Protein AF-A0A931WHC3-F1 (afdb_monomer_lite)

Sequence (421 aa):
MQILFLFLLMAAMALAPLGMMIFWALQKGVPLRHCFSWPRFLIFSRRGVVIRRTTPLVGCLLPPESSVDQIDFLKTIYSLERGHPSADNPITRAVLKVGRANRWEPWPAEHLREFPGLGLGAVVNGRAVIAGSARLMHMSSVECPPTLLREAARQEVLGRRVVYAGWEGQVRGLLLFEEQPFDDAVEAAQLLRDQGVNILAVCSGASEEMVVQTAGLIGAQERRFDCGPEEKEAQIKEWSARFTRVVMLEPRVALSLLARAWIARRWALRYLGAALLALALGAASLLFAGCQRINSPRFLQGNVVLGDDGLSAVANQPNSVCFLIAKDQWGVPVIIKRWLNPKFPLAFRLSRADLIIPSRPWKGPFYMEAFLFVSKDKAQELPAPKDAARGMIEHPVFPSLPRSWRGSPSSGRIEIALKRP

Secondary structure (DSSP, 8-state):
-HHHHHHHHHHHHHHHHHHHHHHHHHHTT--HHHHHS--SEEEEESBTTTB-S---EEEEE--TT--S-HHHHHHHHHHHHHT-S-TT-HHHHHHHHHHHHTTPPPPPEEEEEEETTTEEEEEETTEEEEEE-HHHHHHTT-BPPHHHHHHHHHHHHTTEEEEEEEETTEEEEEEEEE-PBPTTHHHHHHHHHHTT-EEEEEE-SS-HHHHHHHHHHHT-SEEE-S--HHHHHHHHHHHHHHSSSEEEEPTTS-HHHHHHHHHHHHHHHHHHHHHHHHHHHHHHHHHHHHHTT------EEEEEEESSHHHHHHHTSTTEEEEEEEEETT--EEEEEEEESPPSSEEEEE-GGGSSSTTSPP-S-EEEEEEEEE-SSSS-PPPPTTSSEEEE--S-S-SS--SSS-SPP-S--EEEEEB--

Radius of gyration: 49.67 Å; chains: 1; bounding box: 85×31×139 Å

pLDDT: mean 77.29, std 16.04, range [32.5, 98.06]

Foldseek 3Di:
DVVVVVLVVLLCVLCVLVVVLVVVCVVLVNPVVLLPDDFLEEEEACELAFWDLAWAFPAKDFDPPFPDDRVNVLLQVLLLLVPDPDPSRNVSVNSVVVCVVVVDDHFDWADWDDDFLFFIWTQGNNWTKTKGDPVVLVVVQADEPPVQVVVCVVLVLVLWFWMFMDTPSYTGMITTIHIHTDPCQLVLLVLSVVVNHAHAEYAYQTDQSNQVVSCVSNVYDYGHYNDGPVNVVVVCVVVVVVDPRYDYDDNRHYSNVVSVSSVSNVVSVVSVVVSVVVVVVVVVVVVVVVVVPPDDPLKAKAWEAAQDPVCVVFLQDAQKKKWKFKAFVVRHTFAIDMDGSADPRHMDIDDLVRTPDSPDQDDGFIKIKMWIGHDPDPDDDDDDPQHIFMWIDPDGQDPDDPPHSPDDRPPDRDYTHTGHD

Structure (mmCIF, N/CA/C/O backbone):
data_AF-A0A931WHC3-F1
#
_entry.id   AF-A0A931WHC3-F1
#
loop_
_atom_site.group_PDB
_atom_site.id
_atom_site.type_symbol
_atom_site.label_atom_id
_atom_site.label_alt_id
_atom_site.label_comp_id
_atom_site.label_asym_id
_atom_site.label_entity_id
_atom_site.label_seq_id
_atom_site.pdbx_PDB_ins_code
_atom_site.Cartn_x
_atom_site.Cartn_y
_atom_site.Cartn_z
_atom_site.occupancy
_atom_site.B_iso_or_equiv
_atom_site.auth_seq_id
_atom_site.auth_comp_id
_atom_site.auth_asym_id
_atom_site.auth_atom_id
_atom_site.pdbx_PDB_model_num
ATOM 1 N N . MET A 1 1 ? -10.727 1.457 48.499 1.00 51.38 1 MET A N 1
ATOM 2 C CA . MET A 1 1 ? -9.440 1.551 47.771 1.00 51.38 1 MET A CA 1
ATOM 3 C C . MET A 1 1 ? -9.318 0.569 46.607 1.00 51.38 1 MET A C 1
ATOM 5 O O . MET A 1 1 ? -8.964 1.023 45.532 1.00 51.38 1 MET A O 1
ATOM 9 N N . GLN A 1 2 ? -9.653 -0.721 46.755 1.00 57.34 2 GLN A N 1
ATOM 10 C CA . GLN A 1 2 ? -9.529 -1.718 45.667 1.00 57.34 2 GLN A CA 1
ATOM 11 C C . GLN A 1 2 ? -10.293 -1.362 44.378 1.00 57.34 2 GLN A C 1
ATOM 13 O O . GLN A 1 2 ? -9.770 -1.543 43.285 1.00 57.34 2 GLN A O 1
ATOM 18 N N . ILE A 1 3 ? -11.491 -0.787 44.500 1.00 57.50 3 ILE A N 1
ATOM 19 C CA . ILE A 1 3 ? -12.304 -0.378 43.345 1.00 57.50 3 ILE A CA 1
ATOM 20 C C . ILE A 1 3 ? -11.617 0.753 42.557 1.00 57.50 3 ILE A C 1
ATOM 22 O O . ILE A 1 3 ? -11.485 0.665 41.343 1.00 57.50 3 ILE A O 1
ATOM 26 N N . LEU A 1 4 ? -11.095 1.775 43.247 1.00 55.81 4 LEU A N 1
ATOM 27 C CA . LEU A 1 4 ? -10.390 2.907 42.628 1.00 55.81 4 LEU A CA 1
ATOM 28 C C . LEU A 1 4 ? -9.110 2.462 41.895 1.00 55.81 4 LEU A C 1
ATOM 30 O O . LEU A 1 4 ? -8.802 2.977 40.825 1.00 55.81 4 LEU A O 1
ATOM 34 N N . PHE A 1 5 ? -8.396 1.477 42.450 1.00 63.31 5 PHE A N 1
ATOM 35 C CA . PHE A 1 5 ? -7.201 0.894 41.837 1.00 63.31 5 PHE A CA 1
ATOM 36 C C . PHE A 1 5 ? -7.529 0.127 40.546 1.00 63.31 5 PHE A C 1
ATOM 38 O O . PHE A 1 5 ? -6.875 0.344 39.531 1.00 63.31 5 PHE A O 1
ATOM 45 N N . LEU A 1 6 ? -8.588 -0.693 40.545 1.00 62.41 6 LEU A N 1
ATOM 46 C CA . LEU A 1 6 ? -9.081 -1.365 39.334 1.00 62.41 6 LEU A CA 1
ATOM 47 C C . LEU A 1 6 ? -9.505 -0.363 38.247 1.00 62.41 6 LEU A C 1
ATOM 49 O O . LEU A 1 6 ? -9.207 -0.569 37.071 1.00 62.41 6 LEU A O 1
ATOM 53 N N . PHE A 1 7 ? -10.146 0.744 38.633 1.00 60.66 7 PHE A N 1
ATOM 54 C CA . PHE A 1 7 ? -10.528 1.806 37.697 1.00 60.66 7 PHE A CA 1
ATOM 55 C C . PHE A 1 7 ? -9.319 2.522 37.081 1.00 60.66 7 PHE A C 1
ATOM 57 O O . PHE A 1 7 ? -9.290 2.726 35.867 1.00 60.66 7 PHE A O 1
ATOM 64 N N . LEU A 1 8 ? -8.307 2.864 37.884 1.00 63.56 8 LEU A N 1
ATOM 65 C CA . LEU A 1 8 ? -7.052 3.453 37.401 1.00 63.56 8 LEU A CA 1
ATOM 66 C C . LEU A 1 8 ? -6.296 2.503 36.464 1.00 63.56 8 LEU A C 1
ATOM 68 O O . LEU A 1 8 ? -5.784 2.942 35.435 1.00 63.56 8 LEU A O 1
ATOM 72 N N . LEU A 1 9 ? -6.285 1.204 36.774 1.00 67.75 9 LEU A N 1
ATOM 73 C CA . LEU A 1 9 ? -5.652 0.186 35.939 1.00 67.75 9 LEU A CA 1
ATOM 74 C C . LEU A 1 9 ? -6.346 0.067 34.572 1.00 67.75 9 LEU A C 1
ATOM 76 O O . LEU A 1 9 ? -5.679 0.078 33.540 1.00 67.75 9 LEU A O 1
ATOM 80 N N . MET A 1 10 ? -7.685 0.029 34.541 1.00 59.66 10 MET A N 1
ATOM 81 C CA . MET A 1 10 ? -8.436 -0.009 33.279 1.00 59.66 10 MET A CA 1
ATOM 82 C C . MET A 1 10 ? -8.263 1.269 32.450 1.00 59.66 10 MET A C 1
ATOM 84 O O . MET A 1 10 ? -8.124 1.191 31.230 1.00 59.66 10 MET A O 1
ATOM 88 N N . ALA A 1 11 ? -8.235 2.442 33.091 1.00 56.88 11 ALA A N 1
ATOM 89 C CA . ALA A 1 11 ? -7.987 3.709 32.405 1.00 56.88 11 ALA A CA 1
ATOM 90 C C . ALA A 1 11 ? -6.577 3.755 31.791 1.00 56.88 11 ALA A C 1
ATOM 92 O O . ALA A 1 11 ? -6.422 4.144 30.633 1.00 56.88 11 ALA A O 1
ATOM 93 N N . ALA A 1 12 ? -5.561 3.290 32.524 1.00 61.19 12 ALA A N 1
ATOM 94 C CA . ALA A 1 12 ? -4.193 3.183 32.025 1.00 61.19 12 ALA A CA 1
ATOM 95 C C . ALA A 1 12 ? -4.086 2.207 30.838 1.00 61.19 12 ALA A C 1
ATOM 97 O O . ALA A 1 12 ? -3.470 2.539 29.824 1.00 61.19 12 ALA A O 1
ATOM 98 N N . MET A 1 13 ? -4.749 1.046 30.910 1.00 62.38 13 MET A N 1
ATOM 99 C CA . MET A 1 13 ? -4.788 0.079 29.805 1.00 62.38 13 MET A CA 1
ATOM 100 C C . MET A 1 13 ? -5.537 0.600 28.568 1.00 62.38 13 MET A C 1
ATOM 102 O O . MET A 1 13 ? -5.175 0.245 27.450 1.00 62.38 13 MET A O 1
ATOM 106 N N . ALA A 1 14 ? -6.542 1.464 28.736 1.00 55.47 14 ALA A N 1
ATOM 107 C CA . ALA A 1 14 ? -7.263 2.083 27.621 1.00 55.47 14 ALA A CA 1
ATOM 108 C C . ALA A 1 14 ? -6.481 3.235 26.957 1.00 55.47 14 ALA A C 1
ATOM 110 O O . ALA A 1 14 ? -6.621 3.467 25.755 1.00 55.47 14 ALA A O 1
ATOM 111 N N . LEU A 1 15 ? -5.652 3.953 27.722 1.00 60.34 15 LEU A N 1
ATOM 112 C CA . LEU A 1 15 ? -4.874 5.103 27.245 1.00 60.34 15 LEU A CA 1
ATOM 113 C C . LEU A 1 15 ? -3.522 4.710 26.631 1.00 60.34 15 LEU A C 1
ATOM 115 O O . LEU A 1 15 ? -3.053 5.397 25.722 1.00 60.34 15 LEU A O 1
ATOM 119 N N . ALA A 1 16 ? -2.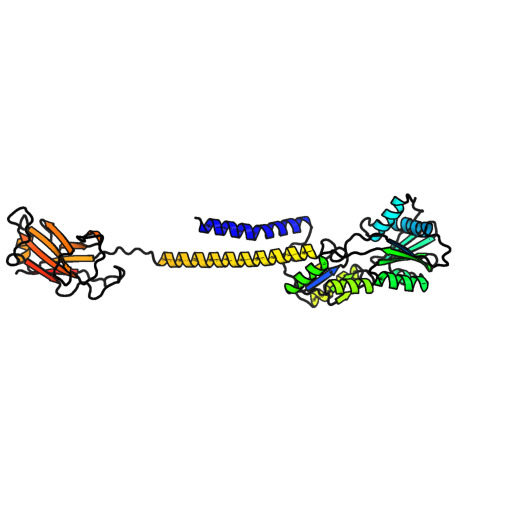915 3.599 27.061 1.00 64.38 16 ALA A N 1
ATOM 120 C CA . ALA A 1 16 ? -1.618 3.140 26.553 1.00 64.38 16 ALA A CA 1
ATOM 121 C C . ALA A 1 16 ? -1.576 2.907 25.019 1.00 64.38 16 ALA A C 1
ATOM 123 O O . ALA A 1 16 ? -0.643 3.402 24.379 1.00 64.38 16 ALA A O 1
ATOM 124 N N . PRO A 1 17 ? -2.578 2.269 24.375 1.00 60.09 17 PRO A N 1
ATOM 125 C CA . PRO A 1 17 ? -2.601 2.098 22.919 1.00 60.09 17 PRO A CA 1
ATOM 126 C C . PRO A 1 17 ? -2.737 3.431 22.176 1.00 60.09 17 PRO A C 1
ATOM 128 O O . PRO A 1 17 ? -2.156 3.618 21.107 1.00 60.09 17 PRO A O 1
ATOM 131 N N . LEU A 1 18 ? -3.486 4.377 22.753 1.00 57.50 18 LEU A N 1
ATOM 132 C CA . LEU A 1 18 ? -3.686 5.709 22.186 1.00 57.50 18 LEU A CA 1
ATOM 133 C C . LEU A 1 18 ? -2.384 6.523 22.238 1.00 57.50 18 LEU A C 1
ATOM 135 O O . LEU A 1 18 ? -2.016 7.155 21.250 1.00 57.50 18 LEU A O 1
ATOM 139 N N . GLY A 1 19 ? -1.665 6.451 23.363 1.00 60.50 19 GLY A N 1
ATOM 140 C CA . GLY A 1 19 ? -0.349 7.064 23.542 1.00 60.50 19 GLY A CA 1
ATOM 141 C C . GLY A 1 19 ? 0.698 6.489 22.588 1.00 60.50 19 GLY A C 1
ATOM 142 O O . GLY A 1 19 ? 1.386 7.254 21.914 1.00 60.50 19 GLY A O 1
ATOM 143 N N . MET A 1 20 ? 0.758 5.158 22.443 1.00 59.06 20 MET A N 1
ATOM 144 C CA . MET A 1 20 ? 1.644 4.502 21.470 1.00 59.06 20 MET A CA 1
ATOM 145 C C . MET A 1 20 ? 1.311 4.899 20.028 1.00 59.06 20 MET A C 1
ATOM 147 O O . MET A 1 20 ? 2.220 5.157 19.245 1.00 59.06 20 MET A O 1
ATOM 151 N N . MET A 1 21 ? 0.027 5.005 19.675 1.00 57.34 21 MET A N 1
ATOM 152 C CA . MET A 1 21 ? -0.402 5.429 18.341 1.00 57.34 21 MET A CA 1
ATOM 153 C C . MET A 1 21 ? -0.033 6.891 18.046 1.00 57.34 21 MET A C 1
ATOM 155 O O . MET A 1 21 ? 0.435 7.183 16.949 1.00 57.34 21 MET A O 1
ATOM 159 N N . ILE A 1 22 ? -0.226 7.809 19.001 1.00 58.91 22 ILE A N 1
ATOM 160 C CA . ILE A 1 22 ? 0.131 9.231 18.845 1.00 58.91 22 ILE A CA 1
ATOM 161 C C . ILE A 1 22 ? 1.650 9.385 18.723 1.00 58.91 22 ILE A C 1
ATOM 163 O O . ILE A 1 22 ? 2.126 10.055 17.807 1.00 58.91 22 ILE A O 1
ATOM 167 N N . PHE A 1 23 ? 2.409 8.718 19.594 1.00 53.47 23 PHE A N 1
ATOM 168 C CA . PHE A 1 23 ? 3.871 8.698 19.548 1.00 53.47 23 PHE A CA 1
ATOM 169 C C . PHE A 1 23 ? 4.392 8.137 18.214 1.00 53.47 23 PHE A C 1
ATOM 171 O O . PHE A 1 23 ? 5.282 8.711 17.587 1.00 53.47 23 PHE A O 1
ATOM 178 N N . TRP A 1 24 ? 3.777 7.060 17.723 1.00 56.19 24 TRP A N 1
ATOM 179 C CA . TRP A 1 24 ? 4.109 6.451 16.437 1.00 56.19 24 TRP A CA 1
ATOM 180 C C . TRP A 1 24 ? 3.748 7.345 15.238 1.00 56.19 24 TRP A C 1
ATOM 182 O O . TRP A 1 24 ? 4.548 7.489 14.312 1.00 56.19 24 TRP A O 1
ATOM 192 N N . ALA A 1 25 ? 2.578 7.993 15.257 1.00 49.50 25 ALA A N 1
ATOM 193 C CA . ALA A 1 25 ? 2.146 8.919 14.208 1.00 49.50 25 ALA A CA 1
ATOM 194 C C . ALA A 1 25 ? 3.091 10.126 14.088 1.00 49.50 25 ALA A C 1
ATOM 196 O O . ALA A 1 25 ? 3.434 10.529 12.973 1.00 49.50 25 ALA A O 1
ATOM 197 N N . LEU A 1 26 ? 3.569 10.639 15.229 1.00 53.22 26 LEU A N 1
ATOM 198 C CA . LEU A 1 26 ? 4.589 11.686 15.298 1.00 53.22 26 LEU A CA 1
ATOM 199 C C . LEU A 1 26 ? 5.929 11.212 14.713 1.00 53.22 26 LEU A C 1
ATOM 201 O O . LEU A 1 26 ? 6.514 11.921 13.899 1.00 53.22 26 LEU A O 1
ATOM 205 N N . GLN A 1 27 ? 6.377 9.989 15.029 1.00 50.47 27 GLN A N 1
ATOM 206 C CA . GLN A 1 27 ? 7.608 9.411 14.464 1.00 50.47 27 GLN A CA 1
ATOM 207 C C . GLN A 1 27 ? 7.570 9.231 12.938 1.00 50.47 27 GLN A C 1
ATOM 209 O O . GLN A 1 27 ? 8.614 9.260 12.287 1.00 50.47 27 GLN A O 1
ATOM 214 N N . LYS A 1 28 ? 6.390 8.990 12.356 1.00 44.47 28 LYS A N 1
ATOM 215 C CA . LYS A 1 28 ? 6.222 8.713 10.917 1.00 44.47 28 LYS A CA 1
ATOM 216 C C . LYS A 1 28 ? 5.751 9.921 10.102 1.00 44.47 28 LYS A C 1
ATOM 218 O O . LYS A 1 28 ? 5.532 9.784 8.897 1.00 44.47 28 LYS A O 1
ATOM 223 N N . GLY A 1 29 ? 5.606 11.091 10.730 1.00 43.91 29 GLY A N 1
ATOM 224 C CA . GLY A 1 29 ? 5.183 12.325 10.062 1.00 43.91 29 GLY A CA 1
ATOM 225 C C . GLY A 1 29 ? 3.764 12.253 9.489 1.00 43.91 29 GLY A C 1
ATOM 226 O O . GLY A 1 29 ? 3.475 12.901 8.483 1.00 43.91 29 GLY A O 1
ATOM 227 N N . VAL A 1 30 ? 2.888 11.435 10.084 1.00 48.38 30 VAL A N 1
ATOM 228 C CA . VAL A 1 30 ? 1.471 11.369 9.706 1.00 48.38 30 VAL A CA 1
ATOM 229 C C . VAL A 1 30 ? 0.762 12.545 10.377 1.00 48.38 30 VAL A C 1
ATOM 231 O O . VAL A 1 30 ? 0.832 12.665 11.603 1.00 48.38 30 VAL A O 1
ATOM 234 N N . PRO A 1 31 ? 0.066 13.427 9.635 1.00 52.03 31 PRO A N 1
ATOM 235 C CA . PRO A 1 31 ? -0.607 14.553 10.262 1.00 52.03 31 PRO A CA 1
ATOM 236 C C . PRO A 1 31 ? -1.689 14.028 11.210 1.00 52.03 31 PRO A C 1
ATOM 238 O O . PRO A 1 31 ? -2.603 13.326 10.773 1.00 52.03 31 PRO A O 1
ATOM 241 N N . LEU A 1 32 ? -1.610 14.396 12.496 1.00 51.75 32 LEU A N 1
ATOM 242 C CA . LEU A 1 32 ? -2.482 13.873 13.558 1.00 51.75 32 LEU A CA 1
ATOM 243 C C . LEU A 1 32 ? -3.974 13.972 13.200 1.00 51.75 32 LEU A C 1
ATOM 245 O O . LEU A 1 32 ? -4.738 13.067 13.518 1.00 51.75 32 LEU A O 1
ATOM 249 N N . ARG A 1 33 ? -4.395 14.995 12.443 1.00 53.16 33 ARG A N 1
ATOM 250 C CA . ARG A 1 33 ? -5.772 15.129 11.926 1.00 53.16 33 ARG A CA 1
ATOM 251 C C . ARG A 1 33 ? -6.296 13.876 11.198 1.00 53.16 33 ARG A C 1
ATOM 253 O O . ARG A 1 33 ? -7.460 13.537 11.372 1.00 53.16 33 ARG A O 1
ATOM 260 N N . HIS A 1 34 ? -5.448 13.155 10.456 1.00 51.88 34 HIS A N 1
ATOM 261 C CA . HIS A 1 34 ? -5.809 11.906 9.765 1.00 51.88 34 HIS A CA 1
ATOM 262 C C . HIS A 1 34 ? -5.806 10.690 10.702 1.00 51.88 34 HIS A C 1
ATOM 264 O O . HIS A 1 34 ? -6.437 9.677 10.417 1.00 51.88 34 HIS A O 1
ATOM 270 N N . CYS A 1 35 ? -5.126 10.786 11.845 1.00 51.31 35 CYS A N 1
ATOM 271 C CA . CYS A 1 35 ? -5.223 9.801 12.917 1.00 51.31 35 CYS A CA 1
ATOM 272 C C . CYS A 1 35 ? -6.502 9.988 13.742 1.00 51.31 35 CYS A C 1
ATOM 274 O O . CYS A 1 35 ? -6.937 9.026 14.377 1.00 51.31 35 CYS A O 1
ATOM 276 N N . PHE A 1 36 ? -7.087 11.200 13.759 1.00 53.53 36 PHE A N 1
ATOM 277 C CA . PHE A 1 36 ? -8.259 11.546 14.572 1.00 53.53 36 PHE A CA 1
ATOM 278 C C . PHE A 1 36 ? -9.630 11.413 13.897 1.00 53.53 36 PHE A C 1
ATOM 280 O O . PHE A 1 36 ? -10.623 11.217 14.604 1.00 53.53 36 PHE A O 1
ATOM 287 N N . SER A 1 37 ? -9.712 11.424 12.569 1.00 60.69 37 SER A N 1
ATOM 288 C CA . SER A 1 37 ? -10.961 11.174 11.849 1.00 60.69 37 SER A CA 1
ATOM 289 C C . SER A 1 37 ? -11.091 9.696 11.474 1.00 60.69 37 SER A C 1
ATOM 291 O O . SER A 1 37 ? -10.201 9.126 10.858 1.00 60.69 37 SER A O 1
ATOM 293 N N . TRP A 1 38 ? -12.205 9.057 11.849 1.00 69.19 38 TRP A N 1
ATOM 294 C CA . TRP A 1 38 ? -12.561 7.746 11.297 1.00 69.19 38 TRP A CA 1
ATOM 295 C C . TRP A 1 38 ? -13.038 7.962 9.852 1.00 69.19 38 TRP A C 1
ATOM 297 O O . TRP A 1 38 ? -14.090 8.595 9.668 1.00 69.19 38 TRP A O 1
ATOM 307 N N . PRO A 1 39 ? -12.276 7.526 8.832 1.00 76.31 39 PRO A N 1
ATOM 308 C CA . PRO A 1 39 ? -12.648 7.771 7.450 1.00 76.31 39 PRO A CA 1
ATOM 309 C C . PRO A 1 39 ? -13.861 6.925 7.084 1.00 76.31 39 PRO A C 1
ATOM 311 O O . PRO A 1 39 ? -14.001 5.784 7.521 1.00 76.31 39 PRO A O 1
ATOM 314 N N . ARG A 1 40 ? -14.746 7.490 6.262 1.00 80.94 40 ARG A N 1
ATOM 315 C CA . ARG A 1 40 ? -15.820 6.712 5.631 1.00 80.94 40 ARG A CA 1
ATOM 316 C C . ARG A 1 40 ? -15.391 6.204 4.259 1.00 80.94 40 ARG A C 1
ATOM 318 O O . ARG A 1 40 ? -15.842 5.139 3.852 1.00 80.94 40 ARG A O 1
ATOM 325 N N . PHE A 1 41 ? -14.516 6.950 3.585 1.00 84.44 41 PHE A N 1
ATOM 326 C CA . PHE A 1 41 ? -14.014 6.639 2.253 1.00 84.44 41 PHE A CA 1
ATOM 327 C C . PHE A 1 41 ? -12.489 6.734 2.216 1.00 84.44 41 PHE A C 1
ATOM 329 O O . PHE A 1 41 ? -11.906 7.688 2.740 1.00 84.44 41 PHE A O 1
ATOM 336 N N . LEU A 1 42 ? -11.856 5.753 1.581 1.00 86.31 42 LEU A N 1
ATOM 337 C CA . LEU A 1 42 ? -10.412 5.678 1.401 1.00 86.31 42 LEU A CA 1
ATOM 338 C C . LEU A 1 42 ? -10.026 5.698 -0.071 1.00 86.31 42 LEU A C 1
ATOM 340 O O . LEU A 1 42 ? -10.611 4.984 -0.882 1.00 86.31 42 LEU A O 1
ATOM 344 N N . ILE A 1 43 ? -8.997 6.477 -0.381 1.00 85.19 43 ILE A N 1
ATOM 345 C CA . ILE A 1 43 ? -8.317 6.479 -1.676 1.00 85.19 43 ILE A CA 1
ATOM 346 C C . ILE A 1 43 ? -6.885 6.016 -1.435 1.00 85.19 43 ILE A C 1
ATOM 348 O O . ILE A 1 43 ? -6.236 6.487 -0.500 1.00 85.19 43 ILE A O 1
ATOM 352 N N . PHE A 1 44 ? -6.365 5.118 -2.262 1.00 84.50 44 PHE A N 1
ATOM 353 C CA . PHE A 1 44 ? -5.018 4.584 -2.078 1.00 84.50 44 PHE A CA 1
ATOM 354 C C . PHE A 1 44 ? -4.106 4.874 -3.260 1.00 84.50 44 PHE A C 1
ATOM 356 O O . PHE A 1 44 ? -4.466 4.656 -4.416 1.00 84.50 44 PHE A O 1
ATOM 363 N N . SER A 1 45 ? -2.862 5.242 -2.957 1.00 86.38 45 SER A N 1
ATOM 364 C CA . SER A 1 45 ? -1.754 4.960 -3.866 1.00 86.38 45 SER A CA 1
ATOM 365 C C . SER A 1 45 ? -1.478 3.456 -3.875 1.00 86.38 45 SER A C 1
ATOM 367 O O . SER A 1 45 ? -1.293 2.866 -2.818 1.00 86.38 45 SER A O 1
ATOM 369 N N . ARG A 1 46 ? -1.385 2.821 -5.050 1.00 89.31 46 ARG A N 1
ATOM 370 C CA . ARG A 1 46 ? -1.083 1.377 -5.171 1.00 89.31 46 ARG A CA 1
ATOM 371 C C . ARG A 1 46 ? 0.222 0.992 -4.455 1.00 89.31 46 ARG A C 1
ATOM 373 O O . ARG A 1 46 ? 0.231 0.141 -3.564 1.00 89.31 46 ARG A O 1
ATOM 380 N N . ARG A 1 47 ? 1.335 1.624 -4.842 1.00 85.00 47 ARG A N 1
ATOM 381 C CA . ARG A 1 47 ? 2.675 1.321 -4.309 1.00 85.00 47 ARG A CA 1
ATOM 382 C C . ARG A 1 47 ? 2.880 1.941 -2.935 1.00 85.00 47 ARG A C 1
ATOM 384 O O . ARG A 1 47 ? 2.458 3.068 -2.694 1.00 85.00 47 ARG A O 1
ATOM 391 N N . GLY A 1 48 ? 3.558 1.203 -2.062 1.00 81.44 48 GLY A N 1
ATOM 392 C CA . GLY A 1 48 ? 3.842 1.559 -0.674 1.00 81.44 48 GLY A CA 1
ATOM 393 C C . GLY A 1 48 ? 2.663 1.428 0.291 1.00 81.44 48 GLY A C 1
ATOM 394 O O . GLY A 1 48 ? 2.888 1.604 1.483 1.00 81.44 48 GLY A O 1
ATOM 395 N N . VAL A 1 49 ? 1.461 1.106 -0.203 1.00 83.81 49 VAL A N 1
ATOM 396 C CA . VAL A 1 49 ? 0.247 0.898 0.605 1.00 83.81 49 VAL A CA 1
ATOM 397 C C . VAL A 1 49 ? -0.262 -0.532 0.432 1.00 83.81 49 VAL A C 1
ATOM 399 O O . VAL A 1 49 ? -0.377 -1.252 1.417 1.00 83.81 49 VAL A O 1
ATOM 402 N N . VAL A 1 50 ? -0.509 -0.954 -0.813 1.00 87.31 50 VAL A N 1
ATOM 403 C CA . VAL A 1 50 ? -0.991 -2.308 -1.151 1.00 87.31 50 VAL A CA 1
ATOM 404 C C . VAL A 1 50 ? 0.134 -3.153 -1.732 1.00 87.31 50 VAL A C 1
ATOM 406 O O . VAL A 1 50 ? 0.308 -4.305 -1.354 1.00 87.31 50 VAL A O 1
ATOM 409 N N . ILE A 1 51 ? 0.925 -2.553 -2.619 1.00 89.38 51 ILE A N 1
ATOM 410 C CA . ILE A 1 51 ? 2.100 -3.158 -3.244 1.00 89.38 51 ILE A CA 1
ATOM 411 C C . ILE A 1 51 ? 3.360 -2.713 -2.507 1.00 89.38 51 ILE A C 1
ATOM 413 O O . ILE A 1 51 ? 3.491 -1.541 -2.135 1.00 89.38 51 ILE A O 1
ATOM 417 N N . ARG A 1 52 ? 4.310 -3.629 -2.315 1.00 87.44 52 ARG A N 1
ATOM 418 C CA . ARG A 1 52 ? 5.610 -3.342 -1.701 1.00 87.44 52 ARG A CA 1
ATOM 419 C C . ARG A 1 52 ? 6.367 -2.284 -2.511 1.00 87.44 52 ARG A C 1
ATOM 421 O O . ARG A 1 52 ? 6.187 -2.122 -3.712 1.00 87.44 52 ARG A O 1
ATOM 428 N N . ARG A 1 53 ? 7.242 -1.527 -1.845 1.00 82.81 53 ARG A N 1
ATOM 429 C CA . ARG A 1 53 ? 8.080 -0.520 -2.528 1.00 82.81 53 ARG A CA 1
ATOM 430 C C . ARG A 1 53 ? 9.224 -1.135 -3.335 1.00 82.81 53 ARG A C 1
ATOM 432 O O . ARG A 1 53 ? 9.796 -0.463 -4.183 1.00 82.81 53 ARG A O 1
ATOM 439 N N . THR A 1 54 ? 9.598 -2.371 -3.025 1.00 83.38 54 THR A N 1
ATOM 440 C CA . THR A 1 54 ? 10.633 -3.117 -3.739 1.00 83.38 54 THR A CA 1
ATOM 441 C C . THR A 1 54 ? 10.086 -3.604 -5.069 1.00 83.38 54 THR A C 1
ATOM 443 O O . THR A 1 54 ? 9.099 -4.333 -5.088 1.00 83.38 54 THR A O 1
ATOM 446 N N . THR A 1 55 ? 10.755 -3.230 -6.153 1.00 87.81 55 THR A N 1
ATOM 447 C CA . THR A 1 55 ? 10.377 -3.607 -7.517 1.00 87.81 55 THR A CA 1
ATOM 448 C C . THR A 1 55 ? 11.589 -4.218 -8.222 1.00 87.81 55 THR A C 1
ATOM 450 O O . THR A 1 55 ? 12.278 -3.503 -8.949 1.00 87.81 55 THR A O 1
ATOM 453 N N . PRO A 1 56 ? 11.967 -5.477 -7.932 1.00 92.69 56 PRO A N 1
ATOM 454 C CA . PRO A 1 56 ? 13.140 -6.084 -8.553 1.00 92.69 56 PRO A CA 1
ATOM 455 C C . PRO A 1 56 ? 12.971 -6.162 -10.075 1.00 92.69 56 PRO A C 1
ATOM 457 O O . PRO A 1 56 ? 11.896 -6.498 -10.568 1.00 92.69 56 PRO A O 1
ATOM 460 N N . LEU A 1 57 ? 14.047 -5.859 -10.804 1.00 95.94 57 LEU A N 1
ATOM 461 C CA . LEU A 1 57 ? 14.150 -6.125 -12.236 1.00 95.94 57 LEU A CA 1
ATOM 462 C C . LEU A 1 57 ? 14.324 -7.636 -12.408 1.00 95.94 57 LEU A C 1
ATOM 464 O O . LEU A 1 57 ? 15.339 -8.181 -11.977 1.00 95.94 57 LEU A O 1
ATOM 468 N N . VAL A 1 58 ? 13.330 -8.304 -12.991 1.00 95.25 58 VAL A N 1
ATOM 469 C CA . VAL A 1 58 ? 13.328 -9.768 -13.172 1.00 95.25 58 VAL A CA 1
ATOM 470 C C . VAL A 1 58 ? 13.800 -10.197 -14.554 1.00 95.25 58 VAL A C 1
ATOM 472 O O . VAL A 1 58 ? 14.119 -11.362 -14.763 1.00 95.25 58 VAL A O 1
ATOM 475 N N . GLY A 1 59 ? 13.873 -9.260 -15.495 1.00 94.19 59 GLY A N 1
ATOM 476 C CA . GLY A 1 59 ? 14.405 -9.518 -16.822 1.00 94.19 59 GLY A CA 1
ATOM 477 C C . GLY A 1 59 ? 14.115 -8.387 -17.793 1.00 94.19 59 GLY A C 1
ATOM 478 O O . GLY A 1 59 ? 13.502 -7.376 -17.446 1.00 94.19 59 GLY A O 1
ATOM 479 N N . CYS A 1 60 ? 14.549 -8.590 -19.028 1.00 96.50 60 CYS A N 1
ATOM 480 C CA . CYS A 1 60 ? 14.205 -7.750 -20.161 1.00 96.50 60 CYS A CA 1
ATOM 481 C C . CYS A 1 60 ? 13.863 -8.619 -21.364 1.00 96.50 60 CYS A C 1
ATOM 483 O O . CYS A 1 60 ? 14.368 -9.734 -21.487 1.00 96.50 60 CYS A O 1
ATOM 485 N N . LEU A 1 61 ? 13.023 -8.094 -22.247 1.00 96.81 61 LEU A N 1
ATOM 486 C CA . LEU A 1 61 ? 12.602 -8.770 -23.464 1.00 96.81 61 LEU A CA 1
ATOM 487 C C . LEU A 1 61 ? 12.937 -7.895 -24.663 1.00 96.81 61 LEU A C 1
ATOM 489 O O . LEU A 1 61 ? 12.595 -6.712 -24.683 1.00 96.81 61 LEU A O 1
ATOM 493 N N . LEU A 1 62 ? 13.604 -8.491 -25.645 1.00 96.31 62 LEU A N 1
ATOM 494 C CA . LEU A 1 62 ? 13.949 -7.867 -26.917 1.00 96.31 62 LEU A CA 1
ATOM 495 C C . LEU A 1 62 ? 13.157 -8.544 -28.045 1.00 96.31 62 LEU A C 1
ATOM 497 O O . LEU A 1 62 ? 12.766 -9.707 -27.899 1.00 96.31 62 LEU A O 1
ATOM 501 N N . PRO A 1 63 ? 12.907 -7.857 -29.171 1.00 92.00 63 PRO A N 1
ATOM 502 C CA . PRO A 1 63 ? 12.370 -8.494 -30.365 1.00 92.00 63 PRO A CA 1
ATOM 503 C C . PRO A 1 63 ? 13.264 -9.671 -30.803 1.00 92.00 63 PRO A C 1
ATOM 505 O O . PRO A 1 63 ? 14.484 -9.541 -30.731 1.00 92.00 63 PRO A O 1
ATOM 508 N N . PRO A 1 64 ? 12.703 -10.787 -31.306 1.00 83.69 64 PRO A N 1
ATOM 509 C CA . PRO A 1 64 ? 13.499 -11.931 -31.766 1.00 83.69 64 PRO A CA 1
ATOM 510 C C . PRO A 1 64 ? 14.528 -11.581 -32.851 1.00 83.69 64 PRO A C 1
ATOM 512 O O . PRO A 1 64 ? 15.599 -12.169 -32.899 1.00 83.69 64 PRO A O 1
ATOM 515 N N . GLU A 1 65 ? 14.209 -10.597 -33.693 1.00 84.12 65 GLU A N 1
ATOM 516 C CA . GLU A 1 65 ? 15.065 -10.103 -34.781 1.00 84.12 65 GLU A CA 1
ATOM 517 C C . GLU A 1 65 ? 15.922 -8.895 -34.357 1.00 84.12 65 GLU A C 1
ATOM 519 O O . GLU A 1 65 ? 16.435 -8.153 -35.192 1.00 84.12 65 GLU A O 1
ATOM 524 N N . SER A 1 66 ? 16.047 -8.645 -33.051 1.00 84.75 66 SER A N 1
ATOM 525 C CA . SER A 1 66 ? 16.824 -7.522 -32.531 1.00 84.75 66 SER A CA 1
ATOM 526 C C . SER A 1 66 ? 18.303 -7.671 -32.877 1.00 84.75 66 SER A C 1
ATOM 528 O O . SER A 1 66 ? 18.947 -8.644 -32.496 1.00 84.75 66 SER A O 1
ATOM 530 N N . SER A 1 67 ? 18.870 -6.645 -33.510 1.00 84.94 67 SER A N 1
ATOM 531 C CA . SER A 1 67 ? 20.320 -6.499 -33.676 1.00 84.94 67 SER A CA 1
ATOM 532 C C . SER A 1 67 ? 21.024 -5.993 -32.409 1.00 84.94 67 SER A C 1
ATOM 534 O O . SER A 1 67 ? 22.243 -5.853 -32.396 1.00 84.94 67 SER A O 1
ATOM 536 N N . VAL A 1 68 ? 20.262 -5.640 -31.369 1.00 90.19 68 VAL A N 1
ATOM 537 C CA . VAL A 1 68 ? 20.770 -5.127 -30.093 1.00 90.19 68 VAL A CA 1
ATOM 538 C C . VAL A 1 68 ? 20.997 -6.295 -29.140 1.00 90.19 68 VAL A C 1
ATOM 540 O O . VAL A 1 68 ? 20.065 -7.059 -28.889 1.00 90.19 68 VAL A O 1
ATOM 543 N N . ASP A 1 69 ? 22.205 -6.393 -28.583 1.00 93.31 69 ASP A N 1
ATOM 544 C CA . ASP A 1 69 ? 22.529 -7.361 -27.536 1.00 93.31 69 ASP A CA 1
ATOM 545 C C . ASP A 1 69 ? 21.844 -7.014 -26.201 1.00 93.31 69 ASP A C 1
ATOM 547 O O . ASP A 1 69 ? 21.637 -5.846 -25.854 1.00 93.31 69 ASP A O 1
ATOM 551 N N . GLN A 1 70 ? 21.500 -8.039 -25.420 1.00 94.50 70 GLN A N 1
ATOM 552 C CA . GLN A 1 70 ? 20.798 -7.876 -24.149 1.00 94.50 70 GLN A CA 1
ATOM 553 C C . GLN A 1 70 ? 21.608 -7.081 -23.115 1.00 94.50 70 GLN A C 1
ATOM 555 O O . GLN A 1 70 ? 21.036 -6.271 -22.377 1.00 94.50 70 GLN A O 1
ATOM 560 N N . ILE A 1 71 ? 22.924 -7.296 -23.051 1.00 94.50 71 ILE A N 1
ATOM 561 C CA . ILE A 1 71 ? 23.807 -6.582 -22.127 1.00 94.50 71 ILE A CA 1
ATOM 562 C C . ILE A 1 71 ? 23.900 -5.121 -22.549 1.00 94.50 71 ILE A C 1
ATOM 564 O O . ILE A 1 71 ? 23.741 -4.244 -21.700 1.00 94.50 71 ILE A O 1
ATOM 568 N N . ASP A 1 72 ? 24.074 -4.846 -23.841 1.00 94.94 72 ASP A N 1
ATOM 569 C CA . ASP A 1 72 ? 24.127 -3.475 -24.355 1.00 94.94 72 ASP A CA 1
ATOM 570 C C . ASP A 1 72 ? 22.813 -2.728 -24.127 1.00 94.94 72 ASP A C 1
ATOM 572 O O . ASP A 1 72 ? 22.826 -1.584 -23.664 1.00 94.94 72 ASP A O 1
ATOM 576 N N . PHE A 1 73 ? 21.667 -3.377 -24.357 1.00 96.81 73 PHE A N 1
ATOM 577 C CA . PHE A 1 73 ? 20.360 -2.812 -24.029 1.00 96.81 73 PHE A CA 1
ATOM 578 C C . PHE A 1 73 ? 20.292 -2.425 -22.547 1.00 96.81 73 PHE A C 1
ATOM 580 O O . PHE A 1 73 ? 20.056 -1.263 -22.216 1.00 96.81 73 PHE A O 1
ATOM 587 N N . LEU A 1 74 ? 20.568 -3.364 -21.637 1.00 97.12 74 LEU A N 1
ATOM 588 C CA . LEU A 1 74 ? 20.504 -3.101 -20.199 1.00 97.12 74 LEU A CA 1
ATOM 589 C C . LEU A 1 74 ? 21.526 -2.052 -19.741 1.00 97.12 74 LEU A C 1
ATOM 591 O O . LEU A 1 74 ? 21.205 -1.229 -18.882 1.00 97.12 74 LEU A O 1
ATOM 595 N N . LYS A 1 75 ? 22.730 -2.039 -20.319 1.00 96.56 75 LYS A N 1
ATOM 596 C CA . LYS A 1 75 ? 23.774 -1.050 -20.029 1.00 96.56 75 LYS A CA 1
ATOM 597 C C . LYS A 1 75 ? 23.385 0.346 -20.518 1.00 96.56 75 LYS A C 1
ATOM 599 O O . LYS A 1 75 ? 23.651 1.325 -19.816 1.00 96.56 75 LYS A O 1
ATOM 604 N N . THR A 1 76 ? 22.686 0.444 -21.651 1.00 96.88 76 THR A N 1
ATOM 605 C CA . THR A 1 76 ? 22.087 1.697 -22.137 1.00 96.88 76 THR A CA 1
ATOM 606 C C . THR A 1 76 ? 21.138 2.271 -21.085 1.00 96.88 76 THR A C 1
ATOM 608 O O . THR A 1 76 ? 21.278 3.423 -20.673 1.00 96.88 76 THR A O 1
ATOM 611 N N . ILE A 1 77 ? 20.204 1.448 -20.595 1.00 97.19 77 ILE A N 1
ATOM 612 C CA . ILE A 1 77 ? 19.191 1.881 -19.622 1.00 97.19 77 ILE A CA 1
ATOM 613 C C . ILE A 1 77 ? 19.819 2.166 -18.261 1.00 97.19 77 ILE A C 1
ATOM 615 O O . ILE A 1 77 ? 19.459 3.138 -17.608 1.00 97.19 77 ILE A O 1
ATOM 619 N N . TYR A 1 78 ? 20.812 1.377 -17.852 1.00 96.75 78 TYR A N 1
ATOM 620 C CA . TYR A 1 78 ? 21.610 1.658 -16.663 1.00 96.75 78 TYR A CA 1
ATOM 621 C C . TYR A 1 78 ? 22.292 3.026 -16.733 1.00 96.75 78 TYR A C 1
ATOM 623 O O . TYR A 1 78 ? 22.269 3.763 -15.749 1.00 96.75 78 TYR A O 1
ATOM 631 N N . SER A 1 79 ? 22.858 3.379 -17.886 1.00 96.38 79 SER A N 1
ATOM 632 C CA . SER A 1 79 ? 23.526 4.666 -18.096 1.00 96.38 79 SER A CA 1
ATOM 633 C C . SER A 1 79 ? 22.529 5.830 -18.057 1.00 96.38 79 SER A C 1
ATOM 635 O O . SER A 1 79 ? 22.797 6.831 -17.398 1.00 96.38 79 SER A O 1
ATOM 637 N N . LEU A 1 80 ? 21.345 5.661 -18.660 1.00 96.06 80 LEU A N 1
ATOM 638 C CA . LEU A 1 80 ? 20.230 6.611 -18.556 1.00 96.06 80 LEU A CA 1
ATOM 639 C C . LEU A 1 80 ? 19.794 6.818 -17.093 1.00 96.06 80 LEU A C 1
ATOM 641 O O . LEU A 1 80 ? 19.769 7.940 -16.590 1.00 96.06 80 LEU A O 1
ATOM 645 N N . GLU A 1 81 ? 19.482 5.728 -16.391 1.00 94.81 81 GLU A N 1
ATOM 646 C CA . GLU A 1 81 ? 18.980 5.739 -15.011 1.00 94.81 81 GLU A CA 1
ATOM 647 C C . GLU A 1 81 ? 20.030 6.234 -14.006 1.00 94.81 81 GLU A C 1
ATOM 649 O O . GLU A 1 81 ? 19.687 6.759 -12.946 1.00 94.81 81 GLU A O 1
ATOM 654 N N . ARG A 1 82 ? 21.328 6.128 -14.323 1.00 92.50 82 ARG A N 1
ATOM 655 C CA . ARG A 1 82 ? 22.405 6.661 -13.474 1.00 92.50 82 ARG A CA 1
ATOM 656 C C . ARG A 1 82 ? 22.336 8.175 -13.320 1.00 92.50 82 ARG A C 1
ATOM 658 O O . ARG A 1 82 ? 22.733 8.665 -12.263 1.00 92.50 82 ARG A O 1
ATOM 665 N N . GLY A 1 83 ? 21.824 8.873 -14.331 1.00 83.62 83 GLY A N 1
ATOM 666 C CA . GLY A 1 83 ? 21.606 10.313 -14.291 1.00 83.62 83 GLY A CA 1
ATOM 667 C C . GLY A 1 83 ? 20.396 10.739 -13.455 1.00 83.62 83 GLY A C 1
ATOM 668 O O . GLY A 1 83 ? 20.310 11.914 -13.110 1.00 83.62 83 GLY A O 1
ATOM 669 N N . HIS A 1 84 ? 19.468 9.832 -13.112 1.00 84.75 84 HIS A N 1
ATOM 670 C CA . HIS A 1 84 ? 18.209 10.211 -12.463 1.00 84.75 84 HIS A CA 1
ATOM 671 C C . HIS A 1 84 ? 18.459 10.985 -11.152 1.00 84.75 84 HIS A C 1
ATOM 673 O O . HIS A 1 84 ? 19.144 10.473 -10.260 1.00 84.75 84 HIS A O 1
ATOM 679 N N . PRO A 1 85 ? 17.847 12.175 -10.964 1.00 71.00 85 PRO A N 1
ATOM 680 C CA . PRO A 1 85 ? 18.026 12.977 -9.749 1.00 71.00 85 PRO A CA 1
ATOM 681 C C . PRO A 1 85 ? 17.457 12.339 -8.468 1.00 71.00 85 PRO A C 1
ATOM 683 O O . PRO A 1 85 ? 17.808 12.755 -7.366 1.00 71.00 85 PRO A O 1
ATOM 686 N N . SER A 1 86 ? 16.587 11.328 -8.580 1.00 72.19 86 SER A N 1
ATOM 687 C CA . SER A 1 86 ? 15.896 10.707 -7.450 1.00 72.19 86 SER A CA 1
ATOM 688 C C . SER A 1 86 ? 16.393 9.283 -7.218 1.00 72.19 86 SER A C 1
ATOM 690 O O . SER A 1 86 ? 15.921 8.322 -7.826 1.00 72.19 86 SER A O 1
ATOM 692 N N . ALA A 1 87 ? 17.310 9.126 -6.260 1.00 62.34 87 ALA A N 1
ATOM 693 C CA . ALA A 1 87 ? 17.779 7.813 -5.797 1.00 62.34 87 ALA A CA 1
ATOM 694 C C . ALA A 1 87 ? 16.671 6.957 -5.129 1.00 62.34 87 ALA A C 1
ATOM 696 O O . ALA A 1 87 ? 16.871 5.770 -4.829 1.00 62.34 87 ALA A O 1
ATOM 697 N N . ASP A 1 88 ? 15.497 7.552 -4.893 1.00 70.06 88 ASP A N 1
ATOM 698 C CA . ASP A 1 88 ? 14.325 6.902 -4.313 1.00 70.06 88 ASP A CA 1
ATOM 699 C C . ASP A 1 88 ? 13.342 6.328 -5.336 1.00 70.06 88 ASP A C 1
ATOM 701 O O . ASP A 1 88 ? 12.415 5.614 -4.942 1.00 70.06 88 ASP A O 1
ATOM 705 N N . ASN A 1 89 ? 13.563 6.541 -6.638 1.00 84.38 89 ASN A N 1
ATOM 706 C CA . ASN A 1 89 ? 12.774 5.881 -7.671 1.00 84.38 89 ASN A CA 1
ATOM 707 C C . ASN A 1 89 ? 13.017 4.347 -7.643 1.00 84.38 89 ASN A C 1
ATOM 709 O O . ASN A 1 89 ? 14.158 3.893 -7.800 1.00 84.38 89 ASN A O 1
ATOM 713 N N . PRO A 1 90 ? 11.969 3.517 -7.450 1.00 86.50 90 PRO A N 1
ATOM 714 C CA . PRO A 1 90 ? 12.115 2.062 -7.376 1.00 86.50 90 PRO A CA 1
ATOM 715 C C . PRO A 1 90 ? 12.669 1.411 -8.653 1.00 86.50 90 PRO A C 1
ATOM 717 O O . PRO A 1 90 ? 13.443 0.457 -8.557 1.00 86.50 90 PRO A O 1
ATOM 720 N N . ILE A 1 91 ? 12.311 1.942 -9.829 1.00 90.00 91 ILE A N 1
ATOM 721 C CA . ILE A 1 91 ? 12.767 1.450 -11.141 1.00 90.00 91 ILE A CA 1
ATOM 722 C C . ILE A 1 91 ? 14.267 1.707 -11.269 1.00 90.00 91 ILE A C 1
ATOM 724 O O . ILE A 1 91 ? 15.045 0.768 -11.439 1.00 90.00 91 ILE A O 1
ATOM 728 N N . THR A 1 92 ? 14.679 2.957 -11.052 1.00 91.88 92 THR A N 1
ATOM 729 C CA . THR A 1 92 ? 16.083 3.382 -11.038 1.00 91.88 92 THR A CA 1
ATOM 730 C C . THR A 1 92 ? 16.906 2.520 -10.094 1.00 91.88 92 THR A C 1
ATOM 732 O O . THR A 1 92 ? 17.930 1.964 -10.478 1.00 91.88 92 THR A O 1
ATOM 735 N N . ARG A 1 93 ? 16.441 2.320 -8.855 1.00 91.88 93 ARG A N 1
ATOM 736 C CA . ARG A 1 93 ? 17.147 1.494 -7.866 1.00 91.88 93 ARG A CA 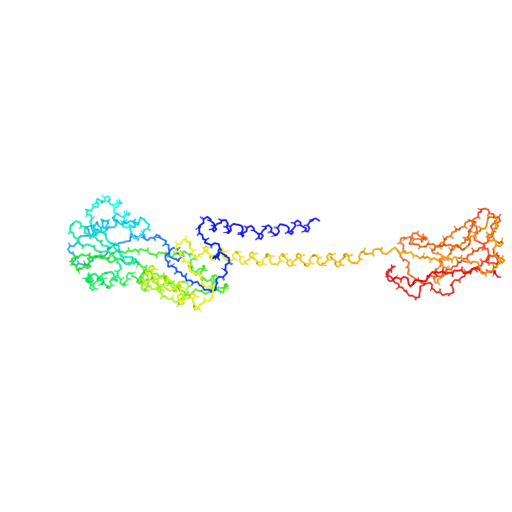1
ATOM 737 C C . ARG A 1 93 ? 17.362 0.062 -8.349 1.00 91.88 93 ARG A C 1
ATOM 739 O O . ARG A 1 93 ? 18.439 -0.493 -8.132 1.00 91.88 93 ARG A O 1
ATOM 746 N N . ALA A 1 94 ? 16.353 -0.537 -8.973 1.00 93.94 94 ALA A N 1
ATOM 747 C CA . ALA A 1 94 ? 16.431 -1.899 -9.477 1.00 93.94 94 ALA A CA 1
ATOM 748 C C . ALA A 1 94 ? 17.399 -2.023 -10.660 1.00 93.94 94 ALA A C 1
ATOM 750 O O . ALA A 1 94 ? 18.254 -2.909 -10.647 1.00 93.94 94 ALA A O 1
ATOM 751 N N . VAL A 1 95 ? 17.342 -1.093 -11.617 1.00 95.38 95 VAL A N 1
ATOM 752 C CA . VAL A 1 95 ? 18.275 -1.049 -12.754 1.00 95.38 95 VAL A CA 1
ATOM 753 C C . VAL A 1 95 ? 19.711 -0.803 -12.272 1.00 95.38 95 VAL A C 1
ATOM 755 O O . VAL A 1 95 ? 20.627 -1.541 -12.638 1.00 95.38 95 VAL A O 1
ATOM 758 N N . LEU A 1 96 ? 19.922 0.168 -11.375 1.00 94.38 96 LEU A N 1
ATOM 759 C CA . LEU A 1 96 ? 21.241 0.465 -10.809 1.00 94.38 96 LEU A CA 1
ATOM 760 C C . LEU A 1 96 ? 21.819 -0.709 -10.016 1.00 94.38 96 LEU A C 1
ATOM 762 O O . LEU A 1 96 ? 23.029 -0.927 -10.047 1.00 94.38 96 LEU A O 1
ATOM 766 N N . LYS A 1 97 ? 20.977 -1.478 -9.315 1.00 94.44 97 LYS A N 1
ATOM 767 C CA . LYS A 1 97 ? 21.408 -2.694 -8.613 1.00 94.44 97 LYS A CA 1
ATOM 768 C C . LYS A 1 97 ? 21.970 -3.724 -9.594 1.00 94.44 97 LYS A C 1
ATOM 770 O O . LYS A 1 97 ? 23.031 -4.280 -9.320 1.00 94.44 97 LYS A O 1
ATOM 775 N N . VAL A 1 98 ? 21.296 -3.948 -10.725 1.00 95.31 98 VAL A N 1
ATOM 776 C CA . VAL A 1 98 ? 21.754 -4.888 -11.761 1.00 95.31 98 VAL A CA 1
ATOM 777 C C . VAL A 1 98 ? 23.053 -4.411 -12.409 1.00 95.31 98 VAL A C 1
ATOM 779 O O . VAL A 1 98 ? 24.000 -5.190 -12.489 1.00 95.31 98 VAL A O 1
ATOM 782 N N . GLY A 1 99 ? 23.157 -3.134 -12.789 1.00 94.38 99 GLY A N 1
ATOM 783 C CA . GLY A 1 99 ? 24.389 -2.614 -13.395 1.00 94.38 99 GLY A CA 1
ATOM 784 C C . GLY A 1 99 ? 25.599 -2.665 -12.457 1.00 94.38 99 GLY A C 1
ATOM 785 O O . GLY A 1 99 ? 26.685 -3.065 -12.869 1.00 94.38 99 GLY A O 1
ATOM 786 N N . ARG A 1 100 ? 25.408 -2.365 -11.164 1.00 93.94 100 ARG A N 1
ATOM 787 C CA . ARG A 1 100 ? 26.471 -2.492 -10.149 1.00 93.94 100 ARG A CA 1
ATOM 788 C C . ARG A 1 100 ? 26.891 -3.941 -9.917 1.00 93.94 100 ARG A C 1
ATOM 790 O O . ARG A 1 100 ? 28.083 -4.203 -9.800 1.00 93.94 100 ARG A O 1
ATOM 797 N N . ALA A 1 101 ? 25.937 -4.874 -9.859 1.00 95.69 101 ALA A N 1
ATOM 798 C CA . ALA A 1 101 ? 26.232 -6.297 -9.683 1.00 95.69 101 ALA A CA 1
ATOM 799 C C . ALA A 1 101 ? 27.076 -6.855 -10.842 1.00 95.69 101 ALA A C 1
ATOM 801 O O . ALA A 1 101 ? 27.991 -7.639 -10.607 1.00 95.69 101 ALA A O 1
ATOM 802 N N . ASN A 1 102 ? 26.822 -6.382 -12.065 1.00 95.94 102 ASN A N 1
ATOM 803 C CA . ASN A 1 102 ? 27.585 -6.741 -13.263 1.00 95.94 102 ASN A CA 1
ATOM 804 C C . ASN A 1 102 ? 28.830 -5.864 -13.499 1.00 95.94 102 ASN A C 1
ATOM 806 O O . ASN A 1 102 ? 29.511 -6.032 -14.506 1.00 95.94 102 ASN A O 1
ATOM 810 N N . ARG A 1 103 ? 29.142 -4.935 -12.580 1.00 95.94 103 ARG A N 1
ATOM 811 C CA . ARG A 1 103 ? 30.290 -4.010 -12.656 1.00 95.94 103 ARG A CA 1
ATOM 812 C C . ARG A 1 103 ? 30.343 -3.206 -13.961 1.00 95.94 103 ARG A C 1
ATOM 814 O O . ARG A 1 103 ? 31.417 -2.959 -14.500 1.00 95.94 103 ARG A O 1
ATOM 821 N N . TRP A 1 104 ? 29.188 -2.789 -14.472 1.00 95.94 104 TRP A N 1
ATOM 822 C CA . TRP A 1 104 ? 29.140 -1.951 -15.665 1.00 95.94 104 TRP A CA 1
ATOM 823 C C . TRP A 1 104 ? 29.587 -0.525 -15.360 1.00 95.94 104 TRP A C 1
ATOM 825 O O . TRP A 1 104 ? 29.035 0.149 -14.483 1.00 95.94 104 TRP A O 1
ATOM 835 N N . GLU A 1 105 ? 30.533 -0.037 -16.153 1.00 94.56 105 GLU A N 1
ATOM 836 C CA . GLU A 1 105 ? 30.807 1.392 -16.260 1.00 94.56 105 GLU A CA 1
ATOM 837 C C . GLU A 1 105 ? 29.708 2.053 -17.104 1.00 94.56 105 GLU A C 1
ATOM 839 O O . GLU A 1 105 ? 29.433 1.575 -18.210 1.00 94.56 105 GLU A O 1
ATOM 844 N N . PRO A 1 106 ? 29.028 3.098 -16.597 1.00 93.31 106 PRO A N 1
ATOM 845 C CA . PRO A 1 106 ? 27.983 3.774 -17.352 1.00 93.31 106 PRO A CA 1
ATOM 846 C C . PRO A 1 106 ? 28.589 4.501 -18.553 1.00 93.31 106 PRO A C 1
ATOM 848 O O . PRO A 1 106 ? 29.675 5.073 -18.466 1.00 93.31 106 PRO A O 1
ATOM 851 N N . TRP A 1 107 ? 27.865 4.513 -19.665 1.00 95.19 107 TRP A N 1
ATOM 852 C CA . TRP A 1 107 ? 28.197 5.387 -20.780 1.00 95.19 107 TRP A CA 1
ATOM 853 C C . TRP A 1 107 ? 27.905 6.853 -20.437 1.00 95.19 107 TRP A C 1
ATOM 855 O O . TRP A 1 107 ? 27.047 7.117 -19.586 1.00 95.19 107 TRP A O 1
ATOM 865 N N . PRO A 1 108 ? 28.574 7.809 -21.109 1.00 93.44 108 PRO A N 1
ATOM 866 C CA . PRO A 1 108 ? 28.244 9.222 -20.987 1.00 93.44 108 PRO A CA 1
ATOM 867 C C . PRO A 1 108 ? 26.763 9.458 -21.292 1.00 93.44 108 PRO A C 1
ATOM 869 O O . PRO A 1 108 ? 26.246 8.954 -22.292 1.00 93.44 108 PRO A O 1
ATOM 872 N N . ALA A 1 109 ? 26.092 10.201 -20.415 1.00 94.38 109 ALA A N 1
ATOM 873 C CA . ALA A 1 109 ? 24.692 10.568 -20.556 1.00 94.38 109 ALA A CA 1
ATOM 874 C C . ALA A 1 109 ? 24.543 12.081 -20.372 1.00 94.38 109 ALA A C 1
ATOM 876 O O . ALA A 1 109 ? 24.971 12.634 -19.358 1.00 94.38 109 ALA A O 1
ATOM 877 N N . GLU A 1 110 ? 23.926 12.736 -21.347 1.00 94.38 110 GLU A N 1
ATOM 878 C CA . GLU A 1 110 ? 23.762 14.188 -21.407 1.00 94.38 110 GLU A CA 1
ATOM 879 C C . GLU A 1 110 ? 22.291 14.558 -21.614 1.00 94.38 110 GLU A C 1
ATOM 881 O O . GLU A 1 110 ? 21.482 13.743 -22.059 1.00 94.38 110 GLU A O 1
ATOM 886 N N . HIS A 1 111 ? 21.935 15.804 -21.294 1.00 94.31 111 HIS A N 1
ATOM 887 C CA . HIS A 1 111 ? 20.587 16.345 -21.513 1.00 94.31 111 HIS A CA 1
ATOM 888 C C . HIS A 1 111 ? 19.459 15.496 -20.903 1.00 94.31 111 HIS A C 1
ATOM 890 O O . HIS A 1 111 ? 18.403 15.314 -21.512 1.00 94.31 111 HIS A O 1
ATOM 896 N N . LEU A 1 112 ? 19.678 14.970 -19.694 1.00 94.38 112 LEU A N 1
ATOM 897 C CA . LEU A 1 112 ? 18.659 14.204 -18.987 1.00 94.38 112 LEU A CA 1
ATOM 898 C C . LEU A 1 112 ? 17.389 15.039 -18.791 1.00 94.38 112 LEU A C 1
ATOM 900 O O . LEU A 1 112 ? 17.421 16.149 -18.258 1.00 94.38 112 LEU A O 1
ATOM 904 N N . ARG A 1 113 ? 16.259 14.449 -19.164 1.00 93.44 113 ARG A N 1
ATOM 905 C CA . ARG A 1 113 ? 14.922 14.996 -19.002 1.00 93.44 113 ARG A CA 1
ATOM 906 C C . ARG A 1 113 ? 14.040 13.998 -18.269 1.00 93.44 113 ARG A C 1
ATOM 908 O O . ARG A 1 113 ? 13.898 12.848 -18.684 1.00 93.44 113 ARG A O 1
ATOM 915 N N . GLU A 1 114 ? 13.411 14.468 -17.202 1.00 90.94 114 GLU A N 1
ATOM 916 C CA . GLU A 1 114 ? 12.379 13.723 -16.492 1.00 90.94 114 GLU A CA 1
ATOM 917 C C . GLU A 1 114 ? 10.999 14.064 -17.058 1.00 90.94 114 GLU A C 1
ATOM 919 O O . GLU A 1 114 ? 10.676 15.227 -17.308 1.00 90.94 114 GLU A O 1
ATOM 924 N N . PHE A 1 115 ? 10.185 13.032 -17.259 1.00 89.00 115 PHE A N 1
ATOM 925 C CA . PHE A 1 115 ? 8.777 13.143 -17.608 1.00 89.00 115 PHE A CA 1
ATOM 926 C C . PHE A 1 115 ? 7.976 12.652 -16.395 1.00 89.00 115 PHE A C 1
ATOM 928 O O . PHE A 1 115 ? 7.848 11.435 -16.213 1.00 89.00 115 PHE A O 1
ATOM 935 N N . PRO A 1 116 ? 7.478 13.559 -15.529 1.00 83.31 116 PRO A N 1
ATOM 936 C CA . PRO A 1 116 ? 6.888 13.194 -14.244 1.00 83.31 116 PRO A CA 1
ATOM 937 C C . PRO A 1 116 ? 5.803 12.123 -14.370 1.00 83.31 116 PRO A C 1
ATOM 939 O O . PRO A 1 116 ? 4.827 12.278 -15.096 1.00 83.31 116 PRO A O 1
ATOM 942 N N . GLY A 1 117 ? 5.991 11.001 -13.670 1.00 80.19 117 GLY A N 1
ATOM 943 C CA . GLY A 1 117 ? 5.069 9.859 -13.706 1.00 80.19 117 GLY A CA 1
ATOM 944 C C . GLY A 1 117 ? 5.126 9.000 -14.977 1.00 80.19 117 GLY A C 1
ATOM 945 O O . GLY A 1 117 ? 4.532 7.923 -14.982 1.00 80.19 117 GLY A O 1
ATOM 946 N N . LEU A 1 118 ? 5.865 9.419 -16.008 1.00 87.19 118 LEU A N 1
ATOM 947 C CA . LEU A 1 118 ? 5.931 8.759 -17.311 1.00 87.19 118 LEU A CA 1
ATOM 948 C C . LEU A 1 118 ? 7.272 8.069 -17.573 1.00 87.19 118 LEU A C 1
ATOM 950 O O . LEU A 1 118 ? 7.252 6.976 -18.137 1.00 87.19 118 LEU A O 1
ATOM 954 N N . GLY A 1 119 ? 8.406 8.658 -17.175 1.00 91.12 119 GLY A N 1
ATOM 955 C CA . GLY A 1 119 ? 9.739 8.074 -17.371 1.00 91.12 119 GLY A CA 1
ATOM 956 C C . GLY A 1 119 ? 10.862 9.101 -17.537 1.00 91.12 119 GLY A C 1
ATOM 957 O O . GLY A 1 119 ? 10.751 10.238 -17.080 1.00 91.12 119 GLY A O 1
ATOM 958 N N . LEU A 1 120 ? 11.945 8.688 -18.196 1.00 94.50 120 LEU A N 1
ATOM 959 C CA . LEU A 1 120 ? 13.160 9.472 -18.422 1.00 94.50 120 LEU A CA 1
ATOM 960 C C . LEU A 1 120 ? 13.587 9.434 -19.890 1.00 94.50 120 LEU A C 1
ATOM 962 O O . LEU A 1 120 ? 13.367 8.439 -20.579 1.00 94.50 120 LEU A O 1
ATOM 966 N N . GLY A 1 121 ? 14.289 10.473 -20.335 1.00 95.62 121 GLY A N 1
ATOM 967 C CA . GLY A 1 121 ? 15.057 10.449 -21.578 1.00 95.62 121 GLY A CA 1
ATOM 968 C C . GLY A 1 121 ? 16.378 11.200 -21.451 1.00 95.62 121 GLY A C 1
ATOM 969 O O . GLY A 1 121 ? 16.489 12.111 -20.638 1.00 95.62 121 GLY A O 1
ATOM 970 N N . ALA A 1 122 ? 17.384 10.806 -22.226 1.00 96.81 122 ALA A N 1
ATOM 971 C CA . ALA A 1 122 ? 18.692 11.461 -22.292 1.00 96.81 122 ALA A CA 1
ATOM 972 C C . ALA A 1 122 ? 19.406 11.106 -23.603 1.00 96.81 122 ALA A C 1
ATOM 974 O O . ALA A 1 122 ? 19.006 10.180 -24.310 1.00 96.81 122 ALA A O 1
ATOM 975 N N . VAL A 1 123 ? 20.503 11.797 -23.897 1.00 96.94 123 VAL A N 1
ATOM 976 C CA . VAL A 1 123 ? 21.456 11.380 -24.929 1.00 96.94 123 VAL A CA 1
ATOM 977 C C . VAL A 1 123 ? 22.506 10.488 -24.272 1.00 96.94 123 VAL A C 1
ATOM 979 O O . VAL A 1 123 ? 23.366 10.980 -23.551 1.00 96.94 123 VAL A O 1
ATOM 982 N N . VAL A 1 124 ? 22.426 9.176 -24.489 1.00 96.81 124 VAL A N 1
ATOM 983 C CA . VAL A 1 124 ? 23.351 8.178 -23.936 1.00 96.81 124 VAL A CA 1
ATOM 984 C C . VAL A 1 124 ? 24.282 7.698 -25.040 1.00 96.81 124 VAL A C 1
ATOM 986 O O . VAL A 1 124 ? 23.817 7.184 -26.055 1.00 96.81 124 VAL A O 1
ATOM 989 N N . ASN A 1 125 ? 25.593 7.845 -24.845 1.00 94.00 125 ASN A N 1
ATOM 990 C CA . ASN A 1 125 ? 26.611 7.488 -25.839 1.00 94.00 125 ASN A CA 1
ATOM 991 C C . ASN A 1 125 ? 26.326 8.097 -27.232 1.00 94.00 125 ASN A C 1
ATOM 993 O O . ASN A 1 125 ? 26.379 7.411 -28.250 1.00 94.00 125 ASN A O 1
ATOM 997 N N . GLY A 1 126 ? 25.917 9.371 -27.263 1.00 94.25 126 GLY A N 1
ATOM 998 C CA . GLY A 1 126 ? 25.544 10.083 -28.493 1.00 94.25 126 GLY A CA 1
ATOM 999 C C . GLY A 1 126 ? 24.171 9.720 -29.076 1.00 94.25 126 GLY A C 1
ATOM 1000 O O . GLY A 1 126 ? 23.785 10.278 -30.100 1.00 94.25 126 GLY A O 1
ATOM 1001 N N . ARG A 1 127 ? 23.403 8.824 -28.441 1.00 94.81 127 ARG A N 1
ATOM 1002 C CA . ARG A 1 127 ? 22.098 8.367 -28.933 1.00 94.81 127 ARG A CA 1
ATOM 1003 C C . ARG A 1 127 ? 20.951 8.871 -28.058 1.00 94.81 127 ARG A C 1
ATOM 1005 O O . ARG A 1 127 ? 21.001 8.739 -26.841 1.00 94.81 127 ARG A O 1
ATOM 1012 N N . ALA A 1 128 ? 19.889 9.406 -28.662 1.00 96.50 128 ALA A N 1
ATOM 1013 C CA . ALA A 1 128 ? 18.683 9.804 -27.932 1.00 96.50 128 ALA A CA 1
ATOM 1014 C C . ALA A 1 128 ? 17.906 8.563 -27.455 1.00 96.50 128 ALA A C 1
ATOM 1016 O O . ALA A 1 128 ? 17.317 7.845 -28.264 1.00 96.50 128 ALA A O 1
ATOM 1017 N N . VAL A 1 129 ? 17.922 8.316 -26.145 1.00 97.62 129 VAL A N 1
ATOM 1018 C CA . VAL A 1 129 ? 17.297 7.164 -25.486 1.00 97.62 129 VAL A CA 1
ATOM 1019 C C . VAL A 1 129 ? 16.167 7.641 -24.587 1.00 97.62 129 VAL A C 1
ATOM 1021 O O . VAL A 1 129 ? 16.310 8.621 -23.854 1.00 97.62 129 VAL A O 1
ATOM 1024 N N . ILE A 1 130 ? 15.059 6.908 -24.602 1.00 97.31 130 ILE A N 1
ATOM 1025 C CA . ILE A 1 130 ? 13.919 7.126 -23.718 1.00 97.31 130 ILE A CA 1
ATOM 1026 C C . ILE A 1 130 ? 13.498 5.814 -23.055 1.00 97.31 130 ILE A C 1
ATOM 1028 O O . ILE A 1 130 ? 13.514 4.759 -23.690 1.00 97.31 130 ILE A O 1
ATOM 1032 N N . ALA A 1 131 ? 13.125 5.868 -21.777 1.00 96.94 131 ALA A N 1
ATOM 1033 C CA . ALA A 1 131 ? 12.624 4.729 -21.016 1.00 96.94 131 ALA A CA 1
ATOM 1034 C C . ALA A 1 131 ? 11.446 5.142 -20.126 1.00 96.94 131 ALA A C 1
ATOM 1036 O O . ALA A 1 131 ? 11.532 6.114 -19.375 1.00 96.94 131 ALA A O 1
ATOM 1037 N N . GLY A 1 132 ? 10.330 4.415 -20.190 1.00 94.12 132 GLY A N 1
ATOM 1038 C CA . GLY A 1 132 ? 9.133 4.764 -19.430 1.00 94.12 132 GLY A CA 1
ATOM 1039 C C . GLY A 1 132 ? 7.878 3.976 -19.792 1.00 94.12 132 GLY A C 1
ATOM 1040 O O . GLY A 1 132 ? 7.931 2.847 -20.270 1.00 94.12 132 GLY A O 1
ATOM 1041 N N . SER A 1 133 ? 6.729 4.578 -19.505 1.00 92.19 133 SER A N 1
ATOM 1042 C CA . SER A 1 133 ? 5.392 4.059 -19.817 1.00 92.19 133 SER A CA 1
ATOM 1043 C C . SER A 1 133 ? 5.103 4.033 -21.324 1.00 92.19 133 SER A C 1
ATOM 1045 O O . SER A 1 133 ? 5.731 4.755 -22.100 1.00 92.19 133 SER A O 1
ATOM 1047 N N . ALA A 1 134 ? 4.087 3.268 -21.737 1.00 91.06 134 ALA A N 1
ATOM 1048 C CA . ALA A 1 134 ? 3.590 3.280 -23.116 1.00 91.06 134 ALA A CA 1
ATOM 1049 C C . ALA A 1 134 ? 3.156 4.690 -23.566 1.00 91.06 134 ALA A C 1
ATOM 1051 O O . ALA A 1 134 ? 3.439 5.104 -24.690 1.00 91.06 134 ALA A O 1
ATOM 1052 N N . ARG A 1 135 ? 2.554 5.473 -22.657 1.00 89.94 135 ARG A N 1
ATOM 1053 C CA . ARG A 1 135 ? 2.176 6.873 -22.902 1.00 89.94 135 ARG A CA 1
ATOM 1054 C C . ARG A 1 135 ? 3.383 7.745 -23.254 1.00 89.94 135 ARG A C 1
ATOM 1056 O O . ARG A 1 135 ? 3.276 8.578 -24.149 1.00 89.94 135 ARG A O 1
ATOM 1063 N N . LEU A 1 136 ? 4.533 7.533 -22.605 1.00 92.81 136 LEU A N 1
ATOM 1064 C CA . LEU A 1 136 ? 5.765 8.255 -22.935 1.00 92.81 136 LEU A CA 1
ATOM 1065 C C . LEU A 1 136 ? 6.256 7.939 -24.352 1.00 92.81 136 LEU A C 1
ATOM 1067 O O . LEU A 1 136 ? 6.655 8.854 -25.073 1.00 92.81 136 LEU A O 1
ATOM 1071 N N . MET A 1 137 ? 6.208 6.662 -24.743 1.00 95.44 137 MET A N 1
ATOM 1072 C CA . MET A 1 137 ? 6.611 6.225 -26.084 1.00 95.44 137 MET A CA 1
ATOM 1073 C C . MET A 1 137 ? 5.733 6.887 -27.148 1.00 95.44 137 MET A C 1
ATOM 1075 O O . MET A 1 137 ? 6.252 7.508 -28.070 1.00 95.44 137 MET A O 1
ATOM 1079 N N . HIS A 1 138 ? 4.411 6.867 -26.949 1.00 92.88 138 HIS A N 1
ATOM 1080 C CA . HIS A 1 138 ? 3.457 7.518 -27.848 1.00 92.88 138 HIS A CA 1
ATOM 1081 C C . HIS A 1 138 ? 3.676 9.037 -27.937 1.00 92.88 138 HIS A C 1
ATOM 1083 O O . HIS A 1 138 ? 3.727 9.592 -29.029 1.00 92.88 138 HIS A O 1
ATOM 1089 N N . MET A 1 139 ? 3.852 9.723 -26.800 1.00 93.06 139 MET A N 1
ATOM 1090 C CA . MET A 1 139 ? 4.115 11.172 -26.768 1.00 93.06 139 MET A CA 1
ATOM 1091 C C . MET A 1 139 ? 5.429 11.572 -27.448 1.00 93.06 139 MET A C 1
ATOM 1093 O O . MET A 1 139 ? 5.573 12.721 -27.858 1.00 93.06 139 MET A O 1
ATOM 1097 N N . SER A 1 140 ? 6.381 10.645 -27.541 1.00 95.00 140 SER A N 1
ATOM 1098 C CA . SER A 1 140 ? 7.707 10.880 -28.119 1.00 95.00 140 SER A CA 1
ATOM 1099 C C . SER A 1 140 ? 7.840 10.315 -29.535 1.00 95.00 140 SER A C 1
ATOM 1101 O O . SER A 1 140 ? 8.953 10.247 -30.049 1.00 95.00 140 SER A O 1
ATOM 1103 N N . SER A 1 141 ? 6.727 9.889 -30.147 1.00 95.06 141 SER A N 1
ATOM 1104 C CA . SER A 1 141 ? 6.691 9.257 -31.472 1.00 95.06 141 SER A CA 1
ATOM 1105 C C . SER A 1 141 ? 7.659 8.074 -31.603 1.00 95.06 141 SER A C 1
ATOM 1107 O O . SER A 1 141 ? 8.311 7.901 -32.629 1.00 95.06 141 SER A O 1
ATOM 1109 N N . VAL A 1 142 ? 7.779 7.272 -30.539 1.00 96.44 142 VAL A N 1
ATOM 1110 C CA . VAL A 1 142 ? 8.578 6.042 -30.520 1.00 96.44 142 VAL A CA 1
ATOM 1111 C C . VAL A 1 142 ? 7.650 4.854 -30.738 1.00 96.44 142 VAL A C 1
ATOM 1113 O O . VAL A 1 142 ? 6.832 4.518 -29.879 1.00 96.44 142 VAL A O 1
ATOM 1116 N N . GLU A 1 143 ? 7.778 4.211 -31.893 1.00 95.69 143 GLU A N 1
ATOM 1117 C CA . GLU A 1 143 ? 6.927 3.097 -32.295 1.00 95.69 143 GLU A CA 1
ATOM 1118 C C . GLU A 1 143 ? 7.299 1.815 -31.549 1.00 95.69 143 GLU A C 1
ATOM 1120 O O . GLU A 1 143 ? 8.469 1.434 -31.459 1.00 95.69 143 GLU A O 1
ATOM 1125 N N . CYS A 1 144 ? 6.295 1.118 -31.016 1.00 95.19 144 CYS A N 1
ATOM 1126 C CA . CYS A 1 144 ? 6.493 -0.164 -30.354 1.00 95.19 144 CYS A CA 1
ATOM 1127 C C . CYS A 1 144 ? 6.154 -1.316 -31.312 1.00 95.19 144 CYS A C 1
ATOM 1129 O O . CYS A 1 144 ? 5.008 -1.396 -31.765 1.00 95.19 144 CYS A O 1
ATOM 1131 N N . PRO A 1 145 ? 7.098 -2.231 -31.606 1.00 93.50 145 PRO A N 1
ATOM 1132 C CA . PRO A 1 145 ? 6.828 -3.392 -32.444 1.00 93.50 145 PRO A CA 1
ATOM 1133 C C . PRO A 1 145 ? 5.641 -4.224 -31.921 1.00 93.50 145 PRO A C 1
ATOM 1135 O O . PRO A 1 145 ? 5.557 -4.468 -30.711 1.00 93.50 145 PRO A O 1
ATOM 1138 N N . PRO A 1 146 ? 4.762 -4.756 -32.797 1.00 93.75 146 PRO A N 1
ATOM 1139 C CA . PRO A 1 146 ? 3.607 -5.556 -32.375 1.00 93.75 146 PRO A CA 1
ATOM 1140 C C . PRO A 1 146 ? 3.965 -6.770 -31.508 1.00 93.75 146 PRO A C 1
ATOM 1142 O O . PRO A 1 146 ? 3.184 -7.190 -30.656 1.00 93.75 146 PRO A O 1
ATOM 1145 N N . THR A 1 147 ? 5.153 -7.345 -31.711 1.00 94.25 147 THR A N 1
ATOM 1146 C CA . THR A 1 147 ? 5.683 -8.448 -30.901 1.00 94.25 147 THR A CA 1
ATOM 1147 C C . THR A 1 147 ? 5.908 -8.031 -29.449 1.00 94.25 147 THR A C 1
ATOM 1149 O O . THR A 1 147 ? 5.454 -8.736 -28.549 1.00 94.25 147 THR A O 1
ATOM 1152 N N . LEU A 1 148 ? 6.530 -6.872 -29.216 1.00 95.50 148 LEU A N 1
ATOM 1153 C CA . LEU A 1 148 ? 6.735 -6.330 -27.874 1.00 95.50 148 LEU A CA 1
ATOM 1154 C C . LEU A 1 148 ? 5.426 -5.859 -27.244 1.00 95.50 148 LEU A C 1
ATOM 1156 O O . LEU A 1 148 ? 5.230 -6.092 -26.060 1.00 95.50 148 LEU A O 1
ATOM 1160 N N . LEU A 1 149 ? 4.502 -5.268 -28.006 1.00 94.06 149 LEU A N 1
ATOM 1161 C CA . LEU A 1 149 ? 3.183 -4.892 -27.475 1.00 94.06 149 LEU A CA 1
ATOM 1162 C C . LEU A 1 149 ? 2.420 -6.102 -26.919 1.00 94.06 149 LEU A C 1
ATOM 1164 O O . LEU A 1 149 ? 1.905 -6.049 -25.803 1.00 94.06 149 LEU A O 1
ATOM 1168 N N . ARG A 1 150 ? 2.388 -7.217 -27.665 1.00 94.62 150 ARG A N 1
ATOM 1169 C CA . ARG A 1 150 ? 1.751 -8.462 -27.200 1.00 94.62 150 ARG A CA 1
ATOM 1170 C C . ARG A 1 150 ? 2.402 -9.001 -25.935 1.00 94.62 150 ARG A C 1
ATOM 1172 O O . ARG A 1 150 ? 1.714 -9.459 -25.026 1.00 94.62 150 ARG A O 1
ATOM 1179 N N . GLU A 1 151 ? 3.725 -8.957 -25.885 1.00 95.69 151 GLU A N 1
ATOM 1180 C CA . GLU A 1 151 ? 4.465 -9.477 -24.748 1.00 95.69 151 GLU A CA 1
ATOM 1181 C C . GLU A 1 151 ? 4.333 -8.573 -23.517 1.00 95.69 151 GLU A C 1
ATOM 1183 O O . GLU A 1 151 ? 4.151 -9.076 -22.414 1.00 95.69 151 GLU A O 1
ATOM 1188 N N . ALA A 1 152 ? 4.311 -7.251 -23.693 1.00 94.50 152 ALA A N 1
ATOM 1189 C CA . ALA A 1 152 ? 4.024 -6.314 -22.615 1.00 94.50 152 ALA A CA 1
ATOM 1190 C C . ALA A 1 152 ? 2.658 -6.601 -21.978 1.00 94.50 152 ALA A C 1
ATOM 1192 O O . ALA A 1 152 ? 2.597 -6.847 -20.774 1.00 94.50 152 ALA A O 1
ATOM 1193 N N . ALA A 1 153 ? 1.601 -6.700 -22.793 1.00 92.50 153 ALA A N 1
ATOM 1194 C CA . ALA A 1 153 ? 0.259 -7.025 -22.313 1.00 92.50 153 ALA A CA 1
ATOM 1195 C C . ALA A 1 153 ? 0.230 -8.364 -21.553 1.00 92.50 153 ALA A C 1
ATOM 1197 O O . ALA A 1 153 ? -0.356 -8.474 -20.475 1.00 92.50 153 ALA A O 1
ATOM 1198 N N . ARG A 1 154 ? 0.926 -9.389 -22.062 1.00 94.25 154 ARG A N 1
ATOM 1199 C CA . ARG A 1 154 ? 1.047 -10.688 -21.383 1.00 94.25 154 ARG A CA 1
ATOM 1200 C C . ARG A 1 154 ? 1.716 -10.563 -20.013 1.00 94.25 154 ARG A C 1
ATOM 1202 O O . ARG A 1 154 ? 1.257 -11.176 -19.051 1.00 94.25 154 ARG A O 1
ATOM 1209 N N . GLN A 1 155 ? 2.799 -9.799 -19.911 1.00 94.50 155 GLN A N 1
ATOM 1210 C CA . GLN A 1 155 ? 3.530 -9.614 -18.656 1.00 94.50 155 GLN A CA 1
ATOM 1211 C C . GLN A 1 155 ? 2.721 -8.796 -17.638 1.00 94.50 155 GLN A C 1
ATOM 1213 O O . GLN A 1 155 ? 2.741 -9.114 -16.448 1.00 94.50 155 GLN A O 1
ATOM 1218 N N . GLU A 1 156 ? 1.950 -7.808 -18.090 1.00 90.62 156 GLU A N 1
ATOM 1219 C CA . GLU A 1 156 ? 1.050 -7.024 -17.234 1.00 90.62 156 GLU A CA 1
ATOM 1220 C C . GLU A 1 156 ? -0.095 -7.875 -16.674 1.00 90.62 156 GLU A C 1
ATOM 1222 O O . GLU A 1 156 ? -0.404 -7.783 -15.484 1.00 90.62 156 GLU A O 1
ATOM 1227 N N . VAL A 1 157 ? -0.644 -8.799 -17.472 1.00 88.25 157 VAL A N 1
ATOM 1228 C CA . VAL A 1 157 ? -1.600 -9.813 -16.988 1.00 88.25 157 VAL A CA 1
ATOM 1229 C C . VAL A 1 157 ? -0.975 -10.705 -15.911 1.00 88.25 157 VAL A C 1
ATOM 1231 O O . VAL A 1 157 ? -1.648 -11.060 -14.945 1.00 88.25 157 VAL A O 1
ATOM 1234 N N . LEU A 1 158 ? 0.322 -11.008 -16.001 1.00 88.69 158 LEU A N 1
ATOM 1235 C CA . LEU A 1 158 ? 1.064 -11.727 -14.956 1.00 88.69 158 LEU A CA 1
ATOM 1236 C C . LEU A 1 158 ? 1.413 -10.852 -13.734 1.00 88.69 158 LEU A C 1
ATOM 1238 O O . LEU A 1 158 ? 2.127 -11.304 -12.839 1.00 88.69 158 LEU A O 1
ATOM 1242 N N . GLY A 1 159 ? 0.939 -9.605 -13.683 1.00 85.56 159 GLY A N 1
ATOM 1243 C CA . GLY A 1 159 ? 1.158 -8.679 -12.572 1.00 85.56 159 GLY A CA 1
ATOM 1244 C C . GLY A 1 159 ? 2.543 -8.028 -12.561 1.00 85.56 159 GLY A C 1
ATOM 1245 O O . GLY A 1 159 ? 2.924 -7.404 -11.566 1.00 85.56 159 GLY A O 1
ATOM 1246 N N . ARG A 1 160 ? 3.308 -8.143 -13.653 1.00 91.31 160 ARG A N 1
ATOM 1247 C CA . ARG A 1 160 ? 4.624 -7.509 -13.793 1.00 91.31 160 ARG A CA 1
ATOM 1248 C C . ARG A 1 160 ? 4.480 -6.117 -14.379 1.00 91.31 160 ARG A C 1
ATOM 1250 O O . ARG A 1 160 ? 3.723 -5.894 -15.317 1.00 91.31 160 ARG A O 1
ATOM 1257 N N . ARG A 1 161 ? 5.220 -5.162 -13.820 1.00 91.94 161 ARG A N 1
ATOM 1258 C CA . ARG A 1 161 ? 5.288 -3.810 -14.369 1.00 91.94 161 ARG A CA 1
ATOM 1259 C C . ARG A 1 161 ? 6.223 -3.823 -15.565 1.00 91.94 161 ARG A C 1
ATOM 1261 O O . ARG A 1 161 ? 7.371 -4.248 -15.440 1.00 91.94 161 ARG A O 1
ATOM 1268 N N . VAL A 1 162 ? 5.745 -3.294 -16.681 1.00 94.88 162 VAL A N 1
ATOM 1269 C CA . VAL A 1 162 ? 6.523 -3.167 -17.910 1.00 94.88 162 VAL A CA 1
ATOM 1270 C C . VAL A 1 162 ? 7.012 -1.730 -18.063 1.00 94.88 162 VAL A C 1
ATOM 1272 O O . VAL A 1 162 ? 6.261 -0.773 -17.876 1.00 94.88 162 VAL A O 1
ATOM 1275 N N . VAL A 1 163 ? 8.296 -1.575 -18.377 1.00 95.69 163 VAL A N 1
ATOM 1276 C CA . VAL A 1 163 ? 8.895 -0.304 -18.796 1.00 95.69 163 VAL A CA 1
ATOM 1277 C C . VAL A 1 163 ? 9.426 -0.489 -20.205 1.00 95.69 163 VAL A C 1
ATOM 1279 O O . VAL A 1 163 ? 10.223 -1.386 -20.461 1.00 95.69 163 VAL A O 1
ATOM 1282 N N . TYR A 1 164 ? 8.981 0.359 -21.115 1.00 97.19 164 TYR A N 1
ATOM 1283 C CA . TYR A 1 164 ? 9.410 0.372 -22.503 1.00 97.19 164 TYR A CA 1
ATOM 1284 C C . TYR A 1 164 ? 10.688 1.187 -22.599 1.00 97.19 164 TYR A C 1
ATOM 1286 O O . TYR A 1 164 ? 10.789 2.230 -21.952 1.00 97.19 164 TYR A O 1
ATOM 1294 N N . ALA A 1 165 ? 11.646 0.744 -23.405 1.00 98.06 165 ALA A N 1
ATOM 1295 C CA . ALA A 1 165 ? 12.809 1.553 -23.715 1.00 98.06 165 ALA A CA 1
ATOM 1296 C C . ALA A 1 165 ? 13.145 1.520 -25.201 1.00 98.06 165 ALA A C 1
ATOM 1298 O O . ALA A 1 165 ? 13.097 0.472 -25.853 1.00 98.06 165 ALA A O 1
ATOM 1299 N N . GLY A 1 166 ? 13.481 2.688 -25.735 1.00 96.75 166 GLY A N 1
ATOM 1300 C CA . GLY A 1 166 ? 13.646 2.890 -27.161 1.00 96.75 166 GLY A CA 1
ATOM 1301 C C . GLY A 1 166 ? 14.594 4.024 -27.502 1.00 96.75 166 GLY A C 1
ATOM 1302 O O . GLY A 1 166 ? 14.945 4.857 -26.666 1.00 96.75 166 GLY A O 1
ATOM 1303 N N . TRP A 1 167 ? 15.015 4.016 -28.756 1.00 95.94 167 TRP A N 1
ATOM 1304 C CA . TRP A 1 167 ? 15.857 5.025 -29.383 1.00 95.94 167 TRP A CA 1
ATOM 1305 C C . TRP A 1 167 ? 15.668 4.952 -30.895 1.00 95.94 167 TRP A C 1
ATOM 1307 O O . TRP A 1 167 ? 15.184 3.943 -31.407 1.00 95.94 167 TRP A O 1
ATOM 1317 N N . GLU A 1 168 ? 16.052 6.013 -31.612 1.00 93.31 168 GLU A N 1
ATOM 1318 C CA . GLU A 1 168 ? 15.924 6.083 -33.082 1.00 93.31 168 GLU A CA 1
ATOM 1319 C C . GLU A 1 168 ? 14.477 5.822 -33.557 1.00 93.31 168 GLU A C 1
ATOM 1321 O O . GLU A 1 168 ? 14.241 5.138 -34.547 1.00 93.31 168 GLU A O 1
ATOM 1326 N N . GLY A 1 169 ? 13.493 6.336 -32.809 1.00 94.12 169 GLY A N 1
ATOM 1327 C CA . GLY A 1 169 ? 12.071 6.226 -33.151 1.00 94.12 169 GLY A CA 1
ATOM 1328 C C . GLY A 1 169 ? 11.438 4.853 -32.905 1.00 94.12 169 GLY A C 1
ATOM 1329 O O . GLY A 1 169 ? 10.263 4.686 -33.208 1.00 94.12 169 GLY A O 1
ATOM 1330 N N . GLN A 1 170 ? 12.158 3.880 -32.334 1.00 95.50 170 GLN A N 1
ATOM 1331 C CA . GLN A 1 170 ? 11.622 2.537 -32.078 1.00 95.50 170 GLN A CA 1
ATOM 1332 C C . GLN A 1 170 ? 11.888 2.048 -30.651 1.00 95.50 170 GLN A C 1
ATOM 1334 O O . GLN A 1 170 ? 12.970 2.242 -30.091 1.00 95.50 170 GLN A O 1
ATOM 1339 N N . VAL A 1 171 ? 10.912 1.350 -30.068 1.00 97.38 171 VAL A N 1
ATOM 1340 C CA . VAL A 1 171 ? 11.108 0.572 -28.840 1.00 97.38 171 VAL A CA 1
ATOM 1341 C C . VAL A 1 171 ? 12.003 -0.615 -29.166 1.00 97.38 171 VAL A C 1
ATOM 1343 O O . VAL A 1 171 ? 11.697 -1.430 -30.037 1.00 97.38 171 VAL A O 1
ATOM 1346 N N . ARG A 1 172 ? 13.112 -0.722 -28.439 1.00 96.75 172 ARG A N 1
ATOM 1347 C CA . ARG A 1 172 ? 14.107 -1.785 -28.615 1.00 96.75 172 ARG A CA 1
ATOM 1348 C C . ARG A 1 172 ? 13.925 -2.920 -27.625 1.00 96.75 172 ARG A C 1
ATOM 1350 O O . ARG A 1 172 ? 14.366 -4.029 -27.894 1.00 96.75 172 ARG A O 1
ATOM 1357 N N . GLY A 1 173 ? 13.252 -2.662 -26.510 1.00 97.56 173 GLY A N 1
ATOM 1358 C CA . GLY A 1 173 ? 12.987 -3.691 -25.526 1.00 97.56 173 GLY A CA 1
ATOM 1359 C C . GLY A 1 173 ? 12.082 -3.248 -24.394 1.00 97.56 173 GLY A C 1
ATOM 1360 O O . GLY A 1 173 ? 11.739 -2.073 -24.240 1.00 97.56 173 GLY A O 1
ATOM 1361 N N . LEU A 1 174 ? 11.727 -4.233 -23.582 1.00 98.00 174 LEU A N 1
ATOM 1362 C CA . LEU A 1 174 ? 10.934 -4.092 -22.373 1.00 98.00 174 LEU A CA 1
ATOM 1363 C C . LEU A 1 174 ? 11.788 -4.469 -21.169 1.00 98.00 174 LEU A C 1
ATOM 1365 O O . LEU A 1 174 ? 12.502 -5.467 -21.211 1.00 98.00 174 LEU A O 1
ATOM 1369 N N . LEU A 1 175 ? 11.671 -3.727 -20.076 1.00 98.00 175 LEU A N 1
ATOM 1370 C CA . LEU A 1 175 ? 12.149 -4.134 -18.760 1.00 98.00 175 LEU A CA 1
ATOM 1371 C C . LEU A 1 175 ? 10.964 -4.606 -17.925 1.00 98.00 175 LEU A C 1
ATOM 1373 O O . LEU A 1 175 ? 9.927 -3.942 -17.870 1.00 98.00 175 LEU A O 1
ATOM 1377 N N . LEU A 1 176 ? 11.134 -5.747 -17.264 1.00 96.94 176 LEU A N 1
ATOM 1378 C CA . LEU A 1 176 ? 10.098 -6.388 -16.468 1.00 96.94 176 LEU A CA 1
ATOM 1379 C C . LEU A 1 176 ? 10.426 -6.259 -14.988 1.00 96.94 176 LEU A C 1
ATOM 1381 O O . LEU A 1 176 ? 11.461 -6.743 -14.527 1.00 96.94 176 LEU A O 1
ATOM 1385 N N . PHE A 1 177 ? 9.517 -5.660 -14.233 1.00 94.94 177 PHE A N 1
ATOM 1386 C CA . PHE A 1 177 ? 9.651 -5.511 -12.792 1.00 94.94 177 PHE A CA 1
ATOM 1387 C C . PHE A 1 177 ? 8.571 -6.302 -12.076 1.00 94.94 177 PHE A C 1
ATOM 1389 O O . PHE A 1 177 ? 7.397 -6.258 -12.443 1.00 94.94 177 PHE A O 1
ATOM 1396 N N . GLU A 1 178 ? 8.958 -7.004 -11.022 1.00 91.12 178 GLU A N 1
ATOM 1397 C CA . GLU A 1 178 ? 7.995 -7.699 -10.179 1.00 91.12 178 GLU A CA 1
ATOM 1398 C C . GLU A 1 178 ? 7.412 -6.734 -9.147 1.00 91.12 178 GLU A C 1
ATOM 1400 O O . GLU A 1 178 ? 8.144 -6.022 -8.458 1.00 91.12 178 GLU A O 1
ATOM 1405 N N . GLU A 1 179 ? 6.087 -6.695 -9.034 1.00 88.81 179 GLU A N 1
ATOM 1406 C CA . GLU A 1 179 ? 5.394 -5.894 -8.029 1.00 88.81 179 GLU A CA 1
ATOM 1407 C C . GLU A 1 179 ? 4.558 -6.820 -7.144 1.00 88.81 179 GLU A C 1
ATOM 1409 O O . GLU A 1 179 ? 3.494 -7.282 -7.541 1.00 88.81 179 GLU A O 1
ATOM 1414 N N . GLN A 1 180 ? 5.041 -7.087 -5.929 1.00 87.19 180 GLN A N 1
ATOM 1415 C CA . GLN A 1 180 ? 4.367 -7.984 -4.990 1.00 87.19 180 GLN A CA 1
ATOM 1416 C C . GLN A 1 180 ? 3.479 -7.203 -4.010 1.00 87.19 180 GLN A C 1
ATOM 1418 O O . GLN A 1 180 ? 3.929 -6.189 -3.457 1.00 87.19 180 GLN A O 1
ATOM 1423 N N . PRO A 1 181 ? 2.238 -7.652 -3.748 1.00 89.31 181 PRO A N 1
ATOM 1424 C CA . PRO A 1 181 ? 1.431 -7.110 -2.665 1.00 89.31 181 PRO A CA 1
ATOM 1425 C C . PRO A 1 181 ? 2.063 -7.377 -1.291 1.00 89.31 181 PRO A C 1
ATOM 1427 O O . PRO A 1 181 ? 2.934 -8.234 -1.130 1.00 89.31 181 PRO A O 1
ATOM 1430 N N . PHE A 1 182 ? 1.644 -6.611 -0.284 1.00 87.31 182 PHE A N 1
ATOM 1431 C CA . PHE A 1 182 ? 1.849 -7.019 1.104 1.00 87.31 182 PHE A CA 1
ATOM 1432 C C . PHE A 1 182 ? 0.972 -8.239 1.407 1.00 87.31 182 PHE A C 1
ATOM 1434 O O . PHE A 1 182 ? -0.190 -8.276 1.000 1.00 87.31 182 PHE A O 1
ATOM 1441 N N . ASP A 1 183 ? 1.521 -9.208 2.139 1.00 87.31 183 ASP A N 1
ATOM 1442 C CA . ASP A 1 183 ? 0.865 -10.499 2.407 1.00 87.31 183 ASP A CA 1
ATOM 1443 C C . ASP A 1 183 ? -0.461 -10.315 3.168 1.00 87.31 183 ASP A C 1
ATOM 1445 O O . ASP A 1 183 ? -1.413 -11.066 2.985 1.00 87.31 183 ASP A O 1
ATOM 1449 N N . ASP A 1 184 ? -0.543 -9.258 3.976 1.00 85.94 184 ASP A N 1
ATOM 1450 C CA . ASP A 1 184 ? -1.686 -8.894 4.810 1.00 85.94 184 ASP A CA 1
ATOM 1451 C C . ASP A 1 184 ? -2.587 -7.809 4.188 1.00 85.94 184 ASP A C 1
ATOM 1453 O O . ASP A 1 184 ? -3.523 -7.332 4.833 1.00 85.94 184 ASP A O 1
ATOM 1457 N N . ALA A 1 185 ? -2.345 -7.398 2.935 1.00 88.25 185 ALA A N 1
ATOM 1458 C CA . ALA A 1 185 ? -3.107 -6.319 2.299 1.00 88.25 185 ALA A CA 1
ATOM 1459 C C . ALA A 1 185 ? -4.595 -6.665 2.128 1.00 88.25 185 ALA A C 1
ATOM 1461 O O . ALA A 1 185 ? -5.457 -5.809 2.339 1.00 88.25 185 ALA A O 1
ATOM 1462 N N . VAL A 1 186 ? -4.894 -7.912 1.751 1.00 91.00 186 VAL A N 1
ATOM 1463 C CA . VAL A 1 186 ? -6.267 -8.392 1.523 1.00 91.00 186 VAL A CA 1
ATOM 1464 C C . VAL A 1 186 ? -7.041 -8.452 2.838 1.00 91.00 186 VAL A C 1
ATOM 1466 O O . VAL A 1 186 ? -8.141 -7.903 2.929 1.00 91.00 186 VAL A O 1
ATOM 1469 N N . GLU A 1 187 ? -6.441 -9.050 3.870 1.00 89.69 187 GLU A N 1
ATOM 1470 C CA . GLU A 1 187 ? -7.019 -9.139 5.215 1.00 89.69 187 GLU A CA 1
ATOM 1471 C C . GLU A 1 187 ? -7.271 -7.739 5.791 1.00 89.69 187 GLU A C 1
ATOM 1473 O O . GLU A 1 187 ? -8.363 -7.438 6.270 1.00 89.69 187 GLU A O 1
ATOM 1478 N N . ALA A 1 188 ? -6.298 -6.833 5.668 1.00 86.81 188 ALA A N 1
ATOM 1479 C CA . ALA A 1 188 ? -6.436 -5.453 6.116 1.00 86.81 188 ALA A CA 1
ATOM 1480 C C . ALA A 1 188 ? -7.588 -4.716 5.423 1.00 86.81 188 ALA A C 1
ATOM 1482 O O . ALA A 1 188 ? -8.337 -3.981 6.070 1.00 86.81 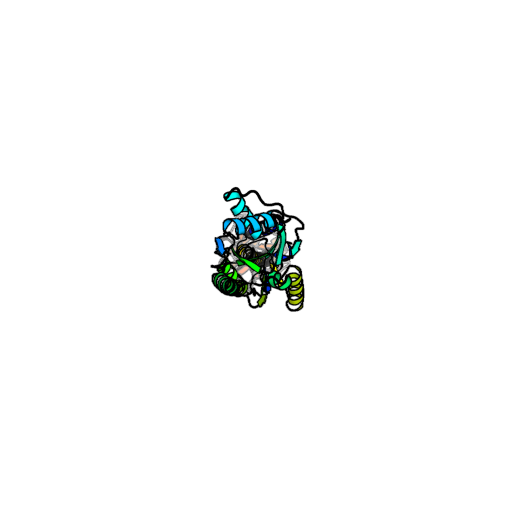188 ALA A O 1
ATOM 1483 N N . ALA A 1 189 ? -7.736 -4.909 4.111 1.00 90.75 189 ALA A N 1
ATOM 1484 C CA . ALA A 1 189 ? -8.820 -4.317 3.344 1.00 90.75 189 ALA A CA 1
ATOM 1485 C C . ALA A 1 189 ? -10.188 -4.873 3.773 1.00 90.75 189 ALA A C 1
ATOM 1487 O O . ALA A 1 189 ? -11.131 -4.098 3.931 1.00 90.75 189 ALA A O 1
ATOM 1488 N N . GLN A 1 190 ? -10.296 -6.187 3.997 1.00 90.69 190 GLN A N 1
ATOM 1489 C CA . GLN A 1 190 ? -11.511 -6.829 4.519 1.00 90.69 190 GLN A CA 1
ATOM 1490 C C . GLN A 1 190 ? -11.899 -6.250 5.879 1.00 90.69 190 GLN A C 1
ATOM 1492 O O . GLN A 1 190 ? -12.996 -5.728 6.044 1.00 90.69 190 GLN A O 1
ATOM 1497 N N . LEU A 1 191 ? -10.955 -6.222 6.809 1.00 87.69 191 LEU A N 1
ATOM 1498 C CA . LEU A 1 191 ? -11.166 -5.748 8.168 1.00 87.69 191 LEU A CA 1
ATOM 1499 C C . LEU A 1 191 ? -11.490 -4.241 8.229 1.00 87.69 191 LEU A C 1
ATOM 1501 O O . LEU A 1 191 ? -12.247 -3.815 9.096 1.00 87.69 191 LEU A O 1
ATOM 1505 N N . LEU A 1 192 ? -11.027 -3.420 7.280 1.00 86.81 192 LEU A N 1
ATOM 1506 C CA . LEU A 1 192 ? -11.512 -2.040 7.121 1.00 86.81 192 LEU A CA 1
ATOM 1507 C C . LEU A 1 192 ? -12.977 -1.978 6.656 1.00 86.81 192 LEU A C 1
ATOM 1509 O O . LEU A 1 192 ? -13.761 -1.197 7.207 1.00 86.81 192 LEU A O 1
ATOM 1513 N N . ARG A 1 193 ? -13.360 -2.805 5.676 1.00 89.62 193 ARG A N 1
ATOM 1514 C CA . ARG A 1 193 ? -14.739 -2.867 5.165 1.00 89.62 193 ARG A CA 1
ATOM 1515 C C . ARG A 1 193 ? -15.722 -3.365 6.218 1.00 89.62 193 ARG A C 1
ATOM 1517 O O . ARG A 1 193 ? -16.760 -2.734 6.399 1.00 89.62 193 ARG A O 1
ATOM 1524 N N . ASP A 1 194 ? -15.358 -4.394 6.980 1.00 89.62 194 ASP A N 1
ATOM 1525 C CA . ASP A 1 194 ? -16.167 -4.927 8.088 1.00 89.62 194 ASP A CA 1
ATOM 1526 C C . ASP A 1 194 ? -16.426 -3.871 9.171 1.00 89.62 194 ASP A C 1
ATOM 1528 O O . ASP A 1 194 ? -17.424 -3.897 9.889 1.00 89.62 194 ASP A O 1
ATOM 1532 N N . GLN A 1 195 ? -15.533 -2.886 9.274 1.00 83.81 195 GLN A N 1
ATOM 1533 C CA . GLN A 1 195 ? -15.661 -1.766 10.196 1.00 83.81 195 GLN A CA 1
ATOM 1534 C C . GLN A 1 195 ? -16.438 -0.575 9.604 1.00 83.81 195 GLN A C 1
ATOM 1536 O O . GLN A 1 195 ? -16.583 0.450 10.282 1.00 83.81 195 GLN A O 1
ATOM 1541 N N . GLY A 1 196 ? -16.975 -0.708 8.387 1.00 87.06 196 GLY A N 1
ATOM 1542 C CA . GLY A 1 196 ? -17.791 0.291 7.695 1.00 87.06 196 GLY A CA 1
ATOM 1543 C C . GLY A 1 196 ? -16.991 1.334 6.911 1.00 87.06 196 GLY A C 1
ATOM 1544 O O . GLY A 1 196 ? -17.520 2.410 6.624 1.00 87.06 196 GLY A O 1
ATOM 1545 N N . VAL A 1 197 ? -15.719 1.058 6.605 1.00 87.62 197 VAL A N 1
ATOM 1546 C CA . VAL A 1 197 ? -14.876 1.932 5.781 1.00 87.62 197 VAL A CA 1
ATOM 1547 C C . VAL A 1 197 ? -14.925 1.475 4.324 1.00 87.62 197 VAL A C 1
ATOM 1549 O O . VAL A 1 197 ? -14.561 0.346 4.006 1.00 87.62 197 VAL A O 1
ATOM 1552 N N . ASN A 1 198 ? -15.337 2.363 3.420 1.00 88.62 198 ASN A N 1
ATOM 1553 C CA . ASN A 1 198 ? -15.390 2.074 1.991 1.00 88.62 198 ASN A CA 1
ATOM 1554 C C . ASN A 1 198 ? -14.049 2.379 1.331 1.00 88.62 198 ASN A C 1
ATOM 1556 O O . ASN A 1 198 ? -13.534 3.493 1.428 1.00 88.62 198 ASN A O 1
ATOM 1560 N N . ILE A 1 199 ? -13.508 1.409 0.605 1.00 90.62 199 ILE A N 1
ATOM 1561 C CA . ILE A 1 199 ? -12.351 1.633 -0.256 1.00 90.62 199 ILE A CA 1
ATOM 1562 C C . ILE A 1 199 ? -12.885 2.185 -1.577 1.00 90.62 199 ILE A C 1
ATOM 1564 O O . ILE A 1 199 ? -13.400 1.450 -2.416 1.00 90.62 199 ILE A O 1
ATOM 1568 N N . LEU A 1 200 ? -12.822 3.507 -1.715 1.00 87.88 200 LEU A N 1
ATOM 1569 C CA . LEU A 1 200 ? -13.406 4.229 -2.835 1.00 87.88 200 LEU A CA 1
ATOM 1570 C C . LEU A 1 200 ? -12.584 4.007 -4.098 1.00 87.88 200 LEU A C 1
ATOM 1572 O O . LEU A 1 200 ? -13.151 3.607 -5.104 1.00 87.88 200 LEU A O 1
ATOM 1576 N N . ALA A 1 201 ? -11.269 4.239 -4.051 1.00 88.56 201 ALA A N 1
ATOM 1577 C CA . ALA A 1 201 ? -10.457 4.244 -5.262 1.00 88.56 201 ALA A CA 1
ATOM 1578 C C . ALA A 1 201 ? -9.003 3.804 -5.065 1.00 88.56 201 ALA A C 1
ATOM 1580 O O . ALA A 1 201 ? -8.406 4.015 -4.006 1.00 88.56 201 ALA A O 1
ATOM 1581 N N . VAL A 1 202 ? -8.408 3.274 -6.137 1.00 90.69 202 VAL A N 1
ATOM 1582 C CA . VAL A 1 202 ? -6.951 3.129 -6.288 1.00 90.69 202 VAL A CA 1
ATOM 1583 C C . VAL A 1 202 ? -6.462 4.049 -7.402 1.00 90.69 202 VAL A C 1
ATOM 1585 O O . VAL A 1 202 ? -6.942 3.955 -8.530 1.00 90.69 202 VAL A O 1
ATOM 1588 N N . CYS A 1 203 ? -5.467 4.884 -7.092 1.00 87.75 203 CYS A N 1
ATOM 1589 C CA . CYS A 1 203 ? -4.825 5.804 -8.032 1.00 87.75 203 CYS A CA 1
ATOM 1590 C C . CYS A 1 203 ? -3.343 5.453 -8.200 1.00 87.75 203 CYS A C 1
ATOM 1592 O O . CYS A 1 203 ? -2.561 5.485 -7.242 1.00 87.75 203 CYS A O 1
ATOM 1594 N N . SER A 1 204 ? -2.915 5.143 -9.422 1.00 87.12 204 SER A N 1
ATOM 1595 C CA . SER A 1 204 ? -1.528 4.769 -9.716 1.00 87.12 204 SER A CA 1
ATOM 1596 C C . SER A 1 204 ? -1.085 5.254 -11.094 1.00 87.12 204 SER A C 1
ATOM 1598 O O . SER A 1 204 ? -1.888 5.325 -12.011 1.00 87.12 204 SER A O 1
ATOM 1600 N N . GLY A 1 205 ? 0.216 5.508 -11.248 1.00 81.69 205 GLY A N 1
ATOM 1601 C CA . GLY A 1 205 ? 0.873 5.644 -12.558 1.00 81.69 205 GLY A CA 1
ATOM 1602 C C . GLY A 1 205 ? 1.384 4.287 -13.052 1.00 81.69 205 GLY A C 1
ATOM 1603 O O . GLY A 1 205 ? 2.572 4.118 -13.328 1.00 81.69 205 GLY A O 1
ATOM 1604 N N . ALA A 1 206 ? 0.541 3.265 -12.946 1.00 84.69 206 ALA A N 1
ATOM 1605 C CA . ALA A 1 206 ? 0.764 1.939 -13.515 1.00 84.69 206 ALA A CA 1
ATOM 1606 C C . ALA A 1 206 ? -0.311 1.713 -14.583 1.00 84.69 206 ALA A C 1
ATOM 1608 O O . ALA A 1 206 ? -1.311 2.437 -14.562 1.00 84.69 206 ALA A O 1
ATOM 1609 N N . SER A 1 207 ? -0.116 0.714 -15.442 1.00 84.12 207 SER A N 1
ATOM 1610 C CA . SER A 1 207 ? -1.095 0.345 -16.462 1.00 84.12 207 SER A CA 1
ATOM 1611 C C . SER A 1 207 ? -2.432 -0.065 -15.858 1.00 84.12 207 SER A C 1
ATOM 1613 O O . SER A 1 207 ? -2.543 -0.398 -14.666 1.00 84.12 207 SER A O 1
ATOM 1615 N N . GLU A 1 208 ? -3.457 -0.010 -16.700 1.00 88.31 208 GLU A N 1
ATOM 1616 C CA . GLU A 1 208 ? -4.828 -0.338 -16.342 1.00 88.31 208 GLU A CA 1
ATOM 1617 C C . GLU A 1 208 ? -4.921 -1.729 -15.708 1.00 88.31 208 GLU A C 1
ATOM 1619 O O . GLU A 1 208 ? -5.440 -1.854 -14.598 1.00 88.31 208 GLU A O 1
ATOM 1624 N N . GLU A 1 209 ? -4.319 -2.744 -16.324 1.00 88.50 209 GLU A N 1
ATOM 1625 C CA . GLU A 1 209 ? -4.316 -4.135 -15.868 1.00 88.50 209 GLU A CA 1
ATOM 1626 C C . GLU A 1 209 ? -3.800 -4.256 -14.430 1.00 88.50 209 GLU A C 1
ATOM 1628 O O . GLU A 1 209 ? -4.434 -4.875 -13.570 1.00 88.50 209 GLU A O 1
ATOM 1633 N N . MET A 1 210 ? -2.681 -3.597 -14.123 1.00 88.38 210 MET A N 1
ATOM 1634 C CA . MET A 1 210 ? -2.091 -3.626 -12.785 1.00 88.38 210 MET A CA 1
ATOM 1635 C C . MET A 1 210 ? -2.989 -2.950 -11.743 1.00 88.38 210 MET A C 1
ATOM 1637 O O . MET A 1 210 ? -3.097 -3.405 -10.594 1.00 88.38 210 MET A O 1
ATOM 1641 N N . VAL A 1 211 ? -3.622 -1.834 -12.108 1.00 91.19 211 VAL A N 1
ATOM 1642 C CA . VAL A 1 211 ? -4.547 -1.123 -11.219 1.00 91.19 211 VAL A CA 1
ATOM 1643 C C . VAL A 1 211 ? -5.811 -1.945 -10.998 1.00 91.19 211 VAL A C 1
ATOM 1645 O O . VAL A 1 211 ? -6.242 -2.064 -9.851 1.00 91.19 211 VAL A O 1
ATOM 1648 N N . VAL A 1 212 ? -6.351 -2.575 -12.043 1.00 91.56 212 VAL A N 1
ATOM 1649 C CA . VAL A 1 212 ? -7.506 -3.479 -11.975 1.00 91.56 212 VAL A CA 1
ATOM 1650 C C . VAL A 1 212 ? -7.226 -4.645 -11.030 1.00 91.56 212 VAL A C 1
ATOM 1652 O O . VAL A 1 212 ? -8.018 -4.886 -10.119 1.00 91.56 212 VAL A O 1
ATOM 1655 N N . GLN A 1 213 ? -6.078 -5.310 -11.168 1.00 90.12 213 GLN A N 1
ATOM 1656 C CA . GLN A 1 213 ? -5.677 -6.397 -10.270 1.00 90.12 213 GLN A CA 1
ATOM 1657 C C . GLN A 1 213 ? -5.596 -5.931 -8.811 1.00 90.12 213 GLN A C 1
ATOM 1659 O O . GLN A 1 213 ? -6.148 -6.565 -7.914 1.00 90.12 213 GLN A O 1
ATOM 1664 N N . THR A 1 214 ? -4.961 -4.780 -8.567 1.00 92.06 214 THR A N 1
ATOM 1665 C CA . THR A 1 214 ? -4.834 -4.218 -7.208 1.00 92.06 214 THR A CA 1
ATOM 1666 C C . THR A 1 214 ? -6.192 -3.882 -6.610 1.00 92.06 214 THR A C 1
ATOM 1668 O O . THR A 1 214 ? -6.449 -4.186 -5.448 1.00 92.06 214 THR A O 1
ATOM 1671 N N . ALA A 1 215 ? -7.055 -3.237 -7.395 1.00 93.00 215 ALA A N 1
ATOM 1672 C CA . ALA A 1 215 ? -8.397 -2.868 -6.979 1.00 93.00 215 ALA A CA 1
ATOM 1673 C C . ALA A 1 215 ? -9.226 -4.109 -6.636 1.00 93.00 215 ALA A C 1
ATOM 1675 O O . ALA A 1 215 ? -9.916 -4.099 -5.620 1.00 93.00 215 ALA A O 1
ATOM 1676 N N . GLY A 1 216 ? -9.090 -5.189 -7.414 1.00 92.75 216 GLY A N 1
ATOM 1677 C CA . GLY A 1 216 ? -9.706 -6.483 -7.126 1.00 92.75 216 GLY A CA 1
ATOM 1678 C C . GLY A 1 216 ? -9.260 -7.067 -5.783 1.00 92.75 216 GLY A C 1
ATOM 1679 O O . GLY A 1 216 ? -10.107 -7.432 -4.972 1.00 92.75 216 GLY A O 1
ATOM 1680 N N . LEU A 1 217 ? -7.950 -7.069 -5.498 1.00 90.81 217 LEU A N 1
ATOM 1681 C CA . LEU A 1 217 ? -7.395 -7.595 -4.238 1.00 90.81 217 LEU A CA 1
ATOM 1682 C C . LEU A 1 217 ? -7.984 -6.918 -2.992 1.00 90.81 217 LEU A C 1
ATOM 1684 O O . LEU A 1 217 ? -8.209 -7.565 -1.971 1.00 90.81 217 LEU A O 1
ATOM 1688 N N . ILE A 1 218 ? -8.229 -5.609 -3.065 1.00 92.00 218 ILE A N 1
ATOM 1689 C CA . ILE A 1 218 ? -8.682 -4.810 -1.919 1.00 92.00 218 ILE A CA 1
ATOM 1690 C C . ILE A 1 218 ? -10.152 -4.387 -2.012 1.00 92.00 218 ILE A C 1
ATOM 1692 O O . ILE A 1 218 ? -10.612 -3.647 -1.147 1.00 92.00 218 ILE A O 1
ATOM 1696 N N . GLY A 1 219 ? -10.894 -4.824 -3.030 1.00 92.50 219 GLY A N 1
ATOM 1697 C CA . GLY A 1 219 ? -12.297 -4.453 -3.242 1.00 92.50 219 GLY A CA 1
ATOM 1698 C C . GLY A 1 219 ? -12.530 -2.947 -3.423 1.00 92.50 219 GLY A C 1
ATOM 1699 O O . GLY A 1 219 ? -13.454 -2.404 -2.819 1.00 92.50 219 GLY A O 1
ATOM 1700 N N . ALA A 1 220 ? -11.679 -2.265 -4.195 1.00 92.88 220 ALA A N 1
ATOM 1701 C CA . ALA A 1 220 ? -11.864 -0.850 -4.523 1.00 92.88 220 ALA A CA 1
ATOM 1702 C C . ALA A 1 220 ? -12.934 -0.656 -5.608 1.00 92.88 220 ALA A C 1
ATOM 1704 O O . ALA A 1 220 ? -12.991 -1.423 -6.568 1.00 92.88 220 ALA A O 1
ATOM 1705 N N . GLN A 1 221 ? -13.762 0.381 -5.466 1.00 90.06 221 GLN A N 1
ATOM 1706 C CA . GLN A 1 221 ? -14.886 0.649 -6.377 1.00 90.06 221 GLN A CA 1
ATOM 1707 C C . GLN A 1 221 ? -14.422 1.320 -7.678 1.00 90.06 221 GLN A C 1
ATOM 1709 O O . GLN A 1 221 ? -14.816 0.927 -8.775 1.00 90.06 221 GLN A O 1
ATOM 1714 N N . GLU A 1 222 ? -13.538 2.303 -7.545 1.00 90.94 222 GLU A N 1
ATOM 1715 C CA . GLU A 1 222 ? -13.010 3.126 -8.627 1.00 90.94 222 GLU A CA 1
ATOM 1716 C C . GLU A 1 222 ? -11.538 2.797 -8.908 1.00 90.94 222 GLU A C 1
ATOM 1718 O O . GLU A 1 222 ? -10.754 2.438 -8.020 1.00 90.94 222 GLU A O 1
ATOM 1723 N N . ARG A 1 223 ? -11.143 2.942 -10.173 1.00 92.44 223 ARG A N 1
ATOM 1724 C CA . ARG A 1 223 ? -9.807 2.603 -10.677 1.00 92.44 223 ARG A CA 1
ATOM 1725 C C . ARG A 1 223 ? -9.283 3.761 -11.510 1.00 92.44 223 ARG A C 1
ATOM 1727 O O . ARG A 1 223 ? -9.929 4.171 -12.467 1.00 92.44 223 ARG A O 1
ATOM 1734 N N . ARG A 1 224 ? -8.123 4.297 -11.138 1.00 89.62 224 ARG A N 1
ATOM 1735 C CA . ARG A 1 224 ? -7.469 5.398 -11.849 1.00 89.62 224 ARG A CA 1
ATOM 1736 C C . ARG A 1 224 ? -6.018 5.006 -12.143 1.00 89.62 224 ARG A C 1
ATOM 1738 O O . ARG A 1 224 ? -5.196 4.875 -11.232 1.00 89.62 224 ARG A O 1
ATOM 1745 N N . PHE A 1 225 ? -5.739 4.753 -13.415 1.00 87.88 225 PHE A N 1
ATOM 1746 C CA . PHE A 1 225 ? -4.442 4.325 -13.947 1.00 87.88 225 PHE A CA 1
ATOM 1747 C C . PHE A 1 225 ? -3.772 5.457 -14.728 1.00 87.88 225 PHE A C 1
ATOM 1749 O O . PHE A 1 225 ? -4.397 6.490 -14.968 1.00 87.88 225 PHE A O 1
ATOM 1756 N N . ASP A 1 226 ? -2.482 5.303 -15.034 1.00 80.25 226 ASP A N 1
ATOM 1757 C CA . ASP A 1 226 ? -1.651 6.331 -15.684 1.00 80.25 226 ASP A CA 1
ATOM 1758 C C . ASP A 1 226 ? -1.773 7.741 -15.077 1.00 80.25 226 ASP A C 1
ATOM 1760 O O . ASP A 1 226 ? -1.633 8.762 -15.751 1.00 80.25 226 ASP A O 1
ATOM 1764 N N . CYS A 1 227 ? -2.015 7.799 -13.764 1.00 80.88 227 CYS A N 1
ATOM 1765 C CA . CYS A 1 227 ? -2.178 9.047 -13.032 1.00 80.88 227 CYS A CA 1
ATOM 1766 C C . CYS A 1 227 ? -0.824 9.571 -12.547 1.00 80.88 227 CYS A C 1
ATOM 1768 O O . CYS A 1 227 ? -0.175 8.942 -11.692 1.00 80.88 227 CYS A O 1
ATOM 1770 N N . GLY A 1 228 ? -0.438 10.747 -13.044 1.00 77.88 228 GLY A N 1
ATOM 1771 C CA . GLY A 1 228 ? 0.676 11.525 -12.526 1.00 77.88 228 GLY A CA 1
ATOM 1772 C C . GLY A 1 228 ? 0.363 12.159 -11.163 1.00 77.88 228 GLY A C 1
ATOM 1773 O O . GLY A 1 228 ? -0.715 11.950 -10.595 1.00 77.88 228 GLY A O 1
ATOM 1774 N N . PRO A 1 229 ? 1.323 12.896 -10.577 1.00 76.19 229 PRO A N 1
ATOM 1775 C CA . PRO A 1 229 ? 1.110 13.621 -9.325 1.00 76.19 229 PRO A CA 1
ATOM 1776 C C . PRO A 1 229 ? -0.047 14.627 -9.413 1.00 76.19 229 PRO A C 1
ATOM 1778 O O . PRO A 1 229 ? -0.911 14.636 -8.539 1.00 76.19 229 PRO A O 1
ATOM 1781 N N . GLU A 1 230 ? -0.111 15.402 -10.497 1.00 79.25 230 GLU A N 1
ATOM 1782 C CA . GLU A 1 230 ? -1.139 16.428 -10.703 1.00 79.25 230 GLU A CA 1
ATOM 1783 C C . GLU A 1 230 ? -2.537 15.816 -10.864 1.00 79.25 230 GLU A C 1
ATOM 1785 O O . GLU A 1 230 ? -3.484 16.255 -10.207 1.00 79.25 230 GLU A O 1
ATOM 1790 N N . GLU A 1 231 ? -2.681 14.744 -11.656 1.00 81.69 231 GLU A N 1
ATOM 1791 C CA . GLU A 1 231 ? -3.973 14.066 -11.799 1.00 81.69 231 GLU A CA 1
ATOM 1792 C C . GLU A 1 231 ? -4.453 13.443 -10.484 1.00 81.69 231 GLU A C 1
ATOM 1794 O O . GLU A 1 231 ? -5.655 13.445 -10.207 1.00 81.69 231 GLU A O 1
ATOM 1799 N N . LYS A 1 232 ? -3.540 12.933 -9.644 1.00 78.88 232 LYS A N 1
ATOM 1800 C CA . LYS A 1 232 ? -3.907 12.429 -8.312 1.00 78.88 232 LYS A CA 1
ATOM 1801 C C . LYS A 1 232 ? -4.466 13.544 -7.439 1.00 78.88 232 LYS A C 1
ATOM 1803 O O . LYS A 1 232 ? -5.503 13.347 -6.813 1.00 78.88 232 LYS A O 1
ATOM 1808 N N . GLU A 1 233 ? -3.828 14.711 -7.412 1.00 79.81 233 GLU A N 1
ATOM 1809 C CA . GLU A 1 233 ? -4.326 15.853 -6.640 1.00 79.81 233 GLU A CA 1
ATOM 1810 C C . GLU A 1 233 ? -5.695 16.337 -7.126 1.00 79.81 233 GLU A C 1
ATOM 1812 O O . GLU A 1 233 ? -6.581 16.611 -6.309 1.00 79.81 233 GLU A O 1
ATOM 1817 N N . ALA A 1 234 ? -5.895 16.402 -8.444 1.00 82.56 234 ALA A N 1
ATOM 1818 C CA . ALA A 1 234 ? -7.183 16.754 -9.034 1.00 82.56 234 ALA A CA 1
ATOM 1819 C C . ALA A 1 234 ? -8.291 15.775 -8.605 1.00 82.56 234 ALA A C 1
ATOM 1821 O O . ALA A 1 234 ? -9.360 16.205 -8.167 1.00 82.56 234 ALA A O 1
ATOM 1822 N N . GLN A 1 235 ? -8.012 14.468 -8.628 1.00 81.38 235 GLN A N 1
ATOM 1823 C CA . GLN A 1 235 ? -8.959 13.433 -8.197 1.00 81.38 235 GLN A CA 1
ATOM 1824 C C . GLN A 1 235 ? -9.284 13.515 -6.701 1.00 81.38 235 GLN A C 1
ATOM 1826 O O . GLN A 1 235 ? -10.442 13.364 -6.308 1.00 81.38 235 GLN A O 1
ATOM 1831 N N . ILE A 1 236 ? -8.293 13.800 -5.847 1.00 76.19 236 ILE A N 1
ATOM 1832 C CA . ILE A 1 236 ? -8.538 14.006 -4.410 1.00 76.19 236 ILE A CA 1
ATOM 1833 C C . ILE A 1 236 ? -9.514 15.160 -4.203 1.00 76.19 236 ILE A C 1
ATOM 1835 O O . ILE A 1 236 ? -10.434 15.031 -3.392 1.00 76.19 236 ILE A O 1
ATOM 1839 N N . LYS A 1 237 ? -9.323 16.280 -4.911 1.00 79.62 237 LYS A N 1
ATOM 1840 C CA . LYS A 1 237 ? -10.206 17.451 -4.813 1.00 79.62 237 LYS A CA 1
ATOM 1841 C C . LYS A 1 237 ? -11.627 17.104 -5.251 1.00 79.62 237 LYS A C 1
ATOM 1843 O O . LYS A 1 237 ? -12.566 17.399 -4.515 1.00 79.62 237 LYS A O 1
ATOM 1848 N N . GLU A 1 238 ? -11.775 16.423 -6.385 1.00 83.81 238 GLU A N 1
ATOM 1849 C CA . GLU A 1 238 ? -13.070 15.975 -6.909 1.00 83.81 238 GLU A CA 1
ATOM 1850 C C . GLU A 1 238 ? -13.813 15.079 -5.902 1.00 83.81 238 GLU A C 1
ATOM 1852 O O . GLU A 1 238 ? -14.959 15.345 -5.530 1.00 83.81 238 GLU A O 1
ATOM 1857 N N . TRP A 1 239 ? -13.153 14.042 -5.385 1.00 82.81 239 TRP A N 1
ATOM 1858 C CA . TRP A 1 239 ? -13.785 13.126 -4.437 1.00 82.81 239 TRP A CA 1
ATOM 1859 C C . TRP A 1 239 ? -14.035 13.751 -3.070 1.00 82.81 239 TRP A C 1
ATOM 1861 O O . TRP A 1 239 ? -15.050 13.443 -2.447 1.00 82.81 239 TRP A O 1
ATOM 1871 N N . SER A 1 240 ? -13.162 14.648 -2.614 1.00 76.88 240 SER A N 1
ATOM 1872 C CA . SER A 1 240 ? -13.367 15.382 -1.360 1.00 76.88 240 SER A CA 1
ATOM 1873 C C . SER A 1 240 ? -14.550 16.349 -1.442 1.00 76.88 240 SER A C 1
ATOM 1875 O O . SER A 1 240 ? -15.159 16.635 -0.416 1.00 76.88 240 SER A O 1
ATOM 1877 N N . ALA A 1 241 ? -14.903 16.827 -2.641 1.00 82.81 241 ALA A N 1
ATOM 1878 C CA . ALA A 1 241 ? -16.113 17.616 -2.861 1.00 82.81 241 ALA A CA 1
ATOM 1879 C C . ALA A 1 241 ? -17.385 16.748 -2.854 1.00 82.81 241 ALA A C 1
ATOM 1881 O O . ALA A 1 241 ? -18.429 17.181 -2.372 1.00 82.81 241 ALA A O 1
ATOM 1882 N N . ARG A 1 242 ? -17.305 15.511 -3.364 1.00 83.44 242 ARG A N 1
ATOM 1883 C CA . ARG A 1 242 ? -18.455 14.597 -3.488 1.00 83.44 242 ARG A CA 1
ATOM 1884 C C . ARG A 1 242 ? -18.756 13.795 -2.221 1.00 83.44 242 ARG A C 1
ATOM 1886 O O . ARG A 1 242 ? -19.911 13.463 -1.962 1.00 83.44 242 ARG A O 1
ATOM 1893 N N . PHE A 1 243 ? -17.735 13.448 -1.444 1.00 78.06 243 PHE A N 1
ATOM 1894 C CA . PHE A 1 243 ? -17.855 12.555 -0.296 1.00 78.06 243 PHE A CA 1
ATOM 1895 C C . PHE A 1 243 ? -17.344 13.215 0.984 1.00 78.06 243 PHE A C 1
ATOM 1897 O O . PHE A 1 243 ? -16.316 13.886 1.010 1.00 78.06 243 PHE A O 1
ATOM 1904 N N . THR A 1 244 ? -18.033 12.967 2.098 1.00 72.88 244 THR A N 1
ATOM 1905 C CA . THR A 1 244 ? -17.586 13.434 3.415 1.00 72.88 244 THR A CA 1
ATOM 1906 C C . THR A 1 244 ? -16.590 12.447 4.033 1.00 72.88 244 THR A C 1
ATOM 1908 O O . THR A 1 244 ? -16.764 11.231 3.948 1.00 72.88 244 THR A O 1
ATOM 1911 N N . ARG A 1 245 ? -15.550 12.965 4.706 1.00 74.06 245 ARG A N 1
ATOM 1912 C CA . ARG A 1 245 ? -14.503 12.172 5.396 1.00 74.06 245 ARG A CA 1
ATOM 1913 C C . ARG A 1 245 ? -13.738 11.216 4.470 1.00 74.06 245 ARG A C 1
ATOM 1915 O O . ARG A 1 245 ? -13.590 10.027 4.777 1.00 74.06 245 ARG A O 1
ATOM 1922 N N . VAL A 1 246 ? -13.254 11.759 3.358 1.00 73.12 246 VAL A N 1
ATOM 1923 C CA . VAL A 1 246 ? -12.317 11.094 2.448 1.00 73.12 246 VAL A CA 1
ATOM 1924 C C . VAL A 1 246 ? -10.897 11.228 2.990 1.00 73.12 246 VAL A C 1
ATOM 1926 O O . VAL A 1 246 ? -10.484 12.310 3.407 1.00 73.12 246 VAL A O 1
ATOM 1929 N N . VAL A 1 247 ? -10.141 10.133 2.984 1.00 78.44 247 VAL A N 1
ATOM 1930 C CA . VAL A 1 247 ? -8.707 10.144 3.295 1.00 78.44 247 VAL A CA 1
ATOM 1931 C C . VAL A 1 247 ? -7.953 9.466 2.160 1.00 78.44 247 VAL A C 1
ATOM 1933 O O . VAL A 1 247 ? -8.239 8.317 1.825 1.00 78.44 247 VAL A O 1
ATOM 1936 N N . MET A 1 248 ? -6.972 10.167 1.588 1.00 77.12 248 MET A N 1
ATOM 1937 C CA . MET A 1 248 ? -5.998 9.550 0.694 1.00 77.12 248 MET A CA 1
ATOM 1938 C C . MET A 1 248 ? -4.811 9.015 1.493 1.00 77.12 248 MET A C 1
ATOM 1940 O O . MET A 1 248 ? -4.237 9.727 2.318 1.00 77.12 248 MET A O 1
ATOM 1944 N N . LEU A 1 249 ? -4.432 7.766 1.228 1.00 75.62 249 LEU A N 1
ATOM 1945 C CA . LEU A 1 249 ? -3.191 7.185 1.718 1.00 75.62 249 LEU A CA 1
ATOM 1946 C C . LEU A 1 249 ? -2.109 7.280 0.649 1.00 75.62 249 LEU A C 1
ATOM 1948 O O . LEU A 1 249 ? -2.187 6.664 -0.419 1.00 75.62 249 LEU A O 1
ATOM 1952 N N . GLU A 1 250 ? -1.073 8.031 0.983 1.00 71.12 250 GLU A N 1
ATOM 1953 C CA . GLU A 1 250 ? 0.152 8.124 0.207 1.00 71.12 250 GLU A CA 1
ATOM 1954 C C . GLU A 1 250 ? 1.152 7.019 0.578 1.00 71.12 250 GLU A C 1
ATOM 1956 O O . GLU A 1 250 ? 1.070 6.442 1.670 1.00 71.12 250 GLU A O 1
ATOM 1961 N N . PRO A 1 251 ? 2.134 6.724 -0.297 1.00 63.94 251 PRO A N 1
ATOM 1962 C CA . PRO A 1 251 ? 3.175 5.752 -0.008 1.00 63.94 251 PRO A CA 1
ATOM 1963 C C . PRO A 1 251 ? 4.019 6.242 1.170 1.00 63.94 251 PRO A C 1
ATOM 1965 O O . PRO A 1 251 ? 5.014 6.929 0.972 1.00 63.94 251 PRO A O 1
ATOM 1968 N N . ARG A 1 252 ? 3.678 5.864 2.401 1.00 60.25 252 ARG A N 1
ATOM 1969 C CA . ARG A 1 252 ? 4.548 5.989 3.589 1.00 60.25 252 ARG A CA 1
ATOM 1970 C C . ARG A 1 252 ? 4.412 4.801 4.536 1.00 60.25 252 ARG A C 1
ATOM 1972 O O . ARG A 1 252 ? 5.389 4.456 5.195 1.00 60.25 252 ARG A O 1
ATOM 1979 N N . VAL A 1 253 ? 3.244 4.156 4.566 1.00 63.25 253 VAL A N 1
ATOM 1980 C CA . VAL A 1 253 ? 2.923 3.046 5.470 1.00 63.25 253 VAL A CA 1
ATOM 1981 C C . VAL A 1 253 ? 2.025 2.029 4.752 1.00 63.25 253 VAL A C 1
ATOM 1983 O O . VAL A 1 253 ? 1.120 2.424 4.020 1.00 63.25 253 VAL A O 1
ATOM 1986 N N . ALA A 1 254 ? 2.264 0.734 4.989 1.00 72.69 254 ALA A N 1
ATOM 1987 C CA . ALA A 1 254 ? 1.423 -0.358 4.499 1.00 72.69 254 ALA A CA 1
ATOM 1988 C C . ALA A 1 254 ? -0.027 -0.252 5.014 1.00 72.69 254 ALA A C 1
ATOM 1990 O O . ALA A 1 254 ? -0.266 0.187 6.144 1.00 72.69 254 ALA A O 1
ATOM 1991 N N . LEU A 1 255 ? -0.988 -0.702 4.201 1.00 76.12 255 LEU A N 1
ATOM 1992 C CA . LEU A 1 255 ? -2.422 -0.651 4.508 1.00 76.12 255 LEU A CA 1
ATOM 1993 C C . LEU A 1 255 ? -2.771 -1.340 5.835 1.00 76.12 255 LEU A C 1
ATOM 1995 O O . LEU A 1 255 ? -3.565 -0.820 6.618 1.00 76.12 255 LEU A O 1
ATOM 1999 N N . SER A 1 256 ? -2.147 -2.483 6.109 1.00 72.62 256 SER A N 1
ATOM 2000 C CA . SER A 1 256 ? -2.398 -3.295 7.300 1.00 72.62 256 SER A CA 1
ATOM 2001 C C . SER A 1 256 ? -2.060 -2.605 8.611 1.00 72.62 256 SER A C 1
ATOM 2003 O O . SER A 1 256 ? -2.828 -2.680 9.572 1.00 72.62 256 SER A O 1
ATOM 2005 N N . LEU A 1 257 ? -0.955 -1.864 8.653 1.00 71.62 257 LEU A N 1
ATOM 2006 C CA . LEU A 1 257 ? -0.559 -1.095 9.829 1.00 71.62 257 LEU A CA 1
ATOM 2007 C C . LEU A 1 257 ? -1.567 0.016 10.129 1.00 71.62 257 LEU A C 1
ATOM 2009 O O . LEU A 1 257 ? -1.925 0.230 11.287 1.00 71.62 257 LEU A O 1
ATOM 2013 N N . LEU A 1 258 ? -2.064 0.690 9.089 1.00 72.88 258 LEU A N 1
ATOM 2014 C CA . LEU A 1 258 ? -3.072 1.740 9.234 1.00 72.88 258 LEU A CA 1
ATOM 2015 C C . LEU A 1 258 ? -4.423 1.172 9.670 1.00 72.88 258 LEU A C 1
ATOM 2017 O O . LEU A 1 258 ? -5.041 1.715 10.585 1.00 72.88 258 LEU A O 1
ATOM 2021 N N . ALA A 1 259 ? -4.838 0.046 9.086 1.00 74.31 259 ALA A N 1
ATOM 2022 C CA . ALA A 1 259 ? -6.048 -0.659 9.489 1.00 74.31 259 ALA A CA 1
ATOM 2023 C C . ALA A 1 259 ? -6.012 -1.035 10.979 1.00 74.31 259 ALA A C 1
ATOM 2025 O O . ALA A 1 259 ? -6.924 -0.686 11.735 1.00 74.31 259 ALA A O 1
ATOM 2026 N N . ARG A 1 260 ? -4.915 -1.659 11.429 1.00 74.06 260 ARG A N 1
ATOM 2027 C CA . ARG A 1 260 ? -4.707 -2.031 12.837 1.00 74.06 260 ARG A CA 1
ATOM 2028 C C . ARG A 1 260 ? -4.715 -0.814 13.761 1.00 74.06 260 ARG A C 1
ATOM 2030 O O . ARG A 1 260 ? -5.383 -0.849 14.792 1.00 74.06 260 ARG A O 1
ATOM 2037 N N . ALA A 1 261 ? -4.029 0.267 13.388 1.00 70.62 261 ALA A N 1
ATOM 2038 C CA . ALA A 1 261 ? -3.979 1.492 14.186 1.00 70.62 261 ALA A CA 1
ATOM 2039 C C . ALA A 1 261 ? -5.365 2.135 14.352 1.00 70.62 261 ALA A C 1
ATOM 2041 O O . ALA A 1 261 ? -5.761 2.485 15.467 1.00 70.62 261 ALA A O 1
ATOM 2042 N N . TRP A 1 262 ? -6.139 2.250 13.268 1.00 74.00 262 TRP A N 1
ATOM 2043 C CA . TRP A 1 262 ? -7.492 2.798 13.344 1.00 74.00 262 TRP A CA 1
ATOM 2044 C C . TRP A 1 262 ? -8.406 1.924 14.194 1.00 74.00 262 TRP A C 1
ATOM 2046 O O . TRP A 1 262 ? -9.100 2.443 15.069 1.00 74.00 262 TRP A O 1
ATOM 2056 N N . ILE A 1 263 ? -8.376 0.607 14.016 1.00 75.12 263 ILE A N 1
ATOM 2057 C CA . ILE A 1 263 ? -9.216 -0.296 14.808 1.00 75.12 263 ILE A CA 1
ATOM 2058 C C . ILE A 1 263 ? -8.845 -0.244 16.283 1.00 75.12 263 ILE A C 1
ATOM 2060 O O . ILE A 1 263 ? -9.736 -0.045 17.110 1.00 75.12 263 ILE A O 1
ATOM 2064 N N . ALA A 1 264 ? -7.557 -0.313 16.622 1.00 69.69 264 ALA A N 1
ATOM 2065 C CA . ALA A 1 264 ? -7.094 -0.175 18.000 1.00 69.69 264 ALA A CA 1
ATOM 2066 C C . ALA A 1 264 ? -7.609 1.124 18.641 1.00 69.69 264 ALA A C 1
ATOM 2068 O O . ALA A 1 264 ? -8.132 1.108 19.755 1.00 69.69 264 ALA A O 1
ATOM 2069 N N . ARG A 1 265 ? -7.567 2.240 17.906 1.00 72.69 265 ARG A N 1
ATOM 2070 C CA . ARG A 1 265 ? -8.146 3.517 18.339 1.00 72.69 265 ARG A CA 1
ATOM 2071 C C . ARG A 1 265 ? -9.658 3.437 18.562 1.00 72.69 265 ARG A C 1
ATOM 2073 O O . ARG A 1 265 ? -10.139 3.948 19.571 1.00 72.69 265 ARG A O 1
ATOM 2080 N N . ARG A 1 266 ? -10.428 2.847 17.641 1.00 73.44 266 ARG A N 1
ATOM 2081 C CA . ARG A 1 266 ? -11.893 2.721 17.788 1.00 73.44 266 ARG A CA 1
ATOM 2082 C C . ARG A 1 266 ? -12.254 1.919 19.031 1.00 73.44 266 ARG A C 1
ATOM 2084 O O . ARG A 1 266 ? -13.149 2.323 19.772 1.00 73.44 266 ARG A O 1
ATOM 2091 N N . TRP A 1 267 ? -11.536 0.829 19.278 1.00 73.56 267 TRP A N 1
ATOM 2092 C CA . TRP A 1 267 ? -11.679 0.048 20.500 1.00 73.56 267 TRP A CA 1
ATOM 2093 C C . TRP A 1 267 ? -11.300 0.864 21.737 1.00 73.56 267 TRP A C 1
ATOM 2095 O O . TRP A 1 267 ? -12.097 0.920 22.669 1.00 73.56 267 TRP A O 1
ATOM 2105 N N . ALA A 1 268 ? -10.167 1.573 21.726 1.00 69.31 268 ALA A N 1
ATOM 2106 C CA . ALA A 1 268 ? -9.745 2.428 22.838 1.00 69.31 268 ALA A CA 1
ATOM 2107 C C . ALA A 1 268 ? -10.799 3.493 23.185 1.00 69.31 268 ALA A C 1
ATOM 2109 O O . ALA A 1 268 ? -11.157 3.643 24.348 1.00 69.31 268 ALA A O 1
ATOM 2110 N N . LEU A 1 269 ? -11.370 4.175 22.185 1.00 71.62 269 LEU A N 1
ATOM 2111 C CA . LEU A 1 269 ? -12.438 5.160 22.397 1.00 71.62 269 LEU A CA 1
ATOM 2112 C C . LEU A 1 269 ? -13.721 4.524 22.951 1.00 71.62 269 LEU A C 1
ATOM 2114 O O . LEU A 1 269 ? -14.366 5.102 23.825 1.00 71.62 269 LEU A O 1
ATOM 2118 N N . ARG A 1 270 ? -14.085 3.324 22.481 1.00 74.19 270 ARG A N 1
ATOM 2119 C CA . ARG A 1 270 ? -15.259 2.590 22.977 1.00 74.19 270 ARG A CA 1
ATOM 2120 C C . ARG A 1 270 ? -15.071 2.125 24.423 1.00 74.19 270 ARG A C 1
ATOM 2122 O O . ARG A 1 270 ? -15.991 2.275 25.223 1.00 74.19 270 ARG A O 1
ATOM 2129 N N . TYR A 1 271 ? -13.887 1.627 24.773 1.00 74.81 271 TYR A N 1
ATOM 2130 C CA . TYR A 1 271 ? -13.552 1.246 26.147 1.00 74.81 271 TYR A CA 1
ATOM 2131 C C . TYR A 1 271 ? -13.447 2.454 27.079 1.00 74.81 271 TYR A C 1
ATOM 2133 O O . TYR A 1 271 ? -13.951 2.387 28.196 1.00 74.81 271 TYR A O 1
ATOM 2141 N N . LEU A 1 272 ? -12.876 3.573 26.622 1.00 74.44 272 LEU A N 1
ATOM 2142 C CA . LEU A 1 272 ? -12.837 4.818 27.392 1.00 74.44 272 LEU A CA 1
ATOM 2143 C C . LEU A 1 272 ? -14.257 5.321 27.695 1.00 74.44 272 LEU A C 1
ATOM 2145 O O . LEU A 1 272 ? -14.557 5.675 28.833 1.00 74.44 272 LEU A O 1
ATOM 2149 N N . GLY A 1 273 ? -15.153 5.289 26.702 1.00 71.50 273 GLY A N 1
ATOM 2150 C CA . GLY A 1 273 ? -16.565 5.630 26.886 1.00 71.50 273 GLY A CA 1
ATOM 2151 C C . GLY A 1 273 ? -17.271 4.710 27.888 1.00 71.50 273 GLY A C 1
ATOM 2152 O O . GLY A 1 273 ? -17.975 5.191 28.773 1.00 71.50 273 GLY A O 1
ATOM 2153 N N . ALA A 1 274 ? -17.034 3.397 27.805 1.00 73.12 274 ALA A N 1
ATOM 2154 C CA . ALA A 1 274 ? -17.578 2.431 28.759 1.00 73.12 274 ALA A CA 1
ATOM 2155 C C . ALA A 1 274 ? -17.036 2.646 30.186 1.00 73.12 274 ALA A C 1
ATOM 2157 O O . ALA A 1 274 ? -17.798 2.580 31.149 1.00 73.12 274 ALA A O 1
ATOM 2158 N N . ALA A 1 275 ? -15.744 2.954 30.328 1.00 72.44 275 ALA A N 1
ATOM 2159 C CA . ALA A 1 275 ? -15.120 3.244 31.616 1.00 72.44 275 ALA A CA 1
ATOM 2160 C C . ALA A 1 275 ? -15.677 4.530 32.248 1.00 72.44 275 ALA A C 1
ATOM 2162 O O . ALA A 1 275 ? -15.993 4.540 33.437 1.00 72.44 275 ALA A O 1
ATOM 2163 N N . LEU A 1 276 ? -15.861 5.593 31.458 1.00 75.31 276 LEU A N 1
ATOM 2164 C CA . LEU A 1 276 ? -16.483 6.841 31.914 1.00 75.31 276 LEU A CA 1
ATOM 2165 C C . LEU A 1 276 ? -17.941 6.632 32.342 1.00 75.31 276 LEU A C 1
ATOM 2167 O O . LEU A 1 276 ? -18.350 7.146 33.381 1.00 75.31 276 LEU A O 1
ATOM 2171 N N . LEU A 1 277 ? -18.709 5.834 31.593 1.00 76.25 277 LEU A N 1
ATOM 2172 C CA . LEU A 1 277 ? -20.079 5.477 31.963 1.00 76.25 277 LEU A CA 1
ATOM 2173 C C . LEU A 1 277 ? -20.119 4.687 33.280 1.00 76.25 277 LEU A C 1
ATOM 2175 O O . LEU A 1 277 ? -20.935 4.980 34.152 1.00 76.25 277 LEU A O 1
ATOM 2179 N N . ALA A 1 278 ? -19.212 3.722 33.457 1.00 73.00 278 ALA A N 1
ATOM 2180 C CA . ALA A 1 278 ? -19.097 2.959 34.697 1.00 73.00 278 ALA A CA 1
ATOM 2181 C C . ALA A 1 278 ? -18.727 3.852 35.896 1.00 73.00 278 ALA A C 1
ATOM 2183 O O . ALA A 1 278 ? -19.298 3.695 36.975 1.00 73.00 278 ALA A O 1
ATOM 2184 N N . LEU A 1 279 ? -17.827 4.825 35.706 1.00 74.44 279 LEU A N 1
ATOM 2185 C CA . LEU A 1 279 ? -17.487 5.822 36.727 1.00 74.44 279 LEU A CA 1
ATOM 2186 C C . LEU A 1 279 ? -18.688 6.705 37.085 1.00 74.44 279 LEU A C 1
ATOM 2188 O O . LEU A 1 279 ? -18.946 6.925 38.267 1.00 74.44 279 LEU A O 1
ATOM 2192 N N . ALA A 1 280 ? -19.452 7.164 36.090 1.00 74.44 280 ALA A N 1
ATOM 2193 C CA . ALA A 1 280 ? -20.656 7.961 36.313 1.00 74.44 280 ALA A CA 1
ATOM 2194 C C . ALA A 1 280 ? -21.724 7.180 37.101 1.00 74.44 280 ALA A C 1
ATOM 2196 O O . ALA A 1 280 ? -22.279 7.696 38.072 1.00 74.44 280 ALA A O 1
ATOM 2197 N N . LEU A 1 281 ? -21.962 5.912 36.747 1.00 76.25 281 LEU A N 1
ATOM 2198 C CA . LEU A 1 281 ? -22.893 5.027 37.459 1.00 76.25 281 LEU A CA 1
ATOM 2199 C C . LEU A 1 281 ? -22.424 4.715 38.891 1.00 76.25 281 LEU A C 1
ATOM 2201 O O . LEU A 1 281 ? -23.232 4.690 39.824 1.00 76.25 281 LEU A O 1
ATOM 2205 N N . GLY A 1 282 ? -21.117 4.519 39.090 1.00 72.38 282 GLY A N 1
ATOM 2206 C CA . GLY A 1 282 ? -20.520 4.329 40.413 1.00 72.38 282 GLY A CA 1
ATOM 2207 C C . GLY A 1 282 ? -20.651 5.569 41.303 1.00 72.38 282 GLY A C 1
ATOM 2208 O O . GLY A 1 282 ? -21.042 5.456 42.466 1.00 72.38 282 GLY A O 1
ATOM 2209 N N . ALA A 1 283 ? -20.399 6.759 40.751 1.00 71.75 283 ALA A N 1
ATOM 2210 C CA . ALA A 1 283 ? -20.582 8.029 41.450 1.00 71.75 283 ALA A CA 1
ATOM 2211 C C . ALA A 1 283 ? -22.057 8.269 41.819 1.00 71.75 283 ALA A C 1
ATOM 2213 O O . ALA A 1 283 ? -22.352 8.622 42.961 1.00 71.75 283 ALA A O 1
ATOM 2214 N N . ALA A 1 284 ? -22.988 7.995 40.899 1.00 69.56 284 ALA A N 1
ATOM 2215 C CA . ALA A 1 284 ? -24.425 8.079 41.161 1.00 69.56 284 ALA A CA 1
ATOM 2216 C C . ALA A 1 284 ? -24.863 7.130 42.290 1.00 69.56 284 ALA A C 1
ATOM 2218 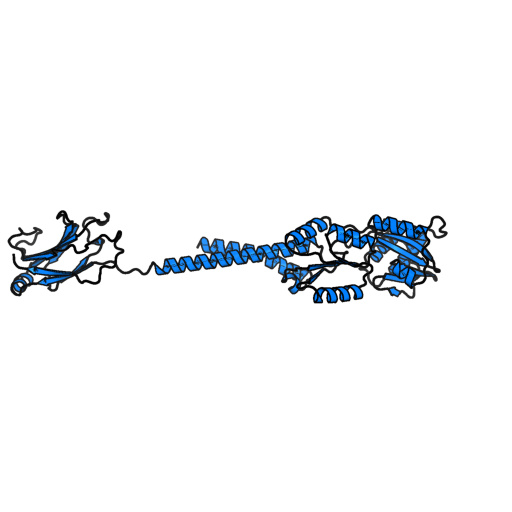O O . ALA A 1 284 ? -25.624 7.527 43.171 1.00 69.56 284 ALA A O 1
ATOM 2219 N N . SER A 1 285 ? -24.327 5.905 42.321 1.00 68.62 285 SER A N 1
ATOM 2220 C CA . SER A 1 285 ? -24.611 4.922 43.377 1.00 68.62 285 SER A CA 1
ATOM 2221 C C . SER A 1 285 ? -24.101 5.373 44.751 1.00 68.62 285 SER A C 1
ATOM 2223 O O . SER A 1 285 ? -24.788 5.196 45.757 1.00 68.62 285 SER A O 1
ATOM 2225 N N . LEU A 1 286 ? -22.917 5.995 44.808 1.00 67.12 286 LEU A N 1
ATOM 2226 C CA . LEU A 1 286 ? -22.354 6.554 46.043 1.00 67.12 286 LEU A CA 1
ATOM 2227 C C . LEU A 1 286 ? -23.148 7.765 46.548 1.00 67.12 286 LEU A C 1
ATOM 2229 O O . LEU A 1 286 ? -23.362 7.880 47.754 1.00 67.12 286 LEU A O 1
ATOM 2233 N N . LEU A 1 287 ? -23.631 8.627 45.649 1.00 63.72 287 LEU A N 1
ATOM 2234 C CA . LEU A 1 287 ? -24.526 9.736 45.997 1.00 63.72 287 LEU A CA 1
ATOM 2235 C C . LEU A 1 287 ? -25.864 9.218 46.550 1.00 63.72 287 LEU A C 1
ATOM 2237 O O . LEU A 1 287 ? -26.317 9.681 47.597 1.00 63.72 287 LEU A O 1
ATOM 2241 N N . PHE A 1 288 ? -26.447 8.191 45.922 1.00 57.34 288 PHE A N 1
ATOM 2242 C CA . PHE A 1 288 ? -27.680 7.554 46.397 1.00 57.34 288 PHE A CA 1
ATOM 2243 C C . PHE A 1 288 ? -27.503 6.877 47.766 1.00 57.34 288 PHE A C 1
ATOM 2245 O O . PHE A 1 288 ? -28.358 7.002 48.645 1.00 57.34 288 PHE A O 1
ATOM 2252 N N . ALA A 1 289 ? -26.371 6.200 47.985 1.00 54.81 289 ALA A N 1
ATOM 2253 C CA . ALA A 1 289 ? -26.029 5.598 49.273 1.00 54.81 289 ALA A CA 1
ATOM 2254 C C . ALA A 1 289 ? -25.723 6.653 50.357 1.00 54.81 289 ALA A C 1
ATOM 2256 O O . ALA A 1 289 ? -26.039 6.441 51.530 1.00 54.81 289 ALA A O 1
ATOM 2257 N N . GLY A 1 290 ? -25.145 7.797 49.976 1.00 46.81 290 GLY A N 1
ATOM 2258 C CA . GLY A 1 290 ? -24.874 8.938 50.854 1.00 46.81 290 GLY A CA 1
ATOM 2259 C C . GLY A 1 290 ? -26.148 9.607 51.374 1.00 46.81 290 GLY A C 1
ATOM 2260 O O . GLY A 1 290 ? -26.246 9.881 52.570 1.00 46.81 290 GLY A O 1
ATOM 2261 N N . CYS A 1 291 ? -27.170 9.769 50.526 1.00 47.94 291 CYS A N 1
ATOM 2262 C CA . CYS A 1 291 ? -28.470 10.314 50.937 1.00 47.94 291 CYS A CA 1
ATOM 2263 C C . CYS A 1 291 ? -29.217 9.434 51.957 1.00 47.94 291 CYS A C 1
ATOM 2265 O O . CYS A 1 291 ? -29.992 9.956 52.753 1.00 47.94 291 CYS A O 1
ATOM 2267 N N . GLN A 1 292 ? -28.965 8.120 52.009 1.00 48.62 292 GLN A N 1
ATOM 2268 C CA . GLN A 1 292 ? -29.599 7.233 52.999 1.00 48.62 292 GLN A CA 1
ATOM 2269 C C . GLN A 1 292 ? -28.904 7.212 54.374 1.00 48.62 292 GLN A C 1
ATOM 2271 O O . GLN A 1 292 ? -29.394 6.560 55.298 1.00 48.62 292 GLN A O 1
ATOM 2276 N N . ARG A 1 293 ? -27.772 7.913 54.542 1.00 38.31 293 ARG A N 1
ATOM 2277 C CA . ARG A 1 293 ? -26.942 7.886 55.762 1.00 38.31 293 ARG A CA 1
ATOM 2278 C C . ARG A 1 293 ? -27.030 9.143 56.633 1.00 38.31 293 ARG A C 1
ATOM 2280 O O . ARG A 1 293 ? -26.164 9.353 57.481 1.00 38.31 293 ARG A O 1
ATOM 2287 N N . ILE A 1 294 ? -28.087 9.944 56.500 1.00 42.53 294 ILE A N 1
ATOM 2288 C CA . ILE A 1 294 ? -28.406 10.977 57.496 1.00 42.53 294 ILE A CA 1
ATOM 2289 C C . ILE A 1 294 ? -28.931 10.268 58.758 1.00 42.53 294 ILE A C 1
ATOM 2291 O O . ILE A 1 294 ? -30.091 9.876 58.863 1.00 42.53 294 ILE A O 1
ATOM 2295 N N . ASN A 1 295 ? -28.016 10.033 59.699 1.00 40.31 295 ASN A N 1
ATOM 2296 C CA . ASN A 1 295 ? -28.259 9.485 61.031 1.00 40.31 295 ASN A CA 1
ATOM 2297 C C . ASN A 1 295 ? -29.151 10.437 61.849 1.00 40.31 295 ASN A C 1
ATOM 2299 O O . ASN A 1 295 ? -28.653 11.348 62.507 1.00 40.31 295 ASN A O 1
ATOM 2303 N N . SER A 1 296 ? -30.463 10.205 61.876 1.00 41.31 296 SER A N 1
ATOM 2304 C CA . SER A 1 296 ? -31.312 10.757 62.937 1.00 41.31 296 SER A CA 1
ATOM 2305 C C . SER A 1 296 ? -31.127 9.922 64.218 1.00 41.31 296 SER A C 1
ATOM 2307 O O . SER A 1 296 ? -31.328 8.702 64.176 1.00 41.31 296 SER A O 1
ATOM 2309 N N . PRO A 1 297 ? -30.749 10.515 65.365 1.00 43.78 297 PRO A N 1
ATOM 2310 C CA . PRO A 1 297 ? -30.639 9.794 66.632 1.00 43.78 297 PRO A CA 1
ATOM 2311 C C . PRO A 1 297 ? -32.011 9.246 67.078 1.00 43.78 297 PRO A C 1
ATOM 2313 O O . PRO A 1 297 ? -32.936 10.003 67.351 1.00 43.78 297 PRO A O 1
ATOM 2316 N N . ARG A 1 298 ? -32.145 7.913 67.155 1.00 55.38 298 ARG A N 1
ATOM 2317 C CA . ARG A 1 298 ? -33.394 7.186 67.471 1.00 55.38 298 ARG A CA 1
ATOM 2318 C C . ARG A 1 298 ? -33.591 7.048 68.983 1.00 55.38 298 ARG A C 1
ATOM 2320 O O . ARG A 1 298 ? -33.117 6.081 69.576 1.00 55.38 298 ARG A O 1
ATOM 2327 N N . PHE A 1 299 ? -34.274 8.006 69.602 1.00 60.03 299 PHE A N 1
ATOM 2328 C CA . PHE A 1 299 ? -34.584 7.989 71.034 1.00 60.03 299 PHE A CA 1
ATOM 2329 C C . PHE A 1 299 ? -36.072 8.251 71.270 1.00 60.03 299 PHE A C 1
ATOM 2331 O O . PHE A 1 299 ? -36.667 9.072 70.577 1.00 60.03 299 PHE A O 1
ATOM 2338 N N . LEU A 1 300 ? -36.651 7.570 72.261 1.00 67.00 300 LEU A N 1
ATOM 2339 C CA . LEU A 1 300 ? -37.964 7.908 72.807 1.00 67.00 300 LEU A CA 1
ATOM 2340 C C . LEU A 1 300 ? -37.760 8.939 73.919 1.00 67.00 300 LEU A C 1
ATOM 2342 O O . LEU A 1 300 ? -36.911 8.731 74.786 1.00 67.00 300 LEU A O 1
ATOM 2346 N N . GLN A 1 301 ? -38.511 10.036 73.904 1.00 72.81 301 GLN A N 1
ATOM 2347 C CA . GLN A 1 301 ? -38.416 11.085 74.919 1.00 72.81 301 GLN A CA 1
ATOM 2348 C C . GLN A 1 301 ? -39.804 11.519 75.387 1.00 72.81 301 GLN A C 1
ATOM 2350 O O . GLN A 1 301 ? -40.744 11.582 74.592 1.00 72.81 301 GLN A O 1
ATOM 2355 N N . GLY A 1 302 ? -39.919 11.827 76.673 1.00 78.00 302 GLY A N 1
ATOM 2356 C CA . GLY A 1 302 ? -41.171 12.228 77.297 1.00 78.00 302 GLY A CA 1
ATOM 2357 C C . GLY A 1 302 ? -40.951 12.836 78.675 1.00 78.00 302 GLY A C 1
ATOM 2358 O O . GLY A 1 302 ? -39.821 12.892 79.161 1.00 78.00 302 GLY A O 1
ATOM 2359 N N . ASN A 1 303 ? -42.037 13.284 79.292 1.00 79.88 303 ASN A N 1
ATOM 2360 C CA . ASN A 1 303 ? -42.052 13.848 80.632 1.00 79.88 303 ASN A CA 1
ATOM 2361 C C . ASN A 1 303 ? -43.009 13.046 81.517 1.00 79.88 303 ASN A C 1
ATOM 2363 O O . ASN A 1 303 ? -44.109 12.690 81.099 1.00 79.88 303 ASN A O 1
ATOM 2367 N N . VAL A 1 304 ? -42.615 12.790 82.759 1.00 77.50 304 VAL A N 1
ATOM 2368 C CA . VAL A 1 304 ? -43.556 12.411 83.815 1.00 77.50 304 VAL A CA 1
ATOM 2369 C C . VAL A 1 304 ? -43.951 13.692 84.543 1.00 77.50 304 VAL A C 1
ATOM 2371 O O . VAL A 1 304 ? -43.081 14.458 84.965 1.00 77.50 304 VAL A O 1
ATOM 2374 N N . VAL A 1 305 ? -45.250 13.942 84.659 1.00 80.62 305 VAL A N 1
ATOM 2375 C CA . VAL A 1 305 ? -45.827 15.129 85.301 1.00 80.62 305 VAL A CA 1
ATOM 2376 C C . VAL A 1 305 ? -46.706 14.707 86.475 1.00 80.62 305 VAL A C 1
ATOM 2378 O O . VAL A 1 305 ? -47.239 13.597 86.502 1.00 80.62 305 VAL A O 1
ATOM 2381 N N . LEU A 1 306 ? -46.829 15.574 87.477 1.00 78.06 306 LEU A N 1
ATOM 2382 C CA . LEU A 1 306 ? -47.727 15.354 88.609 1.00 78.06 306 LEU A CA 1
ATOM 2383 C C . LEU A 1 306 ? -49.123 15.831 88.198 1.00 78.06 306 LEU A C 1
ATOM 2385 O O . LEU A 1 306 ? -49.255 16.960 87.737 1.00 78.06 306 LEU A O 1
ATOM 2389 N N . GLY A 1 307 ? -50.134 14.968 88.305 1.00 68.19 307 GLY A N 1
ATOM 2390 C CA . GLY A 1 307 ? -51.506 15.300 87.913 1.00 68.19 307 GLY A CA 1
ATOM 2391 C C . GLY A 1 307 ? -52.251 16.167 88.929 1.00 68.19 307 GLY A C 1
ATOM 2392 O O . GLY A 1 307 ? -53.157 16.887 88.532 1.00 68.19 307 GLY A O 1
ATOM 2393 N N . ASP A 1 308 ? -51.834 16.134 90.201 1.00 70.25 308 ASP A N 1
ATOM 2394 C CA . ASP A 1 308 ? -52.496 16.816 91.318 1.00 70.25 308 ASP A CA 1
ATOM 2395 C C . ASP A 1 308 ? -51.476 17.517 92.237 1.00 70.25 308 ASP A C 1
ATOM 2397 O O . ASP A 1 308 ? -50.410 16.962 92.532 1.00 70.25 308 ASP A O 1
ATOM 2401 N N . ASP A 1 309 ? -51.837 18.677 92.801 1.00 63.22 309 ASP A N 1
ATOM 2402 C CA . ASP A 1 309 ? -50.984 19.461 93.719 1.00 63.22 309 ASP A CA 1
ATOM 2403 C C . ASP A 1 309 ? -50.564 18.677 94.974 1.00 63.22 309 ASP A C 1
ATOM 2405 O O . ASP A 1 309 ? -49.470 18.846 95.517 1.00 63.22 309 ASP A O 1
ATOM 2409 N N . GLY A 1 310 ? -51.409 17.740 95.410 1.00 65.25 310 GLY A N 1
ATOM 2410 C CA . GLY A 1 310 ? -51.150 16.878 96.558 1.00 65.25 310 GLY A CA 1
ATOM 2411 C C . GLY A 1 310 ? -50.037 15.839 96.352 1.00 65.25 310 GLY A C 1
ATOM 2412 O O . GLY A 1 310 ? -49.615 15.223 97.332 1.00 65.25 310 GLY A O 1
ATOM 2413 N N . LEU A 1 311 ? -49.570 15.610 95.119 1.00 70.88 311 LEU A N 1
ATOM 2414 C CA . LEU A 1 311 ? -48.434 14.727 94.815 1.00 70.88 311 LEU A CA 1
ATOM 2415 C C . LEU A 1 311 ? -47.087 15.457 94.893 1.00 70.88 311 LEU A C 1
ATOM 2417 O O . LEU A 1 311 ? -46.061 14.817 95.128 1.00 70.88 311 LEU A O 1
ATOM 2421 N N . SER A 1 312 ? -47.083 16.790 94.796 1.00 71.88 312 SER A N 1
ATOM 2422 C CA . SER A 1 312 ? -45.883 17.617 94.984 1.00 71.88 312 SER A CA 1
ATOM 2423 C C . SER A 1 312 ? -45.304 17.461 96.394 1.00 71.88 312 SER A C 1
ATOM 2425 O O . SER A 1 312 ? -44.086 17.419 96.570 1.00 71.88 312 SER A O 1
ATOM 2427 N N . ALA A 1 313 ? -46.169 17.277 97.398 1.00 71.94 313 ALA A N 1
ATOM 2428 C CA . ALA A 1 313 ? -45.763 16.993 98.775 1.00 71.94 313 ALA A CA 1
ATOM 2429 C C . ALA A 1 313 ? -45.074 15.625 98.936 1.00 71.94 313 ALA A C 1
ATOM 2431 O O . ALA A 1 313 ? -44.220 15.477 99.802 1.00 71.94 313 ALA A O 1
ATOM 2432 N N . VAL A 1 314 ? -45.419 14.632 98.107 1.00 71.94 314 VAL A N 1
ATOM 2433 C CA . VAL A 1 314 ? -44.794 13.295 98.103 1.00 71.94 314 VAL A CA 1
ATOM 2434 C C . VAL A 1 314 ? -43.478 13.325 97.323 1.00 71.94 314 VAL A C 1
ATOM 2436 O O . VAL A 1 314 ? -42.481 12.760 97.763 1.00 71.94 314 VAL A O 1
ATOM 2439 N N . ALA A 1 315 ? -43.445 14.033 96.191 1.00 74.81 315 ALA A N 1
ATOM 2440 C CA . ALA A 1 315 ? -42.246 14.192 95.373 1.00 74.81 315 ALA A CA 1
ATOM 2441 C C . ALA A 1 315 ? -41.100 14.896 96.123 1.00 74.81 315 ALA A C 1
ATOM 2443 O O . ALA A 1 315 ? -39.943 14.502 95.976 1.00 74.81 315 ALA A O 1
ATOM 2444 N N . ASN A 1 316 ? -41.420 15.891 96.956 1.00 77.94 316 ASN A N 1
ATOM 2445 C CA . ASN A 1 316 ? -40.436 16.686 97.697 1.00 77.94 316 ASN A CA 1
ATOM 2446 C C . ASN A 1 316 ? -39.964 16.049 99.019 1.00 77.94 316 ASN A C 1
ATOM 2448 O O . ASN A 1 316 ? -39.107 16.623 99.693 1.00 77.94 316 ASN A O 1
ATOM 2452 N N . GLN A 1 317 ? -40.493 14.884 99.409 1.00 77.38 317 GLN A N 1
ATOM 2453 C CA . GLN A 1 317 ? -40.013 14.170 100.595 1.00 77.38 317 GLN A CA 1
ATOM 2454 C C . GLN A 1 317 ? -38.641 13.521 100.348 1.00 77.38 317 GLN A C 1
ATOM 2456 O O . GLN A 1 317 ? -38.374 13.041 99.243 1.00 77.38 317 GLN A O 1
ATOM 2461 N N . PRO A 1 318 ? -37.765 13.460 101.370 1.00 74.69 318 PRO A N 1
ATOM 2462 C CA . PRO A 1 318 ? -36.513 12.724 101.261 1.00 74.69 318 PRO A CA 1
ATOM 2463 C C . PRO A 1 318 ? -36.796 11.230 101.054 1.00 74.69 318 PRO A C 1
ATOM 2465 O O . PRO A 1 318 ? -37.635 10.647 101.736 1.00 74.69 318 PRO A O 1
ATOM 2468 N N . ASN A 1 319 ? -36.060 10.608 100.133 1.00 78.38 319 ASN A N 1
ATOM 2469 C CA . ASN A 1 319 ? -36.239 9.225 99.671 1.00 78.38 319 ASN A CA 1
ATOM 2470 C C . ASN A 1 319 ? -37.505 8.993 98.831 1.00 78.38 319 ASN A C 1
ATOM 2472 O O . ASN A 1 319 ? -38.014 7.869 98.775 1.00 78.38 319 ASN A O 1
ATOM 2476 N N . SER A 1 320 ? -38.000 10.023 98.141 1.00 79.44 320 SER A N 1
ATOM 2477 C CA . SER A 1 320 ? -38.988 9.822 97.085 1.00 79.44 320 SER A CA 1
ATOM 2478 C C . SER A 1 320 ? -38.348 9.067 95.916 1.00 79.44 320 SER A C 1
ATOM 2480 O O . SER A 1 320 ? -37.209 9.322 95.523 1.00 79.44 320 SER A O 1
ATOM 2482 N N . VAL A 1 321 ? -39.043 8.077 95.366 1.00 81.44 321 VAL A N 1
ATOM 2483 C CA . VAL A 1 321 ? -38.554 7.249 94.262 1.00 81.44 321 VAL A CA 1
ATOM 2484 C C . VAL A 1 321 ? -39.592 7.251 93.154 1.00 81.44 321 VAL A C 1
ATOM 2486 O O . VAL A 1 321 ? -40.763 6.968 93.395 1.00 81.44 321 VAL A O 1
ATOM 2489 N N . CYS A 1 322 ? -39.148 7.546 91.932 1.00 80.94 322 CYS A N 1
ATOM 2490 C CA . CYS A 1 322 ? -39.957 7.387 90.731 1.00 80.94 322 CYS A CA 1
ATOM 2491 C C . CYS A 1 322 ? -39.428 6.220 89.900 1.00 80.94 322 CYS A C 1
ATOM 2493 O O . CYS A 1 322 ? -38.246 6.192 89.540 1.00 80.94 322 CYS A O 1
ATOM 2495 N N . PHE A 1 323 ? -40.305 5.270 89.585 1.00 83.19 323 PHE A N 1
ATOM 2496 C CA . PHE A 1 323 ? -40.038 4.218 88.615 1.00 83.19 323 PHE A CA 1
ATOM 2497 C C . PHE A 1 323 ? -40.795 4.489 87.326 1.00 83.19 323 PHE A C 1
ATOM 2499 O O . PHE A 1 323 ? -41.983 4.784 87.362 1.00 83.19 323 PHE A O 1
ATOM 2506 N N . LEU A 1 324 ? -40.117 4.316 86.196 1.00 83.25 324 LEU A N 1
ATOM 2507 C CA . LEU A 1 324 ? -40.733 4.220 84.878 1.00 83.25 324 LEU A CA 1
ATOM 2508 C C . LEU A 1 324 ? -40.524 2.801 84.366 1.00 83.25 324 LEU A C 1
ATOM 2510 O O . LEU A 1 324 ? -39.384 2.363 84.190 1.00 83.25 324 LEU A O 1
ATOM 2514 N N . ILE A 1 325 ? -41.621 2.096 84.126 1.00 83.38 325 ILE A N 1
ATOM 2515 C CA . ILE A 1 325 ? -41.625 0.709 83.680 1.00 83.38 325 ILE A CA 1
ATOM 2516 C C . ILE A 1 325 ? -42.300 0.649 82.314 1.00 83.38 325 ILE A C 1
ATOM 2518 O O . ILE A 1 325 ? -43.448 1.063 82.166 1.00 83.38 325 ILE A O 1
ATOM 2522 N N . ALA A 1 326 ? -41.595 0.112 81.321 1.00 80.12 326 ALA A N 1
ATOM 2523 C CA . ALA A 1 326 ? -42.187 -0.254 80.039 1.00 80.12 326 ALA A CA 1
ATOM 2524 C C . ALA A 1 326 ? -42.432 -1.768 80.003 1.00 80.12 326 ALA A C 1
ATOM 2526 O O . ALA A 1 326 ? -41.502 -2.538 80.260 1.00 80.12 326 ALA A O 1
ATOM 2527 N N . LYS A 1 327 ? -43.657 -2.185 79.674 1.00 79.25 327 LYS A N 1
ATOM 2528 C CA . LYS A 1 327 ? -44.111 -3.588 79.632 1.00 79.25 327 LYS A CA 1
ATOM 2529 C C . LYS A 1 327 ? -44.541 -4.008 78.215 1.00 79.25 327 LYS A C 1
ATOM 2531 O O . LYS A 1 327 ? -44.956 -3.138 77.444 1.00 79.25 327 LYS A O 1
ATOM 2536 N N . ASP A 1 328 ? -44.462 -5.301 77.861 1.00 77.06 328 ASP A N 1
ATOM 2537 C CA . ASP A 1 328 ? -45.195 -5.832 76.683 1.00 77.06 328 ASP A CA 1
ATOM 2538 C C . ASP A 1 328 ? -46.711 -5.812 76.908 1.00 77.06 328 ASP A C 1
ATOM 2540 O O . ASP A 1 328 ? -47.214 -5.652 78.018 1.00 77.06 328 ASP A O 1
ATOM 2544 N N . GLN A 1 329 ? -47.428 -6.110 75.824 1.00 75.12 329 GLN A N 1
ATOM 2545 C CA . GLN A 1 329 ? -48.782 -6.666 75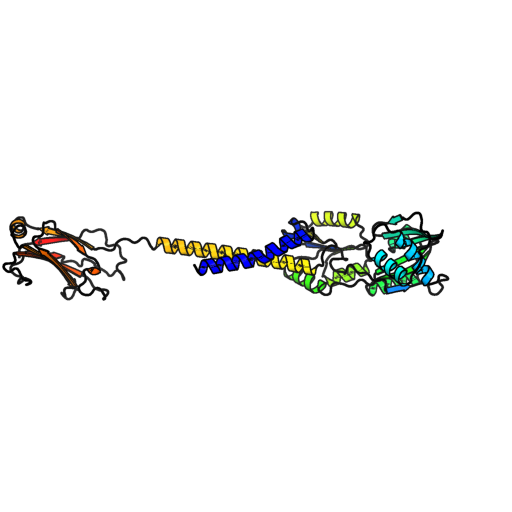.815 1.00 75.12 329 GLN A CA 1
ATOM 2546 C C . GLN A 1 329 ? -49.065 -7.812 76.809 1.00 75.12 329 GLN A C 1
ATOM 2548 O O . GLN A 1 329 ? -50.234 -8.085 77.053 1.00 75.12 329 GLN A O 1
ATOM 2553 N N . TRP A 1 330 ? -48.054 -8.492 77.365 1.00 74.31 330 TRP A N 1
ATOM 2554 C CA . TRP A 1 330 ? -48.232 -9.566 78.352 1.00 74.31 330 TRP A CA 1
ATOM 2555 C C . TRP A 1 330 ? -47.951 -9.104 79.793 1.00 74.31 330 TRP A C 1
ATOM 2557 O O . TRP A 1 330 ? -48.030 -9.906 80.721 1.00 74.31 330 TRP A O 1
ATOM 2567 N N . GLY A 1 331 ? -47.643 -7.819 80.003 1.00 72.12 331 GLY A N 1
ATOM 2568 C CA . GLY A 1 331 ? -47.364 -7.237 81.317 1.00 72.12 331 GLY A CA 1
ATOM 2569 C C . GLY A 1 331 ? -45.943 -7.473 81.847 1.00 72.12 331 GLY A C 1
ATOM 2570 O O . GLY A 1 331 ? -45.636 -7.050 82.964 1.00 72.12 331 GLY A O 1
ATOM 2571 N N . VAL A 1 332 ? -45.060 -8.098 81.065 1.00 78.25 332 VAL A N 1
ATOM 2572 C CA . VAL A 1 332 ? -43.664 -8.379 81.421 1.00 78.25 332 VAL A CA 1
ATOM 2573 C C . VAL A 1 332 ? -42.827 -7.104 81.271 1.00 78.25 332 VAL A C 1
ATOM 2575 O O . VAL A 1 332 ? -42.841 -6.489 80.201 1.00 78.25 332 VAL A O 1
ATOM 2578 N N . PRO A 1 333 ? -42.076 -6.680 82.307 1.00 78.44 333 PRO A N 1
ATOM 2579 C CA . PRO A 1 333 ? -41.233 -5.493 82.236 1.00 78.44 333 PRO A CA 1
ATOM 2580 C C . PRO A 1 333 ? -40.025 -5.713 81.318 1.00 78.44 333 PRO A C 1
ATOM 2582 O O . PRO A 1 333 ? -39.349 -6.737 81.370 1.00 78.44 333 PRO A O 1
ATOM 2585 N N . VAL A 1 334 ? -39.731 -4.708 80.499 1.00 77.00 334 VAL A N 1
ATOM 2586 C CA . VAL A 1 334 ? -38.707 -4.752 79.440 1.00 77.00 334 VAL A CA 1
ATOM 2587 C C . VAL A 1 334 ? -37.687 -3.634 79.603 1.00 77.00 334 VAL A C 1
ATOM 2589 O O . VAL A 1 334 ? -36.522 -3.790 79.235 1.00 77.00 334 VAL A O 1
ATOM 2592 N N . ILE A 1 335 ? -38.130 -2.504 80.157 1.00 81.00 335 ILE A N 1
ATOM 2593 C CA . ILE A 1 335 ? -37.301 -1.370 80.566 1.00 81.00 335 ILE A CA 1
ATOM 2594 C C . ILE A 1 335 ? -37.766 -0.960 81.956 1.00 81.00 335 ILE A C 1
ATOM 2596 O O . ILE A 1 335 ? -38.965 -0.787 82.177 1.00 81.00 335 ILE A O 1
ATOM 2600 N N . ILE A 1 336 ? -36.820 -0.775 82.872 1.00 82.31 336 ILE A N 1
ATOM 2601 C CA . ILE A 1 336 ? -37.072 -0.231 84.206 1.00 82.31 336 ILE A CA 1
ATOM 2602 C C . ILE A 1 336 ? -36.066 0.894 84.429 1.00 82.31 336 ILE A C 1
ATOM 2604 O O . ILE A 1 336 ? -34.859 0.657 84.447 1.00 82.31 336 ILE A O 1
ATOM 2608 N N . LYS A 1 337 ? -36.554 2.123 84.605 1.00 84.00 337 LYS A N 1
ATOM 2609 C CA . LYS A 1 337 ? -35.742 3.247 85.083 1.00 84.00 337 LYS A CA 1
ATOM 2610 C C . LYS A 1 337 ? -36.187 3.667 86.468 1.00 84.00 337 LYS A C 1
ATOM 2612 O O . LYS A 1 337 ? -37.377 3.681 86.760 1.00 84.00 337 LYS A O 1
ATOM 2617 N N . ARG A 1 338 ? -35.211 4.023 87.300 1.00 84.69 338 ARG A N 1
ATOM 2618 C CA . ARG A 1 338 ? -35.406 4.455 88.682 1.00 84.69 338 ARG A CA 1
ATOM 2619 C C . ARG A 1 338 ? -34.717 5.794 88.901 1.00 84.69 338 ARG A C 1
ATOM 2621 O O . ARG A 1 338 ? -33.524 5.911 88.629 1.00 84.69 338 ARG A O 1
ATOM 2628 N N . TRP A 1 339 ? -35.440 6.750 89.466 1.00 85.94 339 TRP A N 1
ATOM 2629 C CA . TRP A 1 339 ? -34.903 8.021 89.946 1.00 85.94 339 TRP A CA 1
ATOM 2630 C C . TRP A 1 339 ? -35.147 8.143 91.449 1.00 85.94 339 TRP A C 1
ATOM 2632 O O . TRP A 1 339 ? -36.256 7.892 91.909 1.00 85.94 339 TRP A O 1
ATOM 2642 N N . LEU A 1 340 ? -34.114 8.531 92.198 1.00 82.06 340 LEU A N 1
ATOM 2643 C CA . LEU A 1 340 ? -34.189 8.849 93.626 1.00 82.06 340 LEU A CA 1
ATOM 2644 C C . LEU A 1 340 ? -34.244 10.374 93.781 1.00 82.06 340 LEU A C 1
ATOM 2646 O O . LEU A 1 340 ? -33.454 11.074 93.151 1.00 82.06 340 LEU A O 1
ATOM 2650 N N . ASN A 1 341 ? -35.165 10.869 94.601 1.00 80.88 341 ASN A N 1
ATOM 2651 C CA . ASN A 1 341 ? -35.498 12.281 94.789 1.00 80.88 341 ASN A CA 1
ATOM 2652 C C . ASN A 1 341 ? -35.711 13.040 93.457 1.00 80.88 341 ASN A C 1
ATOM 2654 O O . ASN A 1 341 ? -35.016 14.027 93.188 1.00 80.88 341 ASN A O 1
ATOM 2658 N N . PRO A 1 342 ? -36.610 12.563 92.570 1.00 83.81 342 PRO A N 1
ATOM 2659 C CA . PRO A 1 342 ? -36.844 13.182 91.267 1.00 83.81 342 PRO A CA 1
ATOM 2660 C C . PRO A 1 342 ? -37.424 14.597 91.396 1.00 83.81 342 PRO A C 1
ATOM 2662 O O . PRO A 1 342 ? -38.309 14.851 92.209 1.00 83.81 342 PRO A O 1
ATOM 2665 N N . LYS A 1 343 ? -36.981 15.506 90.520 1.00 82.50 343 LYS A N 1
ATOM 2666 C CA . LYS A 1 343 ? -37.615 16.817 90.326 1.00 82.50 343 LYS A CA 1
ATOM 2667 C C . LYS A 1 343 ? -38.599 16.733 89.166 1.00 82.50 343 LYS A C 1
ATOM 2669 O O . LYS A 1 343 ? -38.232 16.263 88.089 1.00 82.50 343 LYS A O 1
ATOM 2674 N N . PHE A 1 344 ? -39.829 17.184 89.393 1.00 80.81 344 PHE A N 1
ATOM 2675 C CA . PHE A 1 344 ? -40.879 17.208 88.377 1.00 80.81 344 PHE A CA 1
ATOM 2676 C C . PHE A 1 344 ? -40.995 18.605 87.740 1.00 80.81 344 PHE A C 1
ATOM 2678 O O . PHE A 1 344 ? -40.792 19.592 88.447 1.00 80.81 344 PHE A O 1
ATOM 2685 N N . PRO A 1 345 ? -41.315 18.716 86.434 1.00 80.62 345 PRO A N 1
ATOM 2686 C CA . PRO A 1 345 ? -41.557 17.630 85.475 1.00 80.62 345 PRO A CA 1
ATOM 2687 C C . PRO A 1 345 ? -40.290 16.808 85.179 1.00 80.62 345 PRO A C 1
ATOM 2689 O O . PRO A 1 345 ? -39.221 17.355 84.913 1.00 80.62 345 PRO A O 1
ATOM 2692 N N . LEU A 1 346 ? -40.408 15.479 85.247 1.00 83.31 346 LEU A N 1
ATOM 2693 C CA . LEU A 1 346 ? -39.280 14.557 85.124 1.00 83.31 346 LEU A CA 1
ATOM 2694 C C . LEU A 1 346 ? -39.113 14.140 83.662 1.00 83.31 346 LEU A C 1
ATOM 2696 O O . LEU A 1 346 ? -39.854 13.294 83.159 1.00 83.31 346 LEU A O 1
ATOM 2700 N N . ALA A 1 347 ? -38.125 14.719 82.984 1.00 82.00 347 ALA A N 1
ATOM 2701 C CA . ALA A 1 347 ? -37.792 14.352 81.613 1.00 82.00 347 ALA A CA 1
ATOM 2702 C C . ALA A 1 347 ? -37.082 12.989 81.562 1.00 82.00 347 ALA A C 1
ATOM 2704 O O . ALA A 1 347 ? -36.091 12.759 82.260 1.00 82.00 347 ALA A O 1
ATOM 2705 N N . PHE A 1 348 ? -37.549 12.097 80.690 1.00 79.94 348 PHE A N 1
ATOM 2706 C CA . PHE A 1 348 ? -36.919 10.805 80.445 1.00 79.94 348 PHE A CA 1
ATOM 2707 C C . PHE A 1 348 ? -36.543 10.629 78.975 1.00 79.94 348 PHE A C 1
ATOM 2709 O O . PHE A 1 348 ? -37.191 11.133 78.057 1.00 79.94 348 PHE A O 1
ATOM 2716 N N . ARG A 1 349 ? -35.480 9.852 78.759 1.00 77.19 349 ARG A N 1
ATOM 2717 C CA . ARG A 1 349 ? -35.014 9.424 77.441 1.00 77.19 349 ARG A CA 1
ATOM 2718 C C . ARG A 1 349 ? -34.746 7.927 77.478 1.00 77.19 349 ARG A C 1
ATOM 2720 O O . ARG A 1 349 ? -34.015 7.464 78.357 1.00 77.19 349 ARG A O 1
ATOM 2727 N N . LEU A 1 350 ? -35.341 7.189 76.547 1.00 72.81 350 LEU A N 1
ATOM 2728 C CA . LEU A 1 350 ? -35.155 5.749 76.394 1.00 72.81 350 LEU A CA 1
ATOM 2729 C C . LEU A 1 350 ? -34.543 5.434 75.032 1.00 72.81 350 LEU A C 1
ATOM 2731 O O . LEU A 1 350 ? -34.869 6.032 74.003 1.00 72.81 350 LEU A O 1
ATOM 2735 N N . SER A 1 351 ? -33.631 4.477 75.052 1.00 70.50 351 SER A N 1
ATOM 2736 C CA . SER A 1 351 ? -32.883 3.964 73.918 1.00 70.50 351 SER A CA 1
ATOM 2737 C C . SER A 1 351 ? -32.836 2.440 73.982 1.00 70.50 351 SER A C 1
ATOM 2739 O O . SER A 1 351 ? -33.211 1.824 74.977 1.00 70.50 351 SER A O 1
ATOM 2741 N N . ARG A 1 352 ? -32.302 1.809 72.935 1.00 66.94 352 ARG A N 1
ATOM 2742 C CA . ARG A 1 352 ? -32.097 0.355 72.923 1.00 66.94 352 ARG A CA 1
ATOM 2743 C C . ARG A 1 352 ? -31.173 -0.138 74.049 1.00 66.94 352 ARG A C 1
ATOM 2745 O O . ARG A 1 352 ? -31.283 -1.292 74.441 1.00 66.94 352 ARG A O 1
ATOM 2752 N N . ALA A 1 353 ? -30.281 0.715 74.556 1.00 67.56 353 ALA A N 1
ATOM 2753 C CA . ALA A 1 353 ? -29.375 0.361 75.646 1.00 67.56 353 ALA A CA 1
ATOM 2754 C C . ALA A 1 353 ? -30.092 0.220 77.000 1.00 67.56 353 ALA A C 1
ATOM 2756 O O . ALA A 1 353 ? -29.560 -0.426 77.892 1.00 67.56 353 ALA A O 1
ATOM 2757 N N . ASP A 1 354 ? -31.296 0.784 77.142 1.00 72.50 354 ASP A N 1
ATOM 2758 C CA . ASP A 1 354 ? -32.081 0.726 78.379 1.00 72.50 354 ASP A CA 1
ATOM 2759 C C . ASP A 1 354 ? -32.942 -0.555 78.484 1.00 72.50 354 ASP A C 1
ATOM 2761 O O . ASP A 1 354 ? -33.644 -0.747 79.475 1.00 72.50 354 ASP A O 1
ATOM 2765 N N . LEU A 1 355 ? -32.917 -1.429 77.467 1.00 73.12 355 LEU A N 1
ATOM 2766 C CA . LEU A 1 355 ? -33.591 -2.731 77.502 1.00 73.12 355 LEU A CA 1
ATOM 2767 C C . LEU A 1 355 ? -32.890 -3.665 78.491 1.00 73.12 355 LEU A C 1
ATOM 2769 O O . LEU A 1 355 ? -31.670 -3.803 78.447 1.00 73.12 355 LEU A O 1
ATOM 2773 N N . ILE A 1 356 ? -33.670 -4.402 79.288 1.00 77.12 356 ILE A N 1
ATOM 2774 C CA . ILE A 1 356 ? -33.148 -5.445 80.189 1.00 77.12 356 ILE A CA 1
ATOM 2775 C C . ILE A 1 356 ? -32.334 -6.494 79.404 1.00 77.12 356 ILE A C 1
ATOM 2777 O O . ILE A 1 356 ? -31.333 -7.001 79.900 1.00 77.12 356 ILE A O 1
ATOM 2781 N N . ILE A 1 357 ? -32.719 -6.783 78.150 1.00 74.75 357 ILE A N 1
ATOM 2782 C CA . ILE A 1 357 ? -31.981 -7.667 77.232 1.00 74.75 357 ILE A CA 1
ATOM 2783 C C . ILE A 1 357 ? -31.662 -6.910 75.924 1.00 74.75 357 ILE A C 1
ATOM 2785 O O . ILE A 1 357 ? -32.451 -6.958 74.976 1.00 74.75 357 ILE A O 1
ATOM 2789 N N . PRO A 1 358 ? -30.502 -6.229 75.816 1.00 63.19 358 PRO A N 1
ATOM 2790 C CA . PRO A 1 358 ? -30.162 -5.388 74.656 1.00 63.19 358 PRO A CA 1
ATOM 2791 C C . PRO A 1 358 ? -30.004 -6.159 73.333 1.00 63.19 358 PRO A C 1
ATOM 2793 O O . PRO A 1 358 ? -30.232 -5.620 72.239 1.00 63.19 358 PRO A O 1
ATOM 2796 N N . SER A 1 359 ? -29.604 -7.431 73.426 1.00 57.69 359 SER A N 1
ATOM 2797 C CA . SER A 1 359 ? -29.297 -8.309 72.291 1.00 57.69 359 SER A CA 1
ATOM 2798 C C . SER A 1 359 ? -30.541 -8.778 71.532 1.00 57.69 359 SER A C 1
ATOM 2800 O O . SER A 1 359 ? -30.446 -9.088 70.342 1.00 57.69 359 SER A O 1
ATOM 2802 N N . ARG A 1 360 ? -31.724 -8.772 72.162 1.00 58.69 360 ARG A N 1
ATOM 2803 C CA . ARG A 1 360 ? -32.961 -9.257 71.543 1.00 58.69 360 ARG A CA 1
ATOM 2804 C C . ARG A 1 360 ? -33.753 -8.090 70.937 1.00 58.69 360 ARG A C 1
ATOM 2806 O O . ARG A 1 360 ? -34.140 -7.173 71.657 1.00 58.69 360 ARG A O 1
ATOM 2813 N N . PRO A 1 361 ? -34.009 -8.075 69.616 1.00 57.44 361 PRO A N 1
ATOM 2814 C CA . PRO A 1 361 ? -34.876 -7.066 69.022 1.00 57.44 361 PRO A CA 1
ATOM 2815 C C . PRO A 1 361 ? -36.311 -7.283 69.514 1.00 57.44 361 PRO A C 1
ATOM 2817 O O . PRO A 1 361 ? -36.897 -8.339 69.274 1.00 57.44 361 PRO A O 1
ATOM 2820 N N . TRP A 1 362 ? -36.866 -6.285 70.198 1.00 61.00 362 TRP A N 1
ATOM 2821 C CA . TRP A 1 362 ? -38.241 -6.344 70.677 1.00 61.00 362 TRP A CA 1
ATOM 2822 C C . TRP A 1 362 ? -39.253 -6.208 69.539 1.00 61.00 362 TRP A C 1
ATOM 2824 O O . TRP A 1 362 ? -39.073 -5.391 68.633 1.00 61.00 362 TRP A O 1
ATOM 2834 N N . LYS A 1 363 ? -40.324 -7.004 69.596 1.00 55.56 363 LYS A N 1
ATOM 2835 C CA . LYS A 1 363 ? -41.392 -7.049 68.594 1.00 55.56 363 LYS A CA 1
ATOM 2836 C C . LYS A 1 363 ? -42.744 -7.122 69.310 1.00 55.56 363 LYS A C 1
ATOM 2838 O O . LYS A 1 363 ? -43.223 -8.211 69.589 1.00 55.56 363 LYS A O 1
ATOM 2843 N N . GLY A 1 364 ? -43.333 -5.972 69.623 1.00 58.84 364 GLY A N 1
ATOM 2844 C CA . GLY A 1 364 ? -44.652 -5.879 70.258 1.00 58.84 364 GLY A CA 1
ATOM 2845 C C . GLY A 1 364 ? -44.965 -4.453 70.726 1.00 58.84 364 GLY A C 1
ATOM 2846 O O . GLY A 1 364 ? -44.028 -3.655 70.850 1.00 58.84 364 GLY A O 1
ATOM 2847 N N . PRO A 1 365 ? -46.245 -4.107 70.954 1.00 62.25 365 PRO A N 1
ATOM 2848 C CA . PRO A 1 365 ? -46.625 -2.829 71.544 1.00 62.25 365 PRO A CA 1
ATOM 2849 C C . PRO A 1 365 ? -46.068 -2.718 72.969 1.00 62.25 365 PRO A C 1
ATOM 2851 O O . PRO A 1 365 ? -45.895 -3.723 73.665 1.00 62.25 365 PRO A O 1
ATOM 2854 N N . PHE A 1 366 ? -45.773 -1.486 73.379 1.00 70.81 366 PHE A N 1
ATOM 2855 C CA . PHE A 1 366 ? -45.326 -1.172 74.730 1.00 70.81 366 PHE A CA 1
ATOM 2856 C C . PHE A 1 366 ? -46.366 -0.333 75.455 1.00 70.81 366 PHE A C 1
ATOM 2858 O O . PHE A 1 366 ? -46.893 0.634 74.896 1.00 70.81 366 PHE A O 1
ATOM 2865 N N . TYR A 1 367 ? -46.557 -0.670 76.723 1.00 74.31 367 TYR A N 1
ATOM 2866 C CA . TYR A 1 367 ? -47.310 0.116 77.687 1.00 74.31 367 TYR A CA 1
ATOM 2867 C C . TYR A 1 367 ? -46.330 0.695 78.697 1.00 74.31 367 TYR A C 1
ATOM 2869 O O . TYR A 1 367 ? -45.388 0.013 79.107 1.00 74.31 367 TYR A O 1
ATOM 2877 N N . MET A 1 368 ? -46.513 1.962 79.061 1.00 77.88 368 MET A N 1
ATOM 2878 C CA . MET A 1 368 ? -45.661 2.629 80.041 1.00 77.88 368 MET A CA 1
ATOM 2879 C C . MET A 1 368 ? -46.456 2.974 81.287 1.00 77.88 368 MET A C 1
ATOM 2881 O O . MET A 1 368 ? -47.552 3.532 81.214 1.00 77.88 368 MET A O 1
ATOM 2885 N N . GLU A 1 369 ? -45.852 2.664 82.425 1.00 79.81 369 GLU A N 1
ATOM 2886 C CA . GLU A 1 369 ? -46.370 2.956 83.749 1.00 79.81 369 GLU A CA 1
ATOM 2887 C C . GLU A 1 369 ? -45.301 3.695 84.543 1.00 79.81 369 GLU A C 1
ATOM 2889 O O . GLU A 1 369 ? -44.133 3.296 84.558 1.00 79.81 369 GLU A O 1
ATOM 2894 N N . ALA A 1 370 ? -45.705 4.770 85.206 1.00 81.19 370 ALA A N 1
ATOM 2895 C CA . ALA A 1 370 ? -44.880 5.480 86.162 1.00 81.19 370 ALA A CA 1
ATOM 2896 C C . ALA A 1 370 ? -45.458 5.312 87.570 1.00 81.19 370 ALA A C 1
ATOM 2898 O O . ALA A 1 370 ? -46.674 5.391 87.761 1.00 81.19 370 ALA A O 1
ATOM 2899 N N . PHE A 1 371 ? -44.578 5.098 88.544 1.00 80.12 371 PHE A N 1
ATOM 2900 C CA . PHE A 1 371 ? -44.918 4.949 89.956 1.00 80.12 371 PHE A CA 1
ATOM 2901 C C . PHE A 1 371 ? -44.104 5.937 90.778 1.00 80.12 371 PHE A C 1
ATOM 2903 O O . PHE A 1 371 ? -42.886 5.988 90.618 1.00 80.12 371 PHE A O 1
ATOM 2910 N N . LEU A 1 372 ? -44.756 6.678 91.672 1.00 79.00 372 LEU A N 1
ATOM 2911 C CA . LEU A 1 372 ? -44.106 7.567 92.634 1.00 79.00 372 LEU A CA 1
ATOM 2912 C C . LEU A 1 372 ? -44.509 7.179 94.056 1.00 79.00 372 LEU A C 1
ATOM 2914 O O . LEU A 1 372 ? -45.695 7.090 94.374 1.00 79.00 372 LEU A O 1
ATOM 2918 N N . PHE A 1 373 ? -43.512 6.979 94.911 1.00 76.62 373 PHE A N 1
ATOM 2919 C CA . PHE A 1 373 ? -43.702 6.654 96.322 1.00 76.62 373 PHE A CA 1
ATOM 2920 C C . PHE A 1 373 ? -42.513 7.133 97.161 1.00 76.62 373 PHE A C 1
ATOM 2922 O O . PHE A 1 373 ? -41.478 7.520 96.621 1.00 76.62 373 PHE A O 1
ATOM 2929 N N . VAL A 1 374 ? -42.653 7.101 98.486 1.00 73.62 374 VAL A N 1
ATOM 2930 C CA . VAL A 1 374 ? -41.573 7.416 99.433 1.00 73.62 374 VAL A CA 1
ATOM 2931 C C . VAL A 1 374 ? -41.109 6.116 100.072 1.00 73.62 374 VAL A C 1
ATOM 2933 O O . VAL A 1 374 ? -41.899 5.410 100.697 1.00 73.62 374 VAL A O 1
ATOM 2936 N N . SER A 1 375 ? -39.839 5.768 99.869 1.00 67.81 375 SER A N 1
ATOM 2937 C CA . SER A 1 375 ? -39.281 4.507 100.361 1.00 67.81 375 SER A CA 1
ATOM 2938 C C . SER A 1 375 ? -38.967 4.613 101.853 1.00 67.81 375 SER A C 1
ATOM 2940 O O . SER A 1 375 ? -38.196 5.486 102.257 1.00 67.81 375 SER A O 1
ATOM 2942 N N . LYS A 1 376 ? -39.542 3.722 102.674 1.00 62.66 376 LYS A N 1
ATOM 2943 C CA . LYS A 1 376 ? -39.251 3.640 104.120 1.00 62.66 376 LYS A CA 1
ATOM 2944 C C . LYS A 1 376 ? -37.929 2.924 104.420 1.00 62.66 376 LYS A C 1
ATOM 2946 O O . LYS A 1 376 ? -37.298 3.236 105.422 1.00 62.66 376 LYS A O 1
ATOM 2951 N N . ASP A 1 377 ? -37.478 2.062 103.510 1.00 57.97 377 ASP A N 1
ATOM 2952 C CA . ASP A 1 377 ? -36.181 1.387 103.563 1.00 57.97 377 ASP A CA 1
ATOM 2953 C C . ASP A 1 377 ? -35.312 1.783 102.366 1.00 57.97 377 ASP A C 1
ATOM 2955 O O . ASP A 1 377 ? -35.798 1.956 101.247 1.00 57.97 377 ASP A O 1
ATOM 2959 N N . LYS A 1 378 ? -33.998 1.921 102.567 1.00 52.28 378 LYS A N 1
ATOM 2960 C CA . LYS A 1 378 ? -33.047 2.290 101.497 1.00 52.28 378 LYS A CA 1
ATOM 2961 C C . LYS A 1 378 ? -32.838 1.176 100.443 1.00 52.28 378 LYS A C 1
ATOM 2963 O O . LYS A 1 378 ? -31.998 1.341 99.557 1.00 52.28 378 LYS A O 1
ATOM 2968 N N . ALA A 1 379 ? -33.601 0.077 100.488 1.00 47.25 379 ALA A N 1
ATOM 2969 C CA . ALA A 1 379 ? -33.431 -1.102 99.641 1.00 47.25 379 ALA A CA 1
ATOM 2970 C C . ALA A 1 379 ? -34.713 -1.515 98.874 1.00 47.25 379 ALA A C 1
ATOM 2972 O O . ALA A 1 379 ? -35.639 -2.098 99.411 1.00 47.25 379 ALA A O 1
ATOM 2973 N N . GLN A 1 380 ? -34.696 -1.228 97.569 1.00 52.50 380 GLN A N 1
ATOM 2974 C CA . GLN A 1 380 ? -35.017 -2.139 96.452 1.00 52.50 380 GLN A CA 1
ATOM 2975 C C . GLN A 1 380 ? -36.366 -2.875 96.284 1.00 52.50 380 GLN A C 1
ATOM 2977 O O . GLN A 1 380 ? -36.482 -3.567 95.274 1.00 52.50 380 GLN A O 1
ATOM 2982 N N . GLU A 1 381 ? -37.399 -2.709 97.106 1.00 54.88 381 GLU A N 1
ATOM 2983 C CA . GLU A 1 381 ? -38.696 -3.361 96.820 1.00 54.88 381 GLU A CA 1
ATOM 2984 C C . GLU A 1 381 ? -39.633 -2.494 95.953 1.00 54.88 381 GLU A C 1
ATOM 2986 O O . GLU A 1 381 ? -39.810 -1.298 96.198 1.00 54.88 381 GLU A O 1
ATOM 2991 N N . LEU A 1 382 ? -40.233 -3.087 94.905 1.00 56.28 382 LEU A N 1
ATOM 2992 C CA . LEU A 1 382 ? -41.393 -2.483 94.237 1.00 56.28 382 LEU A CA 1
ATOM 2993 C C . LEU A 1 382 ? -42.551 -2.470 95.249 1.00 56.28 382 LEU A C 1
ATOM 2995 O O . LEU A 1 382 ? -42.865 -3.528 95.795 1.00 56.28 382 LEU A O 1
ATOM 2999 N N . PRO A 1 383 ? -43.206 -1.325 95.496 1.00 53.59 383 PRO A N 1
ATOM 3000 C CA . PRO A 1 383 ? -44.284 -1.259 96.471 1.00 53.59 383 PRO A CA 1
ATOM 3001 C C . PRO A 1 383 ? -45.480 -2.105 96.025 1.00 53.59 383 PRO A C 1
ATOM 3003 O O . PRO A 1 383 ? -45.741 -2.270 94.828 1.00 53.59 383 PRO A O 1
ATOM 3006 N N . ALA A 1 384 ? -46.254 -2.591 96.998 1.00 52.38 384 ALA A N 1
ATOM 3007 C CA . ALA A 1 384 ? -47.568 -3.155 96.727 1.00 52.38 384 ALA A CA 1
ATOM 3008 C C . ALA A 1 384 ? -48.446 -2.087 96.027 1.00 52.38 384 ALA A C 1
ATOM 3010 O O . ALA A 1 384 ? -48.430 -0.927 96.447 1.00 52.38 384 ALA A O 1
ATOM 3011 N N . PRO A 1 385 ? -49.234 -2.435 94.989 1.00 52.91 385 PRO A N 1
ATOM 3012 C CA . PRO A 1 385 ? -49.914 -1.467 94.114 1.00 52.91 385 PRO A CA 1
ATOM 3013 C C . PRO A 1 385 ? -50.867 -0.468 94.791 1.00 52.91 385 PRO A C 1
ATOM 3015 O O . PRO A 1 385 ? -51.334 0.448 94.122 1.00 52.91 385 PRO A O 1
ATOM 3018 N N . LYS A 1 386 ? -51.205 -0.662 96.072 1.00 53.50 386 LYS A N 1
ATOM 3019 C CA . LYS A 1 386 ? -52.232 0.106 96.789 1.00 53.50 386 LYS A CA 1
ATOM 3020 C C . LYS A 1 386 ? -51.734 1.431 97.381 1.00 53.50 386 LYS A C 1
ATOM 3022 O O . LYS A 1 386 ? -52.554 2.313 97.593 1.00 53.50 386 LYS A O 1
ATOM 3027 N N . ASP A 1 387 ? -50.422 1.595 97.578 1.00 56.84 387 ASP A N 1
ATOM 3028 C CA . ASP A 1 387 ? -49.863 2.733 98.336 1.00 56.84 387 ASP A CA 1
ATOM 3029 C C . ASP A 1 387 ? -49.040 3.720 97.478 1.00 56.84 387 ASP A C 1
ATOM 3031 O O . ASP A 1 387 ? -48.467 4.678 98.000 1.00 56.84 387 ASP A O 1
ATOM 3035 N N . ALA A 1 388 ? -48.953 3.503 96.159 1.00 63.72 388 ALA A N 1
ATOM 3036 C CA . ALA A 1 388 ? -48.142 4.310 95.243 1.00 63.72 388 ALA A CA 1
ATOM 3037 C C . ALA A 1 388 ? -49.006 5.135 94.281 1.00 63.72 388 ALA A C 1
ATOM 3039 O O . ALA A 1 388 ? -49.977 4.634 93.715 1.00 63.72 388 ALA A O 1
ATOM 3040 N N . ALA A 1 389 ? -48.608 6.385 94.028 1.00 67.62 389 ALA A N 1
ATOM 3041 C CA . ALA A 1 389 ? -49.210 7.185 92.967 1.00 67.62 389 ALA A CA 1
ATOM 3042 C C . ALA A 1 389 ? -48.836 6.587 91.605 1.00 67.62 389 ALA A C 1
ATOM 3044 O O . ALA A 1 389 ? -47.656 6.322 91.350 1.00 67.62 389 ALA A O 1
ATOM 3045 N N . ARG A 1 390 ? -49.828 6.379 90.734 1.00 73.12 390 ARG A N 1
ATOM 3046 C CA . ARG A 1 390 ? -49.666 5.684 89.452 1.00 73.12 390 ARG A CA 1
ATOM 3047 C C . ARG A 1 390 ? -50.119 6.567 88.300 1.00 73.12 390 ARG A C 1
ATOM 3049 O O . ARG A 1 390 ? -51.167 7.201 88.343 1.00 73.12 390 ARG A O 1
ATOM 3056 N N . GLY A 1 391 ? -49.322 6.577 87.244 1.00 67.75 391 GLY A N 1
ATOM 3057 C CA . GLY A 1 391 ? -49.683 7.129 85.944 1.00 67.75 391 GLY A CA 1
ATOM 3058 C C . GLY A 1 391 ? -49.484 6.055 84.890 1.00 67.75 391 GLY A C 1
ATOM 3059 O O . GLY A 1 391 ? -48.459 5.375 84.892 1.00 67.75 391 GLY A O 1
ATOM 3060 N N . MET A 1 392 ? -50.456 5.872 84.004 1.00 69.31 392 MET A N 1
ATOM 3061 C CA . MET A 1 392 ? -50.387 4.872 82.942 1.00 69.31 392 MET A CA 1
ATOM 3062 C C . MET A 1 392 ? -50.830 5.488 81.625 1.00 69.31 392 MET A C 1
ATOM 3064 O O . MET A 1 392 ? -51.751 6.300 81.588 1.00 69.31 392 MET A O 1
ATOM 3068 N N . ILE A 1 393 ? -50.177 5.079 80.543 1.00 66.31 393 ILE A N 1
ATOM 3069 C CA . ILE A 1 393 ? -50.658 5.362 79.194 1.00 66.31 393 ILE A CA 1
ATOM 3070 C C . ILE A 1 393 ? -51.532 4.182 78.769 1.00 66.31 393 ILE A C 1
ATOM 3072 O O . ILE A 1 393 ? -51.026 3.083 78.548 1.00 66.31 393 ILE A O 1
ATOM 3076 N N . GLU A 1 394 ? -52.842 4.407 78.680 1.00 54.53 394 GLU A N 1
ATOM 3077 C CA . GLU A 1 394 ? -53.836 3.367 78.362 1.00 54.53 394 GLU A CA 1
ATOM 3078 C C . GLU A 1 394 ? -53.802 2.929 76.888 1.00 54.53 394 GLU A C 1
ATOM 3080 O O . GLU A 1 394 ? -54.281 1.852 76.531 1.00 54.53 394 GLU A O 1
ATOM 3085 N N . HIS A 1 395 ? -53.186 3.734 76.023 1.00 57.72 395 HIS A N 1
ATOM 3086 C CA . HIS A 1 395 ? -53.016 3.431 74.606 1.00 57.72 395 HIS A CA 1
ATOM 3087 C C . HIS A 1 395 ? -51.573 3.021 74.294 1.00 57.72 395 HIS A C 1
ATOM 3089 O O . HIS A 1 395 ? -50.631 3.558 74.882 1.00 57.72 395 HIS A O 1
ATOM 3095 N N . PRO A 1 396 ? -51.363 2.080 73.355 1.00 54.94 396 PRO A N 1
ATOM 3096 C CA . PRO A 1 396 ? -50.022 1.652 73.005 1.00 54.94 396 PRO A CA 1
ATOM 3097 C C . PRO A 1 396 ? -49.251 2.839 72.430 1.00 54.94 396 PRO A C 1
ATOM 3099 O O . PRO A 1 396 ? -49.670 3.468 71.459 1.00 54.94 396 PRO A O 1
ATOM 3102 N N . VAL A 1 397 ? -48.078 3.107 73.003 1.00 58.78 397 VAL A N 1
ATOM 3103 C CA . VAL A 1 397 ? -47.186 4.204 72.586 1.00 58.78 397 VAL A CA 1
ATOM 3104 C C . VAL A 1 397 ? -46.762 4.051 71.111 1.00 58.78 397 VAL A C 1
ATOM 3106 O O . VAL A 1 397 ? -46.373 5.017 70.460 1.00 58.78 397 VAL A O 1
ATOM 3109 N N . PHE A 1 398 ? -46.904 2.838 70.562 1.00 55.56 398 PHE A N 1
ATOM 3110 C CA . PHE A 1 398 ? -46.834 2.527 69.137 1.00 55.56 398 PHE A CA 1
ATOM 3111 C C . PHE A 1 398 ? -48.037 1.663 68.707 1.00 55.56 398 PHE A C 1
ATOM 3113 O O . PHE A 1 398 ? -48.110 0.507 69.126 1.00 55.56 398 PHE A O 1
ATOM 3120 N N . PRO A 1 399 ? -48.942 2.148 67.835 1.00 41.41 399 PRO A N 1
ATOM 3121 C CA . PRO A 1 399 ? -50.085 1.361 67.363 1.00 41.41 399 PRO A CA 1
ATOM 3122 C C . PRO A 1 399 ? -49.737 0.336 66.262 1.00 41.41 399 PRO A C 1
ATOM 3124 O O . PRO A 1 399 ? -50.519 -0.575 66.013 1.00 41.41 399 PRO A O 1
ATOM 3127 N N . SER A 1 400 ? -48.573 0.427 65.601 1.00 38.62 400 SER A N 1
ATOM 3128 C CA . SER A 1 400 ? -48.095 -0.600 64.654 1.00 38.62 400 SER A CA 1
ATOM 3129 C C . SER A 1 400 ? -46.567 -0.591 64.467 1.00 38.62 400 SER A C 1
ATOM 3131 O O . SER A 1 400 ? -45.900 0.430 64.629 1.00 38.62 400 SER A O 1
ATOM 3133 N N . LEU A 1 401 ? -46.004 -1.771 64.168 1.00 39.50 401 LEU A N 1
ATOM 3134 C CA . LEU A 1 401 ? -44.567 -2.058 64.036 1.00 39.50 401 LEU A CA 1
ATOM 3135 C C . LEU A 1 401 ? -43.876 -1.205 62.955 1.00 39.50 401 LEU A C 1
ATOM 3137 O O . LEU A 1 401 ? -44.153 -1.402 61.771 1.00 39.50 401 LEU A O 1
ATOM 3141 N N . PRO A 1 402 ? -42.813 -0.446 63.267 1.00 36.91 402 PRO A N 1
ATOM 3142 C CA . PRO A 1 402 ? -41.764 -0.245 62.289 1.00 36.91 402 PRO A CA 1
ATOM 3143 C C . PRO A 1 402 ? -40.878 -1.513 62.324 1.00 36.91 402 PRO A C 1
ATOM 3145 O O . PRO A 1 402 ? -40.333 -1.891 63.360 1.00 36.91 402 PRO A O 1
ATOM 3148 N N . ARG A 1 403 ? -40.740 -2.224 61.188 1.00 37.78 403 ARG A N 1
ATOM 3149 C CA . ARG A 1 403 ? -39.982 -3.506 61.028 1.00 37.78 403 ARG A CA 1
ATOM 3150 C C . ARG A 1 403 ? -38.487 -3.447 61.419 1.00 37.78 403 ARG A C 1
ATOM 3152 O O . ARG A 1 403 ? -37.744 -4.416 61.344 1.00 37.78 403 ARG A O 1
ATOM 3159 N N . SER A 1 404 ? -38.044 -2.279 61.831 1.00 37.62 404 SER A N 1
ATOM 3160 C CA . SER A 1 404 ? -36.858 -1.905 62.601 1.00 37.62 404 SER A CA 1
ATOM 3161 C C . SER A 1 404 ? -37.231 -0.551 63.227 1.00 37.62 404 SER A C 1
ATOM 3163 O O . SER A 1 404 ? -38.225 0.013 62.791 1.00 37.62 404 SER A O 1
ATOM 3165 N N . TRP A 1 405 ? -36.503 0.024 64.188 1.00 37.06 405 TRP A N 1
ATOM 3166 C CA . TRP A 1 405 ? -36.738 1.416 64.640 1.00 37.06 405 TRP A CA 1
ATOM 3167 C C . TRP A 1 405 ? -36.486 2.438 63.491 1.00 37.06 405 TRP A C 1
ATOM 3169 O O . TRP A 1 405 ? -35.571 3.242 63.557 1.00 37.06 405 TRP A O 1
ATOM 3179 N N . ARG A 1 406 ? -37.198 2.340 62.365 1.00 34.47 406 ARG A N 1
ATOM 3180 C CA . ARG A 1 406 ? -37.050 3.064 61.092 1.00 34.47 406 ARG A CA 1
ATOM 3181 C C . ARG A 1 406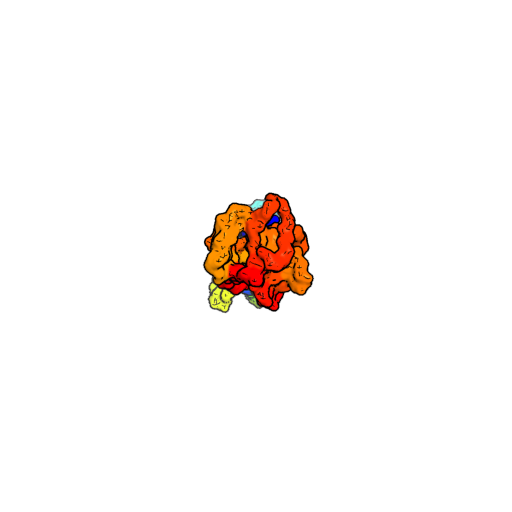 ? -38.293 3.890 60.756 1.00 34.47 406 ARG A C 1
ATOM 3183 O O . ARG A 1 406 ? -38.290 4.566 59.739 1.00 34.47 406 ARG A O 1
ATOM 3190 N N . GLY A 1 407 ? -39.325 3.851 61.595 1.00 32.50 407 GLY A N 1
ATOM 3191 C CA . GLY A 1 407 ? -40.408 4.825 61.549 1.00 32.50 407 GLY A CA 1
ATOM 3192 C C . GLY A 1 407 ? -40.009 6.021 62.398 1.00 32.50 407 GLY A C 1
ATOM 3193 O O . GLY A 1 407 ? -39.656 5.840 63.563 1.00 32.50 407 GLY A O 1
ATOM 3194 N N . SER A 1 408 ? -40.027 7.218 61.815 1.00 33.19 408 SER A N 1
ATOM 3195 C CA . SER A 1 408 ? -40.043 8.456 62.591 1.00 33.19 408 SER A CA 1
ATOM 3196 C C . SER A 1 408 ? -41.195 8.342 63.593 1.00 33.19 408 SER A C 1
ATOM 3198 O O . SER A 1 408 ? -42.325 8.137 63.143 1.00 33.19 408 SER A O 1
ATOM 3200 N N . PRO A 1 409 ? -40.964 8.425 64.917 1.00 39.22 409 PRO A N 1
ATOM 3201 C CA . PRO A 1 409 ? -42.078 8.640 65.816 1.00 39.22 409 PRO A CA 1
ATOM 3202 C C . PRO A 1 409 ? -42.695 9.962 65.371 1.00 39.22 409 PRO A C 1
ATOM 3204 O O . PRO A 1 409 ? -41.995 10.972 65.263 1.00 39.22 409 PRO A O 1
ATOM 3207 N N . SER A 1 410 ? -43.983 9.943 65.035 1.00 37.34 410 SER A N 1
ATOM 3208 C CA . SER A 1 410 ? -44.793 11.154 65.057 1.00 37.34 410 SER A CA 1
ATOM 3209 C C . SER A 1 410 ? -44.403 11.922 66.315 1.00 37.34 410 SER A C 1
ATOM 3211 O O . SER A 1 410 ? -44.355 11.343 67.400 1.00 37.34 410 SER A O 1
ATOM 3213 N N . SER A 1 411 ? -44.016 13.174 66.127 1.00 40.28 411 SER A N 1
ATOM 3214 C CA . SER A 1 411 ? -43.408 14.113 67.064 1.00 40.28 411 SER A CA 1
ATOM 3215 C C . SER A 1 411 ? -44.283 14.449 68.283 1.00 40.28 411 SER A C 1
ATOM 3217 O O . SER A 1 411 ? -44.554 15.614 68.552 1.00 40.28 411 SER A O 1
ATOM 3219 N N . GLY A 1 412 ? -44.739 13.445 69.024 1.00 46.91 412 GLY A N 1
ATOM 3220 C CA . GLY A 1 412 ? -45.446 13.595 70.285 1.00 46.91 412 GLY A CA 1
ATOM 3221 C C . GLY A 1 412 ? -44.470 13.361 71.427 1.00 46.91 412 GLY A C 1
ATOM 3222 O O . GLY A 1 412 ? -43.984 12.246 71.612 1.00 46.91 412 GLY A O 1
ATOM 3223 N N . ARG A 1 413 ? -44.157 14.409 72.193 1.00 56.50 413 ARG A N 1
ATOM 3224 C CA . ARG A 1 413 ? -43.605 14.232 73.541 1.00 56.50 413 ARG A CA 1
ATOM 3225 C C . ARG A 1 413 ? -44.616 13.401 74.326 1.00 56.50 413 ARG A C 1
ATOM 3227 O O . ARG A 1 413 ? -45.789 13.751 74.367 1.00 56.50 413 ARG A O 1
ATOM 3234 N N . ILE A 1 414 ? -44.170 12.290 74.895 1.00 63.94 414 ILE A N 1
ATOM 3235 C CA . ILE A 1 414 ? -45.044 11.438 75.698 1.00 63.94 414 ILE A CA 1
ATOM 3236 C C . ILE A 1 414 ? -45.147 12.049 77.087 1.00 63.94 414 ILE A C 1
ATOM 3238 O O . ILE A 1 414 ? -44.119 12.254 77.729 1.00 63.94 414 ILE A O 1
ATOM 3242 N N . GLU A 1 415 ? -46.358 12.320 77.553 1.00 65.88 415 GLU A N 1
ATOM 3243 C CA . GLU A 1 415 ? -46.599 12.818 78.905 1.00 65.88 415 GLU A CA 1
ATOM 3244 C C . GLU A 1 415 ? -47.328 11.760 79.730 1.00 65.88 415 GLU A C 1
ATOM 3246 O O . GLU A 1 415 ? -48.357 11.232 79.314 1.00 65.88 415 GLU A O 1
ATOM 3251 N N . ILE A 1 416 ? -46.764 11.416 80.890 1.00 70.19 416 ILE A N 1
ATOM 3252 C CA . ILE A 1 416 ? -47.369 10.488 81.850 1.00 70.19 416 ILE A CA 1
ATOM 3253 C C . ILE A 1 416 ? -47.755 11.297 83.081 1.00 70.19 416 ILE A C 1
ATOM 3255 O O . ILE A 1 416 ? -46.880 11.729 83.830 1.00 70.19 416 ILE A O 1
ATOM 3259 N N . ALA A 1 417 ? -49.055 11.501 83.283 1.00 68.88 417 ALA A N 1
ATOM 3260 C CA . ALA A 1 417 ? -49.576 12.161 84.472 1.00 68.88 417 ALA A CA 1
ATOM 3261 C C . ALA A 1 417 ? -49.759 11.143 85.605 1.00 68.88 417 ALA A C 1
ATOM 3263 O O . ALA A 1 417 ? -50.514 10.179 85.469 1.00 68.88 417 ALA A O 1
ATOM 3264 N N . LEU A 1 418 ? -49.054 11.349 86.717 1.00 71.12 418 LEU A N 1
ATOM 3265 C CA . LEU A 1 418 ? -49.224 10.568 87.941 1.00 71.12 418 LEU A CA 1
ATOM 3266 C C . LEU A 1 418 ? -50.503 11.009 88.657 1.00 71.12 418 LEU A C 1
ATOM 3268 O O . LEU A 1 418 ? -50.684 12.204 88.886 1.00 71.12 418 LEU A O 1
ATOM 3272 N N . LYS A 1 419 ? -51.350 10.054 89.041 1.00 69.94 419 LYS A N 1
ATOM 3273 C CA . LYS A 1 419 ? -52.553 10.274 89.852 1.00 69.94 419 LYS A CA 1
ATOM 3274 C C . LYS A 1 419 ? -52.436 9.512 91.171 1.00 69.94 419 LYS A C 1
ATOM 3276 O O . LYS A 1 419 ? -51.693 8.529 91.261 1.00 69.94 419 LYS A O 1
ATOM 3281 N N . ARG A 1 420 ? -53.126 9.980 92.214 1.00 64.62 420 ARG A N 1
ATOM 3282 C CA . ARG A 1 420 ? -53.255 9.212 93.465 1.00 64.62 420 ARG A CA 1
ATOM 3283 C C . ARG A 1 420 ? -54.006 7.888 93.203 1.00 64.62 420 ARG A C 1
ATOM 3285 O O . ARG A 1 420 ? -54.783 7.849 92.247 1.00 64.62 420 ARG A O 1
ATOM 3292 N N . PRO A 1 421 ? -53.718 6.823 93.975 1.00 55.81 421 PRO A N 1
ATOM 3293 C CA . PRO A 1 421 ? -54.424 5.547 93.863 1.00 55.81 421 PRO A CA 1
ATOM 3294 C C . PRO A 1 421 ? -55.927 5.667 94.132 1.00 55.81 421 PRO A C 1
ATOM 3296 O O . PRO A 1 421 ? -56.327 6.602 94.869 1.00 55.81 421 PRO A O 1
#